Protein AF-0000000078525188 (afdb_homodimer)

Structure (mmCIF, N/CA/C/O backbone):
data_AF-0000000078525188-model_v1
#
loop_
_entity.id
_entity.type
_entity.pdbx_description
1 polymer 'ROK family transcriptional regulator'
#
loop_
_atom_site.group_PDB
_atom_site.id
_atom_site.type_symbol
_atom_site.label_atom_id
_atom_site.label_alt_id
_atom_site.label_comp_id
_atom_site.label_asym_id
_atom_site.label_entity_id
_atom_site.label_seq_id
_atom_site.pdbx_PDB_ins_code
_atom_site.Cartn_x
_atom_site.Cartn_y
_atom_site.Cartn_z
_atom_site.occupancy
_atom_site.B_iso_or_equiv
_atom_site.auth_seq_id
_atom_site.auth_comp_id
_atom_site.auth_asym_id
_atom_site.auth_atom_id
_atom_site.pdbx_PDB_model_num
ATOM 1 N N . MET A 1 1 ? 16.906 5.625 -13.617 1 40 1 MET A N 1
ATOM 2 C CA . MET A 1 1 ? 17.391 4.613 -12.688 1 40 1 MET A CA 1
ATOM 3 C C . MET A 1 1 ? 18.641 5.098 -11.961 1 40 1 MET A C 1
ATOM 5 O O . MET A 1 1 ? 18.719 5.035 -10.734 1 40 1 MET A O 1
ATOM 9 N N . PRO A 1 2 ? 19.625 5.664 -12.812 1 45.09 2 PRO A N 1
ATOM 10 C CA . PRO A 1 2 ? 20.797 6.199 -12.117 1 45.09 2 PRO A CA 1
ATOM 11 C C . PRO A 1 2 ? 20.438 7.332 -11.156 1 45.09 2 PRO A C 1
ATOM 13 O O . PRO A 1 2 ? 20.938 7.367 -10.031 1 45.09 2 PRO A O 1
ATOM 16 N N . ARG A 1 3 ? 19.625 8.148 -11.664 1 48.62 3 ARG A N 1
ATOM 17 C CA . ARG A 1 3 ? 19.234 9.305 -10.867 1 48.62 3 ARG A CA 1
ATOM 18 C C . ARG A 1 3 ? 18.484 8.883 -9.609 1 48.62 3 ARG A C 1
ATOM 20 O O . ARG A 1 3 ? 18.672 9.484 -8.547 1 48.62 3 ARG A O 1
ATOM 27 N N . TYR A 1 4 ? 17.906 7.758 -9.781 1 59.19 4 TYR A N 1
ATOM 28 C CA . TYR A 1 4 ? 17.109 7.25 -8.664 1 59.19 4 TYR A CA 1
ATOM 29 C C . TYR A 1 4 ? 18.016 6.734 -7.551 1 59.19 4 TYR A C 1
ATOM 31 O O . TYR A 1 4 ? 17.797 7.047 -6.375 1 59.19 4 TYR A O 1
ATOM 39 N N . LEU A 1 5 ? 19.062 6.07 -7.957 1 62.56 5 LEU A N 1
ATOM 40 C CA . LEU A 1 5 ? 19.969 5.512 -6.965 1 62.56 5 LEU A CA 1
ATOM 41 C C . LEU A 1 5 ? 20.734 6.617 -6.242 1 62.56 5 LEU A C 1
ATOM 43 O O . LEU A 1 5 ? 20.953 6.535 -5.035 1 62.56 5 LEU A O 1
ATOM 47 N N . LYS A 1 6 ? 21.125 7.625 -6.973 1 68.81 6 LYS A N 1
ATOM 48 C CA . LYS A 1 6 ? 21.844 8.75 -6.379 1 68.81 6 LYS A CA 1
ATOM 49 C C . LYS A 1 6 ? 20.984 9.453 -5.332 1 68.81 6 LYS A C 1
ATOM 51 O O . LYS A 1 6 ? 21.469 9.766 -4.238 1 68.81 6 LYS A O 1
ATOM 56 N N . THR A 1 7 ? 19.797 9.602 -5.73 1 74.88 7 THR A N 1
ATOM 57 C CA . THR A 1 7 ? 18.875 10.25 -4.809 1 74.88 7 THR A CA 1
ATOM 58 C C . THR A 1 7 ? 18.672 9.406 -3.559 1 74.88 7 THR A C 1
ATOM 60 O O . THR A 1 7 ? 18.656 9.93 -2.441 1 74.88 7 THR A O 1
ATOM 63 N N . LYS A 1 8 ? 18.672 8.188 -3.809 1 78.56 8 LYS A N 1
ATOM 64 C CA . LYS A 1 8 ? 18.453 7.285 -2.684 1 78.56 8 LYS A CA 1
ATOM 65 C C . LYS A 1 8 ? 19.641 7.297 -1.726 1 78.56 8 LYS A C 1
ATOM 67 O O . LYS A 1 8 ? 19.453 7.309 -0.506 1 78.56 8 LYS A O 1
ATOM 72 N N . ASN A 1 9 ? 20.844 7.328 -2.232 1 79 9 ASN A N 1
ATOM 73 C CA . ASN A 1 9 ? 22.031 7.355 -1.398 1 79 9 ASN A CA 1
ATOM 74 C C . ASN A 1 9 ? 22.125 8.633 -0.576 1 79 9 ASN A C 1
ATOM 76 O O . ASN A 1 9 ? 22.438 8.594 0.616 1 79 9 ASN A O 1
ATOM 80 N N . ARG A 1 10 ? 21.859 9.688 -1.232 1 87.31 10 ARG A N 1
ATOM 81 C CA . ARG A 1 10 ? 21.891 10.984 -0.564 1 87.31 10 ARG A CA 1
ATOM 82 C C . ARG A 1 10 ? 20.906 11.031 0.595 1 87.31 10 ARG A C 1
ATOM 84 O O . ARG A 1 10 ? 21.266 11.414 1.711 1 87.31 10 ARG A O 1
ATOM 91 N N . MET A 1 11 ? 19.719 10.57 0.295 1 87.38 11 MET A N 1
ATOM 92 C CA . MET A 1 11 ? 18.672 10.625 1.311 1 87.38 11 MET A CA 1
ATOM 93 C C . MET A 1 11 ? 18.969 9.656 2.449 1 87.38 11 MET A C 1
ATOM 95 O O . MET A 1 11 ? 18.656 9.945 3.607 1 87.38 11 MET A O 1
ATOM 99 N N . MET A 1 12 ? 19.531 8.609 2.109 1 87 12 MET A N 1
ATOM 100 C CA . MET A 1 12 ? 19.891 7.637 3.133 1 87 12 MET A CA 1
ATOM 101 C C . MET A 1 12 ? 20.906 8.227 4.105 1 87 12 MET A C 1
ATOM 103 O O . MET A 1 12 ? 20.75 8.109 5.32 1 87 12 MET A O 1
ATOM 107 N N . ILE A 1 13 ? 21.922 8.82 3.621 1 89.69 13 ILE A N 1
ATOM 108 C CA . ILE A 1 13 ? 22.969 9.414 4.453 1 89.69 13 ILE A CA 1
ATOM 109 C C . ILE A 1 13 ? 22.391 10.562 5.273 1 89.69 13 ILE A C 1
ATOM 111 O O . ILE A 1 13 ? 22.656 10.672 6.473 1 89.69 13 ILE A O 1
ATOM 115 N N . PHE A 1 14 ? 21.578 11.383 4.621 1 92.06 14 PHE A N 1
ATOM 116 C CA . PHE A 1 14 ? 20.906 12.477 5.316 1 92.06 14 PHE A CA 1
ATOM 117 C C . PHE A 1 14 ? 20.078 11.945 6.484 1 92.06 14 PHE A C 1
ATOM 119 O O . PHE A 1 14 ? 20.172 12.469 7.594 1 92.06 14 PHE A O 1
ATOM 126 N N . ASP A 1 15 ? 19.375 10.906 6.25 1 90.69 15 ASP A N 1
ATOM 127 C CA . ASP A 1 15 ? 18.5 10.344 7.273 1 90.69 15 ASP A CA 1
ATOM 128 C C . ASP A 1 15 ? 19.312 9.727 8.406 1 90.69 15 ASP A C 1
ATOM 130 O O . ASP A 1 15 ? 18.891 9.758 9.57 1 90.69 15 ASP A O 1
ATOM 134 N N . LEU A 1 16 ? 20.438 9.18 8.078 1 90.44 16 LEU A N 1
ATOM 135 C CA . LEU A 1 16 ? 21.297 8.625 9.117 1 90.44 16 LEU A CA 1
ATOM 136 C C . LEU A 1 16 ? 21.781 9.711 10.07 1 90.44 16 LEU A C 1
ATOM 138 O O . LEU A 1 16 ? 21.75 9.531 11.289 1 90.44 16 LEU A O 1
ATOM 142 N N . PHE A 1 17 ? 22.125 10.812 9.516 1 91.94 17 PHE A N 1
ATOM 143 C CA . PHE A 1 17 ? 22.547 11.938 10.352 1 91.94 17 PHE A CA 1
ATOM 144 C C . PHE A 1 17 ? 21.375 12.445 11.188 1 91.94 17 PHE A C 1
ATOM 146 O O . PHE A 1 17 ? 21.531 12.711 12.383 1 91.94 17 PHE A O 1
ATOM 153 N N . ARG A 1 18 ? 20.297 12.562 10.523 1 90.81 18 ARG A N 1
ATOM 154 C CA . ARG A 1 18 ? 19.109 13.102 11.18 1 90.81 18 ARG A CA 1
ATOM 155 C C . ARG A 1 18 ? 18.688 12.227 12.359 1 90.81 18 ARG A C 1
ATOM 157 O O . ARG A 1 18 ? 18.203 12.734 13.375 1 90.81 18 ARG A O 1
ATOM 164 N N . ASN A 1 19 ? 18.984 10.961 12.281 1 88.19 19 ASN A N 1
ATOM 165 C CA . ASN A 1 19 ? 18.531 10.016 13.297 1 88.19 19 ASN A CA 1
ATOM 166 C C . ASN A 1 19 ? 19.594 9.773 14.359 1 88.19 19 ASN A C 1
ATOM 168 O O . ASN A 1 19 ? 19.281 9.492 15.516 1 88.19 19 ASN A O 1
ATOM 172 N N . GLN A 1 20 ? 20.875 9.648 14.055 1 78.06 20 GLN A N 1
ATOM 173 C CA . GLN A 1 20 ? 21.938 9.289 14.984 1 78.06 20 GLN A CA 1
ATOM 174 C C . GLN A 1 20 ? 22.703 10.531 15.438 1 78.06 20 GLN A C 1
ATOM 176 O O . GLN A 1 20 ? 23.359 10.516 16.484 1 78.06 20 GLN A O 1
ATOM 181 N N . HIS A 1 21 ? 22.672 11.641 14.883 1 77.19 21 HIS A N 1
ATOM 182 C CA . HIS A 1 21 ? 23.203 12.953 15.219 1 77.19 21 HIS A CA 1
ATOM 183 C C . HIS A 1 21 ? 24.703 13 15.039 1 77.19 21 HIS A C 1
ATOM 185 O O . HIS A 1 21 ? 25.25 14 14.547 1 77.19 21 HIS A O 1
ATOM 191 N N . LEU A 1 22 ? 25.5 11.836 15.492 1 88.69 22 LEU A N 1
ATOM 192 C CA . LEU A 1 22 ? 26.953 11.812 15.391 1 88.69 22 LEU A CA 1
ATOM 193 C C . LEU A 1 22 ? 27.422 10.617 14.57 1 88.69 22 LEU A C 1
ATOM 195 O O . LEU A 1 22 ? 27.078 9.469 14.891 1 88.69 22 LEU A O 1
ATOM 199 N N . MET A 1 23 ? 28.172 10.93 13.484 1 91.31 23 MET A N 1
ATOM 200 C CA . MET A 1 23 ? 28.656 9.859 12.625 1 91.31 23 MET A CA 1
ATOM 201 C C . MET A 1 23 ? 29.984 10.242 11.969 1 91.31 23 MET A C 1
ATOM 203 O O . MET A 1 23 ? 30.234 11.43 11.742 1 91.31 23 MET A O 1
ATOM 207 N N . SER A 1 24 ? 30.766 9.242 11.727 1 92.25 24 SER A N 1
ATOM 208 C CA . SER A 1 24 ? 31.953 9.445 10.898 1 92.25 24 SER A CA 1
ATOM 209 C C . SER A 1 24 ? 31.719 8.953 9.477 1 92.25 24 SER A C 1
ATOM 211 O O . SER A 1 24 ? 30.797 8.18 9.219 1 92.25 24 SER A O 1
ATOM 213 N N . ARG A 1 25 ? 32.562 9.453 8.594 1 91.88 25 ARG A N 1
ATOM 214 C CA . ARG A 1 25 ? 32.469 8.969 7.215 1 91.88 25 ARG A CA 1
ATOM 215 C C . ARG A 1 25 ? 32.688 7.461 7.156 1 91.88 25 ARG A C 1
ATOM 217 O O . ARG A 1 25 ? 31.984 6.77 6.398 1 91.88 25 ARG A O 1
ATOM 224 N N . ALA A 1 26 ? 33.562 6.973 7.977 1 88.94 26 ALA A N 1
ATOM 225 C CA . ALA A 1 26 ? 33.844 5.539 8.016 1 88.94 26 ALA A CA 1
ATOM 226 C C . ALA A 1 26 ? 32.625 4.75 8.469 1 88.94 26 ALA A C 1
ATOM 228 O O . ALA A 1 26 ? 32.312 3.695 7.902 1 88.94 26 ALA A O 1
ATOM 229 N N . GLU A 1 27 ? 32.031 5.262 9.43 1 89.06 27 GLU A N 1
ATOM 230 C CA . GLU A 1 27 ? 30.828 4.613 9.93 1 89.06 27 GLU A CA 1
ATOM 231 C C . GLU A 1 27 ? 29.734 4.602 8.867 1 89.06 27 GLU A C 1
ATOM 233 O O . GLU A 1 27 ? 29.016 3.609 8.719 1 89.06 27 GLU A O 1
ATOM 238 N N . LEU A 1 28 ? 29.562 5.645 8.141 1 89.88 28 LEU A N 1
ATOM 239 C CA . LEU A 1 28 ? 28.562 5.734 7.074 1 89.88 28 LEU A CA 1
ATOM 240 C C . LEU A 1 28 ? 28.812 4.676 6.008 1 89.88 28 LEU A C 1
ATOM 242 O O . LEU A 1 28 ? 27.875 4.027 5.539 1 89.88 28 LEU A O 1
ATOM 246 N N . VAL A 1 29 ? 30.078 4.535 5.711 1 85.25 29 VAL A N 1
ATOM 247 C CA . VAL A 1 29 ? 30.453 3.527 4.727 1 85.25 29 VAL A CA 1
ATOM 248 C C . VAL A 1 29 ? 30.078 2.139 5.238 1 85.25 29 VAL A C 1
ATOM 250 O O . VAL A 1 29 ? 29.484 1.343 4.512 1 85.25 29 VAL A O 1
ATOM 253 N N . ARG A 1 30 ? 30.359 1.926 6.434 1 84.12 30 ARG A N 1
ATOM 254 C CA . ARG A 1 30 ? 30.109 0.624 7.043 1 84.12 30 ARG A CA 1
ATOM 255 C C . ARG A 1 30 ? 28.609 0.319 7.082 1 84.12 30 ARG A C 1
ATOM 257 O O . ARG A 1 30 ? 28.188 -0.776 6.711 1 84.12 30 ARG A O 1
ATOM 264 N N . ILE A 1 31 ? 27.844 1.278 7.441 1 82.88 31 ILE A N 1
ATOM 265 C CA . ILE A 1 31 ? 26.406 1.085 7.668 1 82.88 31 ILE A CA 1
ATOM 266 C C . ILE A 1 31 ? 25.688 0.999 6.328 1 82.88 31 ILE A C 1
ATOM 268 O O . ILE A 1 31 ? 24.766 0.182 6.164 1 82.88 31 ILE A O 1
ATOM 272 N N . THR A 1 32 ? 26.125 1.755 5.336 1 81.44 32 THR A N 1
ATOM 273 C CA . THR A 1 32 ? 25.344 1.885 4.113 1 81.44 32 THR A CA 1
ATOM 274 C C . THR A 1 32 ? 25.875 0.966 3.023 1 81.44 32 THR A C 1
ATOM 276 O O . THR A 1 32 ? 25.172 0.619 2.08 1 81.44 32 THR A O 1
ATOM 279 N N . GLY A 1 33 ? 27.188 0.706 3.125 1 74.62 33 GLY A N 1
ATOM 280 C CA . GLY A 1 33 ? 27.844 -0.03 2.059 1 74.62 33 GLY A CA 1
ATOM 281 C C . GLY A 1 33 ? 28.172 0.83 0.853 1 74.62 33 GLY A C 1
ATOM 282 O O . GLY A 1 33 ? 28.609 0.319 -0.182 1 74.62 33 GLY A O 1
ATOM 283 N N . ILE A 1 34 ? 27.891 2.092 0.916 1 76.88 34 ILE A N 1
ATOM 284 C CA . ILE A 1 34 ? 28.219 3.037 -0.149 1 76.88 34 ILE A CA 1
ATOM 285 C C . ILE A 1 34 ? 29.719 3.303 -0.168 1 76.88 34 ILE A C 1
ATOM 287 O O . ILE A 1 34 ? 30.375 3.312 0.88 1 76.88 34 ILE A O 1
ATOM 291 N N . SER A 1 35 ? 30.234 3.461 -1.301 1 78.56 35 SER A N 1
ATOM 292 C CA . SER A 1 35 ? 31.672 3.668 -1.425 1 78.56 35 SER A CA 1
ATOM 293 C C . SER A 1 35 ? 32.125 4.934 -0.699 1 78.56 35 SER A C 1
ATOM 295 O O . SER A 1 35 ? 31.359 5.895 -0.597 1 78.56 35 SER A O 1
ATOM 297 N N . PHE A 1 36 ? 33.344 4.938 -0.27 1 84.94 36 PHE A N 1
ATOM 298 C CA . PHE A 1 36 ? 33.875 6.055 0.49 1 84.94 36 PHE A CA 1
ATOM 299 C C . PHE A 1 36 ? 33.875 7.328 -0.347 1 84.94 36 PHE A C 1
ATOM 301 O O . PHE A 1 36 ? 33.469 8.391 0.126 1 84.94 36 PHE A O 1
ATOM 308 N N . PRO A 1 37 ? 34.25 7.262 -1.616 1 86.25 37 PRO A N 1
ATOM 309 C CA . PRO A 1 37 ? 34.188 8.492 -2.408 1 86.25 37 PRO A CA 1
ATOM 310 C C . PRO A 1 37 ? 32.781 9.086 -2.508 1 86.25 37 PRO A C 1
ATOM 312 O O . PRO A 1 37 ? 32.625 10.305 -2.436 1 86.25 37 PRO A O 1
ATOM 315 N N . THR A 1 38 ? 31.812 8.258 -2.668 1 83.75 38 THR A N 1
ATOM 316 C CA . THR A 1 38 ? 30.422 8.703 -2.76 1 83.75 38 THR A CA 1
ATOM 317 C C . THR A 1 38 ? 29.953 9.289 -1.434 1 83.75 38 THR A C 1
ATOM 319 O O . THR A 1 38 ? 29.344 10.359 -1.403 1 83.75 38 THR A O 1
ATOM 322 N N . VAL A 1 39 ? 30.312 8.602 -0.389 1 90.12 39 VAL A N 1
ATOM 323 C CA . VAL A 1 39 ? 29.969 9.094 0.941 1 90.12 39 VAL A CA 1
ATOM 324 C C . VAL A 1 39 ? 30.625 10.453 1.172 1 90.12 39 VAL A C 1
ATOM 326 O O . VAL A 1 39 ? 29.984 11.391 1.65 1 90.12 39 VAL A O 1
ATOM 329 N N . SER A 1 40 ? 31.812 10.508 0.79 1 92.25 40 SER A N 1
ATOM 330 C CA . SER A 1 40 ? 32.562 11.742 1.013 1 92.25 40 SER A CA 1
ATOM 331 C C . SER A 1 40 ? 31.938 12.906 0.239 1 92.25 40 SER A C 1
ATOM 333 O O . SER A 1 40 ? 31.828 14.016 0.759 1 92.25 40 SER A O 1
ATOM 335 N N . LYS A 1 41 ? 31.547 12.625 -0.946 1 92.44 41 LYS A N 1
ATOM 336 C CA . LYS A 1 41 ? 30.922 13.664 -1.757 1 92.44 41 LYS A CA 1
ATOM 337 C C . LYS A 1 41 ? 29.609 14.141 -1.124 1 92.44 41 LYS A C 1
ATOM 339 O O . LYS A 1 41 ? 29.344 15.344 -1.081 1 92.44 41 LYS A O 1
ATOM 344 N N . ILE A 1 42 ? 28.844 13.242 -0.667 1 92.75 42 ILE A N 1
ATOM 345 C CA . ILE A 1 42 ? 27.562 13.57 -0.051 1 92.75 42 ILE A CA 1
ATOM 346 C C . ILE A 1 42 ? 27.797 14.352 1.24 1 92.75 42 ILE A C 1
ATOM 348 O O . ILE A 1 42 ? 27.141 15.375 1.477 1 92.75 42 ILE A O 1
ATOM 352 N N . VAL A 1 43 ? 28.75 13.914 2 1 94.75 43 VAL A N 1
ATOM 353 C CA . VAL A 1 43 ? 29.047 14.555 3.271 1 94.75 43 VAL A CA 1
ATOM 354 C C . VAL A 1 43 ? 29.594 15.961 3.023 1 94.75 43 VAL A C 1
ATOM 356 O O . VAL A 1 43 ? 29.234 16.906 3.734 1 94.75 43 VAL A O 1
ATOM 359 N N . ASP A 1 44 ? 30.391 16.062 2.025 1 95.38 44 ASP A N 1
ATOM 360 C CA . ASP A 1 44 ? 30.938 17.391 1.692 1 95.38 44 ASP A CA 1
ATOM 361 C C . ASP A 1 44 ? 29.812 18.375 1.36 1 95.38 44 ASP A C 1
ATOM 363 O O . ASP A 1 44 ? 29.859 19.531 1.776 1 95.38 44 ASP A O 1
ATOM 367 N N . LYS A 1 45 ? 28.906 17.922 0.619 1 94.81 45 LYS A N 1
ATOM 368 C CA . LYS A 1 45 ? 27.781 18.781 0.274 1 94.81 45 LYS A CA 1
ATOM 369 C C . LYS A 1 45 ? 26.969 19.156 1.515 1 94.81 45 LYS A C 1
ATOM 371 O O . LYS A 1 45 ? 26.531 20.297 1.653 1 94.81 45 LYS A O 1
ATOM 376 N N . LEU A 1 46 ? 26.797 18.234 2.428 1 95.06 46 LEU A N 1
ATOM 377 C CA . LEU A 1 46 ? 26.062 18.5 3.662 1 95.06 46 LEU A CA 1
ATOM 378 C C . LEU A 1 46 ? 26.812 19.484 4.547 1 95.06 46 LEU A C 1
ATOM 380 O O . LEU A 1 46 ? 26.203 20.312 5.227 1 95.06 46 LEU A O 1
ATOM 384 N N . LEU A 1 47 ? 28.109 19.391 4.488 1 95.19 47 LEU A N 1
ATOM 385 C CA . LEU A 1 47 ? 28.953 20.344 5.199 1 95.19 47 LEU A CA 1
ATOM 386 C C . LEU A 1 47 ? 28.812 21.734 4.602 1 95.19 47 LEU A C 1
ATOM 388 O O . LEU A 1 47 ? 28.672 22.719 5.332 1 95.19 47 LEU A O 1
ATOM 392 N N . GLU A 1 48 ? 28.781 21.734 3.338 1 95 48 GLU A N 1
ATOM 393 C CA . GLU A 1 48 ? 28.641 23 2.617 1 95 48 GLU A CA 1
ATOM 394 C C . GLU A 1 48 ? 27.312 23.672 2.965 1 95 48 GLU A C 1
ATOM 396 O O . GLU A 1 48 ? 27.25 24.891 3.119 1 95 48 GLU A O 1
ATOM 401 N N . LEU A 1 49 ? 26.312 22.906 3.137 1 93.75 49 LEU A N 1
ATOM 402 C CA . LEU A 1 49 ? 24.969 23.406 3.389 1 93.75 49 LEU A CA 1
ATOM 403 C C . LEU A 1 49 ? 24.766 23.672 4.875 1 93.75 49 LEU A C 1
ATOM 405 O O . LEU A 1 49 ? 23.719 24.172 5.277 1 93.75 49 LEU A O 1
ATOM 409 N N . GLY A 1 50 ? 25.75 23.281 5.699 1 94.62 50 GLY A N 1
ATOM 410 C CA . GLY A 1 50 ? 25.656 23.5 7.137 1 94.62 50 GLY A CA 1
ATOM 411 C C . GLY A 1 50 ? 24.781 22.484 7.84 1 94.62 50 GLY A C 1
ATOM 412 O O . GLY A 1 50 ? 24.469 22.625 9.023 1 94.62 50 GLY A O 1
ATOM 413 N N . ILE A 1 51 ? 24.344 21.469 7.16 1 95.69 51 ILE A N 1
ATOM 414 C CA . ILE A 1 51 ? 23.469 20.453 7.695 1 95.69 51 ILE A CA 1
ATOM 415 C C . ILE A 1 51 ? 24.25 19.516 8.625 1 95.69 51 ILE A C 1
ATOM 417 O O . ILE A 1 51 ? 23.703 19 9.602 1 95.69 51 ILE A O 1
ATOM 421 N N . VAL A 1 52 ? 25.5 19.359 8.258 1 95.75 52 VAL A N 1
ATOM 422 C CA . VAL A 1 52 ? 26.453 18.641 9.117 1 95.75 52 VAL A CA 1
ATOM 423 C C . VAL A 1 52 ? 27.609 19.562 9.469 1 95.75 52 VAL A C 1
ATOM 425 O O . VAL A 1 52 ? 28.016 20.391 8.664 1 95.75 52 VAL A O 1
ATOM 428 N N . ILE A 1 53 ? 28.094 19.375 10.727 1 94.88 53 ILE A N 1
ATOM 429 C CA . ILE A 1 53 ? 29.219 20.172 11.18 1 94.88 53 ILE A CA 1
ATOM 430 C C . ILE A 1 53 ? 30.328 19.266 11.711 1 94.88 53 ILE A C 1
ATOM 432 O O . ILE A 1 53 ? 30.047 18.203 12.289 1 94.88 53 ILE A O 1
ATOM 436 N N . GLU A 1 54 ? 31.531 19.641 11.477 1 92.19 54 GLU A N 1
ATOM 437 C CA . GLU A 1 54 ? 32.656 18.891 11.992 1 92.19 54 GLU A CA 1
ATOM 438 C C . GLU A 1 54 ? 32.938 19.219 13.461 1 92.19 54 GLU A C 1
ATOM 440 O O . GLU A 1 54 ? 32.938 20.375 13.852 1 92.19 54 GLU A O 1
ATOM 445 N N . LEU A 1 55 ? 32.938 18.156 14.211 1 87.56 55 LEU A N 1
ATOM 446 C CA . LEU A 1 55 ? 33.25 18.359 15.617 1 87.56 55 LEU A CA 1
ATOM 447 C C . LEU A 1 55 ? 34.75 18.469 15.812 1 87.56 55 LEU A C 1
ATOM 449 O O . LEU A 1 55 ? 35.531 17.734 15.172 1 87.56 55 LEU A O 1
ATOM 453 N N . GLU A 1 56 ? 35.25 19.609 16.328 1 71.94 56 GLU A N 1
ATOM 454 C CA . GLU A 1 56 ? 36.656 19.812 16.609 1 71.94 56 GLU A CA 1
ATOM 455 C C . GLU A 1 56 ? 37.188 18.719 17.531 1 71.94 56 GLU A C 1
ATOM 457 O O . GLU A 1 56 ? 36.469 18.203 18.391 1 71.94 56 GLU A O 1
ATOM 462 N N . GLU A 1 57 ? 38.125 18 17.062 1 57.28 57 GLU A N 1
ATOM 463 C CA . GLU A 1 57 ? 38.844 17.031 17.906 1 57.28 57 GLU A CA 1
ATOM 464 C C . GLU A 1 57 ? 39.031 17.578 19.312 1 57.28 57 GLU A C 1
ATOM 466 O O . GLU A 1 57 ? 39.531 18.688 19.5 1 57.28 57 GLU A O 1
ATOM 471 N N . THR A 1 58 ? 38.094 17.422 20.188 1 50.16 58 THR A N 1
ATOM 472 C CA . THR A 1 58 ? 38.594 17.766 21.516 1 50.16 58 THR A CA 1
ATOM 473 C C . THR A 1 58 ? 40 17.188 21.734 1 50.16 58 THR A C 1
ATOM 475 O O . THR A 1 58 ? 40.281 16.094 21.281 1 50.16 58 THR A O 1
ATOM 478 N N . GLU A 1 59 ? 40.906 18.094 22.109 1 46.06 59 GLU A N 1
ATOM 479 C CA . GLU A 1 59 ? 42.281 17.797 22.5 1 46.06 59 GLU A CA 1
ATOM 480 C C . GLU A 1 59 ? 42.375 16.438 23.203 1 46.06 59 GLU A C 1
ATOM 482 O O . GLU A 1 59 ? 43.438 15.844 23.281 1 46.06 59 GLU A O 1
ATOM 487 N N . GLN A 1 60 ? 41.469 16.25 24.25 1 41.34 60 GLN A N 1
ATOM 488 C CA . GLN A 1 60 ? 41.875 15.391 25.359 1 41.34 60 GLN A CA 1
ATOM 489 C C . GLN A 1 60 ? 41.906 13.922 24.953 1 41.34 60 GLN A C 1
ATOM 491 O O . GLN A 1 60 ? 42.156 13.047 25.781 1 41.34 60 GLN A O 1
ATOM 496 N N . SER A 1 61 ? 41.25 13.461 23.922 1 41.59 61 SER A N 1
ATOM 497 C CA . SER A 1 61 ? 41.406 12.008 24 1 41.59 61 SER A CA 1
ATOM 498 C C . SER A 1 61 ? 42.781 11.578 23.484 1 41.59 61 SER A C 1
ATOM 500 O O . SER A 1 61 ? 43.125 11.859 22.344 1 41.59 61 SER A O 1
ATOM 502 N N . THR A 1 62 ? 43.75 11.484 24.328 1 40.06 62 THR A N 1
ATOM 503 C CA . THR A 1 62 ? 45.156 11.023 24.266 1 40.06 62 THR A CA 1
ATOM 504 C C . THR A 1 62 ? 45.25 9.781 23.391 1 40.06 62 THR A C 1
ATOM 506 O O . THR A 1 62 ? 46.375 9.289 23.141 1 40.06 62 THR A O 1
ATOM 509 N N . GLY A 1 63 ? 44.406 8.773 23.438 1 40.03 63 GLY A N 1
ATOM 510 C CA . GLY A 1 63 ? 44.844 7.504 22.875 1 40.03 63 GLY A CA 1
ATOM 511 C C . GLY A 1 63 ? 45.062 7.566 21.375 1 40.03 63 GLY A C 1
ATOM 512 O O . GLY A 1 63 ? 44.531 8.461 20.703 1 40.03 63 GLY A O 1
ATOM 513 N N . ALA A 1 64 ? 46.062 6.707 20.797 1 42.47 64 ALA A N 1
ATOM 514 C CA . ALA A 1 64 ? 46.781 6.5 19.547 1 42.47 64 ALA A CA 1
ATOM 515 C C . ALA A 1 64 ? 45.844 6.598 18.344 1 42.47 64 ALA A C 1
ATOM 517 O O . ALA A 1 64 ? 46.312 6.723 17.203 1 42.47 64 ALA A O 1
ATOM 518 N N . GLY A 1 65 ? 44.688 5.98 18.25 1 42.62 65 GLY A N 1
ATOM 519 C CA . GLY A 1 65 ? 44.094 5.785 16.938 1 42.62 65 GLY A CA 1
ATOM 520 C C . GLY A 1 65 ? 43.438 7.039 16.391 1 42.62 65 GLY A C 1
ATOM 521 O O . GLY A 1 65 ? 42.812 7.789 17.141 1 42.62 65 GLY A O 1
ATOM 522 N N . ARG A 1 66 ? 43.938 7.699 15.289 1 41 66 ARG A N 1
ATOM 523 C CA . ARG A 1 66 ? 43.344 8.773 14.5 1 41 66 ARG A CA 1
ATOM 524 C C . ARG A 1 66 ? 41.812 8.734 14.586 1 41 66 ARG A C 1
ATOM 526 O O . ARG A 1 66 ? 41.188 7.828 14.031 1 41 66 ARG A O 1
ATOM 533 N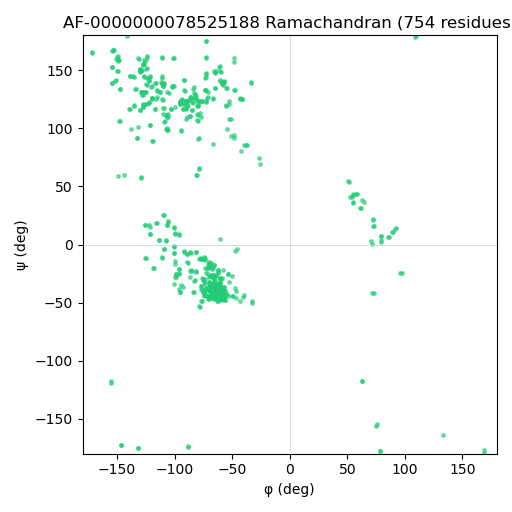 N . LYS A 1 67 ? 41.281 9.031 15.688 1 48.75 67 LYS A N 1
ATOM 534 C CA . LYS A 1 67 ? 39.812 9.102 15.766 1 48.75 67 LYS A CA 1
ATOM 535 C C . LYS A 1 67 ? 39.25 9.922 14.617 1 48.75 67 LYS A C 1
ATOM 537 O O . LYS A 1 67 ? 39.625 11.078 14.422 1 48.75 67 LYS A O 1
ATOM 542 N N . GLY A 1 68 ? 38.844 9.344 13.523 1 60.16 68 GLY A N 1
ATOM 543 C CA . GLY A 1 68 ? 38.219 9.961 12.359 1 60.16 68 GLY A CA 1
ATOM 544 C C . GLY A 1 68 ? 37.344 11.141 12.695 1 60.16 68 GLY A C 1
ATOM 545 O O . GLY A 1 68 ? 36.875 11.273 13.836 1 60.16 68 GLY A O 1
ATOM 546 N N . HIS A 1 69 ? 37.281 12.32 11.977 1 77.69 69 HIS A N 1
ATOM 547 C CA . HIS A 1 69 ? 36.5 13.539 12.156 1 77.69 69 HIS A CA 1
ATOM 548 C C . HIS A 1 69 ? 35.031 13.227 12.32 1 77.69 69 HIS A C 1
ATOM 550 O O . HIS A 1 69 ? 34.406 12.609 11.445 1 77.69 69 HIS A O 1
ATOM 556 N N . LEU A 1 70 ? 34.531 13.398 13.586 1 89.69 70 LEU A N 1
ATOM 557 C CA . LEU A 1 70 ? 33.125 13.195 13.883 1 89.69 70 LEU A CA 1
ATOM 558 C C . LEU A 1 70 ? 32.281 14.328 13.32 1 89.69 70 LEU A C 1
ATOM 560 O O . LEU A 1 70 ? 32.688 15.492 13.352 1 89.69 70 LEU A O 1
ATOM 564 N N . LEU A 1 71 ? 31.266 13.922 12.688 1 94.5 71 LEU A N 1
ATOM 565 C CA . LEU A 1 71 ? 30.312 14.828 12.078 1 94.5 71 LEU A CA 1
ATOM 566 C C . LEU A 1 71 ? 29.016 14.867 12.867 1 94.5 71 LEU A C 1
ATOM 568 O O . LEU A 1 71 ? 28.5 13.82 13.273 1 94.5 71 LEU A O 1
ATOM 572 N N . LYS A 1 72 ? 28.594 16.109 13.133 1 95.12 72 LYS A N 1
ATOM 573 C CA . LYS A 1 72 ? 27.375 16.297 13.914 1 95.12 72 LYS A CA 1
ATOM 574 C C . LYS A 1 72 ? 26.25 16.891 13.055 1 95.12 72 LYS A C 1
ATOM 576 O O . LYS A 1 72 ? 26.5 17.812 12.281 1 95.12 72 LYS A O 1
ATOM 581 N N . PHE A 1 73 ? 25.047 16.375 13.273 1 95.56 73 PHE A N 1
ATOM 582 C CA . PHE A 1 73 ? 23.891 16.906 12.594 1 95.56 73 PHE A CA 1
ATOM 583 C C . PHE A 1 73 ? 23.484 18.266 13.18 1 95.56 73 PHE A C 1
ATOM 585 O O . PHE A 1 73 ? 23.484 18.438 14.398 1 95.56 73 PHE A O 1
ATOM 592 N N . ASN A 1 74 ? 23.234 19.219 12.305 1 95.62 74 ASN A N 1
ATOM 593 C CA . ASN A 1 74 ? 22.781 20.547 12.695 1 95.62 74 ASN A CA 1
ATOM 594 C C . ASN A 1 74 ? 21.297 20.734 12.359 1 95.62 74 ASN A C 1
ATOM 596 O O . ASN A 1 74 ? 20.969 21.141 11.25 1 95.62 74 ASN A O 1
ATOM 600 N N . PRO A 1 75 ? 20.391 20.578 13.312 1 94.31 75 PRO A N 1
ATOM 601 C CA . PRO A 1 75 ? 18.953 20.656 13.016 1 94.31 75 PRO A CA 1
ATOM 602 C C . PRO A 1 75 ? 18.5 22.062 12.625 1 94.31 75 PRO A C 1
ATOM 604 O O . PRO A 1 75 ? 17.422 22.234 12.055 1 94.31 75 PRO A O 1
ATOM 607 N N . ARG A 1 76 ? 19.328 23.062 12.914 1 94.38 76 ARG A N 1
ATOM 608 C CA . ARG A 1 76 ? 18.938 24.453 12.672 1 94.38 76 ARG A CA 1
ATOM 609 C C . ARG A 1 76 ? 19.719 25.062 11.516 1 94.38 76 ARG A C 1
ATOM 611 O O . ARG A 1 76 ? 19.953 26.266 11.477 1 94.38 76 ARG A O 1
ATOM 618 N N . ALA A 1 77 ? 20.156 24.125 10.656 1 95.44 77 ALA A N 1
ATOM 619 C CA . ALA A 1 77 ? 20.766 24.641 9.43 1 95.44 77 ALA A CA 1
ATOM 620 C C . ALA A 1 77 ? 19.75 25.391 8.578 1 95.44 77 ALA A C 1
ATOM 622 O O . ALA A 1 77 ? 20.094 26.344 7.883 1 95.44 77 ALA A O 1
ATOM 623 N N . CYS A 1 78 ? 18.562 24.922 8.609 1 96.31 78 CYS A N 1
ATOM 624 C CA . CYS A 1 78 ? 17.453 25.547 7.895 1 96.31 78 CYS A CA 1
ATOM 625 C C . CYS A 1 78 ? 16.125 25.297 8.609 1 96.31 78 CYS A C 1
ATOM 627 O O . CYS A 1 78 ? 16.016 24.391 9.438 1 96.31 78 CYS A O 1
ATOM 629 N N . TYR A 1 79 ? 15.195 26.156 8.273 1 97.81 79 TYR A N 1
ATOM 630 C CA . TYR A 1 79 ? 13.805 25.984 8.672 1 97.81 79 TYR A CA 1
ATOM 631 C C . TYR A 1 79 ? 12.922 25.672 7.473 1 97.81 79 TYR A C 1
ATOM 633 O O . TYR A 1 79 ? 13.344 25.844 6.328 1 97.81 79 TYR A O 1
ATOM 641 N N . ALA A 1 80 ? 11.82 25.156 7.738 1 98.5 80 ALA A N 1
ATOM 642 C CA . ALA A 1 80 ? 10.664 25.156 6.84 1 98.5 80 ALA A CA 1
ATOM 643 C C . ALA A 1 80 ? 9.414 25.641 7.551 1 98.5 80 ALA A C 1
ATOM 645 O O . ALA A 1 80 ? 9.281 25.5 8.773 1 98.5 80 ALA A O 1
ATOM 646 N N . ILE A 1 81 ? 8.562 26.25 6.82 1 98.75 81 ILE A N 1
ATOM 647 C CA . ILE A 1 81 ? 7.258 26.609 7.363 1 98.75 81 ILE A CA 1
ATOM 648 C C . ILE A 1 81 ? 6.23 25.547 7.02 1 98.75 81 ILE A C 1
ATOM 650 O O . ILE A 1 81 ? 6.098 25.141 5.859 1 98.75 81 ILE A O 1
ATOM 654 N N . GLY A 1 82 ? 5.621 25 8.039 1 98.75 82 GLY A N 1
ATOM 655 C CA . GLY A 1 82 ? 4.5 24.078 7.852 1 98.75 82 GLY A CA 1
ATOM 656 C C . GLY A 1 82 ? 3.154 24.734 8.109 1 98.75 82 GLY A C 1
ATOM 657 O O . GLY A 1 82 ? 3.002 25.5 9.062 1 98.75 82 GLY A O 1
ATOM 658 N N . ILE A 1 83 ? 2.193 24.453 7.223 1 98.12 83 ILE A N 1
ATOM 659 C CA . ILE A 1 83 ? 0.838 24.984 7.34 1 98.12 83 ILE A CA 1
ATOM 660 C C . ILE A 1 83 ? -0.168 23.844 7.273 1 98.12 83 ILE A C 1
ATOM 662 O O . ILE A 1 83 ? -0.083 22.984 6.391 1 98.12 83 ILE A O 1
ATOM 666 N N . GLU A 1 84 ? -1.083 23.812 8.188 1 96 84 GLU A N 1
ATOM 667 C CA . GLU A 1 84 ? -2.152 22.828 8.227 1 96 84 GLU A CA 1
ATOM 668 C C . GLU A 1 84 ? -3.521 23.484 8.336 1 96 84 GLU A C 1
ATOM 670 O O . GLU A 1 84 ? -3.799 24.203 9.305 1 96 84 GLU A O 1
ATOM 675 N N . PHE A 1 85 ? -4.332 23.203 7.355 1 90.94 85 PHE A N 1
ATOM 676 C CA . PHE A 1 85 ? -5.719 23.656 7.414 1 90.94 85 PHE A CA 1
ATOM 677 C C . PHE A 1 85 ? -6.586 22.656 8.156 1 90.94 85 PHE A C 1
ATOM 679 O O . PHE A 1 85 ? -6.555 21.453 7.859 1 90.94 85 PHE A O 1
ATOM 686 N N . GLU A 1 86 ? -7.328 23.047 9.141 1 83.12 86 GLU A N 1
ATOM 687 C CA . GLU A 1 86 ? -8.281 22.25 9.898 1 83.12 86 GLU A CA 1
ATOM 688 C C . GLU A 1 86 ? -9.617 22.984 10.047 1 83.12 86 GLU A C 1
ATOM 690 O O . GLU A 1 86 ? -9.812 23.734 11 1 83.12 86 GLU A O 1
ATOM 695 N N . GLY A 1 87 ? -10.469 22.734 9.148 1 77.81 87 GLY A N 1
ATOM 696 C CA . GLY A 1 87 ? -11.711 23.5 9.156 1 77.81 87 GLY A CA 1
ATOM 697 C C . GLY A 1 87 ? -11.5 24.984 8.945 1 77.81 87 GLY A C 1
ATOM 698 O O . GLY A 1 87 ? -10.953 25.406 7.922 1 77.81 87 GLY A O 1
ATOM 699 N N . GLN A 1 88 ? -11.922 25.719 10.055 1 82.56 88 GLN A N 1
ATOM 700 C CA . GLN A 1 88 ? -11.789 27.172 9.969 1 82.56 88 GLN A CA 1
ATOM 701 C C . GLN A 1 88 ? -10.547 27.656 10.711 1 82.56 88 GLN A C 1
ATOM 703 O O . GLN A 1 88 ? -10.359 28.859 10.898 1 82.56 88 GLN A O 1
ATOM 708 N N . VAL A 1 89 ? -9.797 26.734 11.078 1 87 89 VAL A N 1
ATOM 709 C CA . VAL A 1 89 ? -8.562 27.062 11.781 1 87 89 VAL A CA 1
ATOM 710 C C . VAL A 1 89 ? -7.359 26.625 10.938 1 87 89 VAL A C 1
ATOM 712 O O . VAL A 1 89 ? -7.387 25.578 10.297 1 87 89 VAL A O 1
ATOM 715 N N 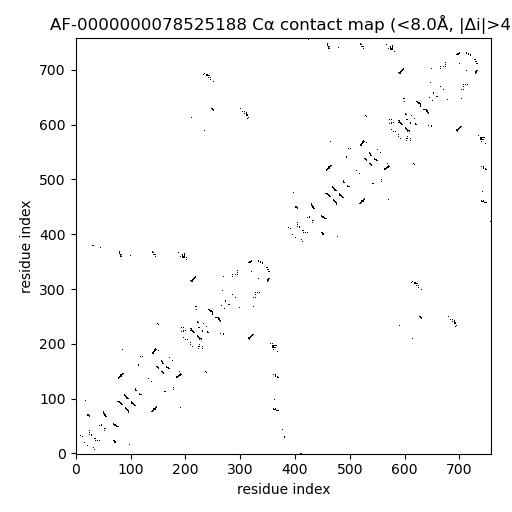. VAL A 1 90 ? -6.367 27.5 10.945 1 93.88 90 VAL A N 1
ATOM 716 C CA . VAL A 1 90 ? -5.105 27.172 10.281 1 93.88 90 VAL A CA 1
ATOM 717 C C . VAL A 1 90 ? -3.971 27.188 11.297 1 93.88 90 VAL A C 1
ATOM 719 O O . VAL A 1 90 ? -3.83 28.125 12.078 1 93.88 90 VAL A O 1
ATOM 722 N N . HIS A 1 91 ? -3.264 26.078 11.312 1 95.44 91 HIS A N 1
ATOM 723 C CA . HIS A 1 91 ? -2.068 25.969 12.141 1 95.44 91 HIS A CA 1
ATOM 724 C C . HIS A 1 91 ? -0.804 26.156 11.312 1 95.44 91 HIS A C 1
ATOM 726 O O . HIS A 1 91 ? -0.731 25.688 10.172 1 95.44 91 HIS A O 1
ATOM 732 N N . LEU A 1 92 ? 0.137 26.906 11.82 1 97.75 92 LEU A N 1
ATOM 733 C CA . LEU A 1 92 ? 1.392 27.094 11.102 1 97.75 92 LEU A CA 1
ATOM 734 C C . LEU A 1 92 ? 2.551 27.297 12.07 1 97.75 92 LEU A C 1
ATOM 736 O O . LEU A 1 92 ? 2.338 27.672 13.227 1 97.75 92 LEU A O 1
ATOM 740 N N . GLY A 1 93 ? 3.756 27.031 11.609 1 97.88 93 GLY A N 1
ATOM 741 C CA . GLY A 1 93 ? 4.938 27.219 12.438 1 97.88 93 GLY A CA 1
ATOM 742 C C . GLY A 1 93 ? 6.234 27.047 11.672 1 97.88 93 GLY A C 1
ATOM 743 O O . GLY A 1 93 ? 6.227 26.656 10.508 1 97.88 93 GLY A O 1
ATOM 744 N N . LEU A 1 94 ? 7.277 27.531 12.344 1 98 94 LEU A N 1
ATOM 745 C CA . LEU A 1 94 ? 8.641 27.297 11.891 1 98 94 LEU A CA 1
ATOM 746 C C . LEU A 1 94 ? 9.18 25.984 12.453 1 98 94 LEU A C 1
ATOM 748 O O . LEU A 1 94 ? 9.188 25.781 13.672 1 98 94 LEU A O 1
ATOM 752 N N . VAL A 1 95 ? 9.617 25.125 11.508 1 98.12 95 VAL A N 1
ATOM 753 C CA . VAL A 1 95 ? 10.023 23.781 11.938 1 98.12 95 VAL A CA 1
ATOM 754 C C . VAL A 1 95 ? 11.492 23.547 11.562 1 98.12 95 VAL A C 1
ATOM 756 O O . VAL A 1 95 ? 11.922 23.891 10.461 1 98.12 95 VAL A O 1
ATOM 759 N N . ASP A 1 96 ? 12.25 22.984 12.492 1 97.25 96 ASP A N 1
ATOM 760 C CA . ASP A 1 96 ? 13.625 22.641 12.172 1 97.25 96 ASP A CA 1
ATOM 761 C C . ASP A 1 96 ? 13.719 21.234 11.57 1 97.25 96 ASP A C 1
ATOM 763 O O . ASP A 1 96 ? 12.695 20.578 11.367 1 97.25 96 ASP A O 1
ATOM 767 N N . MET A 1 97 ? 14.883 20.75 11.352 1 95.94 97 MET A N 1
ATOM 768 C CA . MET A 1 97 ? 15.062 19.531 10.562 1 95.94 97 MET A CA 1
ATOM 769 C C . MET A 1 97 ? 14.82 18.281 11.414 1 95.94 97 MET A C 1
ATOM 771 O O . MET A 1 97 ? 14.734 17.172 10.891 1 95.94 97 MET A O 1
ATOM 775 N N . LEU A 1 98 ? 14.625 18.453 12.703 1 95.06 98 LEU A N 1
ATOM 776 C CA . LEU A 1 98 ? 14.266 17.344 13.586 1 95.06 98 LEU A CA 1
ATOM 777 C C . LEU A 1 98 ? 12.773 17.344 13.867 1 95.06 98 LEU A C 1
ATOM 779 O O . LEU A 1 98 ? 12.273 16.469 14.578 1 95.06 98 LEU A O 1
ATOM 783 N N . GLY A 1 99 ? 12.055 18.328 13.328 1 95.38 99 GLY A N 1
ATOM 784 C CA . GLY A 1 99 ? 10.609 18.359 13.484 1 95.38 99 GLY A CA 1
ATOM 785 C C . GLY A 1 99 ? 10.156 19.156 14.695 1 95.38 99 GLY A C 1
ATOM 786 O O . GLY A 1 99 ? 9.008 19.062 15.109 1 95.38 99 GLY A O 1
ATOM 787 N N . THR A 1 100 ? 11.086 19.922 15.242 1 95.25 100 THR A N 1
ATOM 788 C CA . THR A 1 100 ? 10.703 20.781 16.359 1 95.25 100 THR A CA 1
ATOM 789 C C . THR A 1 100 ? 10.047 22.062 15.852 1 95.25 100 THR A C 1
ATOM 791 O O . THR A 1 100 ? 10.633 22.781 15.047 1 95.25 100 THR A O 1
ATOM 794 N N . CYS A 1 101 ? 8.883 22.297 16.406 1 94.25 101 CYS A N 1
ATOM 795 C CA . CYS A 1 101 ? 8.141 23.484 16.016 1 94.25 101 CYS A CA 1
ATOM 796 C C . CYS A 1 101 ? 8.508 24.672 16.922 1 94.25 101 CYS A C 1
ATOM 798 O O . CYS A 1 101 ? 8.211 24.656 18.109 1 94.25 101 CYS A O 1
ATOM 800 N N . GLN A 1 102 ? 9.242 25.75 16.594 1 90.06 102 GLN A N 1
ATOM 801 C CA . GLN A 1 102 ? 9.742 26.875 17.375 1 90.06 102 GLN A CA 1
ATOM 802 C C . GLN A 1 102 ? 8.711 28 17.453 1 90.06 102 GLN A C 1
ATOM 804 O O . GLN A 1 102 ? 8.539 28.625 18.5 1 90.06 102 GLN A O 1
ATOM 809 N N . TYR A 1 103 ? 7.77 28.234 16.688 1 91.62 103 TYR A N 1
ATOM 810 C CA . TYR A 1 103 ? 6.801 29.312 16.594 1 91.62 103 TYR A CA 1
ATOM 811 C C . TYR A 1 103 ? 5.477 28.812 16.031 1 91.62 103 TYR A C 1
ATOM 813 O O . TYR A 1 103 ? 4.957 29.375 15.055 1 91.62 103 TYR A O 1
ATOM 821 N N . CYS A 1 104 ? 4.996 27.922 16.734 1 93 104 CYS A N 1
ATOM 822 C CA . CYS A 1 104 ? 3.734 27.344 16.281 1 93 104 CYS A CA 1
ATOM 823 C C . CYS A 1 104 ? 2.557 28.203 16.734 1 93 104 CYS A C 1
ATOM 825 O O . CYS A 1 104 ? 2.512 28.641 17.891 1 93 104 CYS A O 1
ATOM 827 N N . ARG A 1 105 ? 1.63 28.469 15.844 1 92.62 105 ARG A N 1
ATOM 828 C CA . ARG A 1 105 ? 0.457 29.281 16.156 1 92.62 105 ARG A CA 1
ATOM 829 C C . ARG A 1 105 ? -0.744 28.844 15.32 1 92.62 105 ARG A C 1
ATOM 831 O O . ARG A 1 105 ? -0.6 28.078 14.367 1 92.62 105 ARG A O 1
ATOM 838 N N . SER A 1 106 ? -1.87 29.25 15.797 1 93.94 106 SER A N 1
ATOM 839 C CA . SER A 1 106 ? -3.129 29 15.102 1 93.94 106 SER A CA 1
ATOM 840 C C . SER A 1 106 ? -3.863 30.297 14.805 1 93.94 106 SER A C 1
ATOM 842 O O . SER A 1 106 ? -3.855 31.219 15.625 1 93.94 106 SER A O 1
ATOM 844 N N . ILE A 1 107 ? -4.453 30.344 13.656 1 93.19 107 ILE A N 1
ATOM 845 C CA . ILE A 1 107 ? -5.277 31.5 13.312 1 93.19 107 ILE A CA 1
ATOM 846 C C . ILE A 1 107 ? -6.652 31.016 12.836 1 93.19 107 ILE A C 1
ATOM 848 O O . ILE A 1 107 ? -6.785 29.922 12.297 1 93.19 107 ILE A O 1
ATOM 852 N N . TYR A 1 108 ? -7.629 31.844 13.086 1 90.06 108 TYR A N 1
ATOM 853 C CA . TYR A 1 108 ? -8.977 31.594 12.602 1 90.06 108 TYR A CA 1
ATOM 854 C C . TYR A 1 108 ? -9.18 32.188 11.211 1 90.06 108 TYR A C 1
ATOM 856 O O . TYR A 1 108 ? -8.883 33.375 10.984 1 90.06 108 TYR A O 1
ATOM 864 N N . LEU A 1 109 ? -9.5 31.328 10.258 1 86.12 109 LEU A N 1
ATOM 865 C CA . LEU A 1 109 ? -9.773 31.734 8.891 1 86.12 109 LEU A CA 1
ATOM 866 C C . LEU A 1 109 ? -11.195 31.359 8.484 1 86.12 109 LEU A C 1
ATOM 868 O O . LEU A 1 109 ? -11.414 30.281 7.91 1 86.12 109 LEU A O 1
ATOM 872 N N . PRO A 1 110 ? -12.125 32.219 8.727 1 76.62 110 PRO A N 1
ATOM 873 C CA . PRO A 1 110 ? -13.5 31.844 8.359 1 76.62 110 PRO A CA 1
ATOM 874 C C . PRO A 1 110 ? -13.727 31.828 6.848 1 76.62 110 PRO A C 1
ATOM 876 O O . PRO A 1 110 ? -13.164 32.656 6.129 1 76.62 110 PRO A O 1
ATOM 879 N N . ALA A 1 111 ? -14.242 30.672 6.395 1 69.56 111 ALA A N 1
ATOM 880 C CA . ALA A 1 111 ? -14.688 30.641 5.004 1 69.56 111 ALA A CA 1
ATOM 881 C C . ALA A 1 111 ? -16.047 31.297 4.848 1 69.56 111 ALA A C 1
ATOM 883 O O . ALA A 1 111 ? -16.922 31.141 5.695 1 69.56 111 ALA A O 1
ATOM 884 N N . GLN A 1 112 ? -16.031 32.375 3.902 1 64.56 112 GLN A N 1
ATOM 885 C CA . GLN A 1 112 ? -17.312 33 3.607 1 64.56 112 GLN A CA 1
ATOM 886 C C . GLN A 1 112 ? -17.719 32.781 2.152 1 64.56 112 GLN A C 1
ATOM 888 O O . GLN A 1 112 ? -16.953 33.094 1.236 1 64.56 112 GLN A O 1
ATOM 893 N N . ASN A 1 113 ? -18.906 32.281 1.953 1 60.59 113 ASN A N 1
ATOM 894 C CA . ASN A 1 113 ? -19.484 32.094 0.626 1 60.59 113 ASN A CA 1
ATOM 895 C C . ASN A 1 113 ? -18.531 31.312 -0.291 1 60.59 113 ASN A C 1
ATOM 897 O O . ASN A 1 113 ? -18.281 31.734 -1.422 1 60.59 113 ASN A O 1
ATOM 901 N N . HIS A 1 114 ? -17.969 30.438 0.167 1 65.31 114 HIS A N 1
ATOM 902 C CA . HIS A 1 114 ? -17.125 29.547 -0.625 1 65.31 114 HIS A CA 1
ATOM 903 C C . HIS A 1 114 ? -15.82 30.25 -1.018 1 65.31 114 HIS A C 1
ATOM 905 O O . HIS A 1 114 ? -15.234 29.922 -2.057 1 65.31 114 HIS A O 1
ATOM 911 N N . THR A 1 115 ? -15.578 31.281 -0.361 1 72.12 115 THR A N 1
ATOM 912 C CA . THR A 1 115 ? -14.32 31.969 -0.632 1 72.12 115 THR A CA 1
ATOM 913 C C . THR A 1 115 ? -13.414 31.938 0.592 1 72.12 115 THR A C 1
ATOM 915 O O . THR A 1 115 ? -13.875 32.125 1.721 1 72.12 115 THR A O 1
ATOM 918 N N . LEU A 1 116 ? -12.227 31.594 0.3 1 77.94 116 LEU A N 1
ATOM 919 C CA . LEU A 1 116 ? -11.195 31.578 1.334 1 77.94 116 LEU A CA 1
ATOM 920 C C . LEU A 1 116 ? -10.219 32.719 1.149 1 77.94 116 LEU A C 1
ATOM 922 O O . LEU A 1 116 ? -9.562 32.844 0.11 1 77.94 116 LEU A O 1
ATOM 926 N N . LYS A 1 117 ? -10.312 33.656 2.129 1 81.69 117 LYS A N 1
ATOM 927 C CA . LYS A 1 117 ? -9.359 34.781 2.111 1 81.69 117 LYS A CA 1
ATOM 928 C C . LYS A 1 117 ? -8.102 34.438 2.906 1 81.69 117 LYS A C 1
ATOM 930 O O . LYS A 1 117 ? -8.18 34.156 4.109 1 81.69 117 LYS A O 1
ATOM 935 N N . LEU A 1 118 ? -6.996 34.562 2.125 1 90.94 118 LEU A N 1
ATOM 936 C CA . LEU A 1 118 ? -5.766 34.062 2.725 1 90.94 118 LEU A CA 1
ATOM 937 C C . LEU A 1 118 ? -4.859 35.188 3.152 1 90.94 118 LEU A C 1
ATOM 939 O O . LEU A 1 118 ? -3.682 35 3.451 1 90.94 118 LEU A O 1
ATOM 943 N N . SER A 1 119 ? -5.422 36.438 3.258 1 91 119 SER A N 1
ATOM 944 C CA . SER A 1 119 ? -4.625 37.594 3.604 1 91 119 SER A CA 1
ATOM 945 C C . SER A 1 119 ? -4.039 37.469 5.008 1 91 119 SER A C 1
ATOM 947 O O . SER A 1 119 ? -2.881 37.844 5.234 1 91 119 SER A O 1
ATOM 949 N N . LYS A 1 120 ? -4.879 36.969 5.902 1 93.06 120 LYS A N 1
ATOM 950 C CA . LYS A 1 120 ? -4.383 36.75 7.258 1 93.06 120 LYS A CA 1
ATOM 951 C C . LYS A 1 120 ? -3.24 35.75 7.281 1 93.06 120 LYS A C 1
ATOM 953 O O . LYS A 1 120 ? -2.277 35.906 8.031 1 93.06 120 LYS A O 1
ATOM 958 N N . LEU A 1 121 ? -3.375 34.781 6.516 1 95.25 121 LEU A N 1
ATOM 959 C CA . LEU A 1 121 ? -2.344 33.781 6.426 1 95.25 121 LEU A CA 1
ATOM 960 C C . LEU A 1 121 ? -1.041 34.344 5.887 1 95.25 121 LEU A C 1
ATOM 962 O O . LEU A 1 121 ? 0.04 34.031 6.395 1 95.25 121 LEU A O 1
ATOM 966 N N . THR A 1 122 ? -1.147 35.219 4.906 1 95.94 122 THR A N 1
ATOM 967 C CA . THR A 1 122 ? 0.012 35.875 4.328 1 95.94 122 THR A CA 1
ATOM 968 C C . THR A 1 122 ? 0.771 36.656 5.395 1 95.94 122 THR A C 1
ATOM 970 O O . THR A 1 122 ? 2 36.594 5.465 1 95.94 122 THR A O 1
ATOM 973 N N . LYS A 1 123 ? 0.025 37.312 6.195 1 95.88 123 LYS A N 1
ATOM 974 C CA . LYS A 1 123 ? 0.632 38.094 7.262 1 95.88 123 LYS A CA 1
ATOM 975 C C . LYS A 1 123 ? 1.381 37.219 8.25 1 95.88 123 LYS A C 1
ATOM 977 O O . LYS A 1 123 ? 2.484 37.562 8.68 1 95.88 123 LYS A O 1
ATOM 982 N N . GLU A 1 124 ? 0.783 36.125 8.57 1 96.25 124 GLU A N 1
ATOM 983 C CA . GLU A 1 124 ? 1.405 35.219 9.523 1 96.25 124 GLU A CA 1
ATOM 984 C C . GLU A 1 124 ? 2.664 34.594 8.938 1 96.25 124 GLU A C 1
ATOM 986 O O . GLU A 1 124 ? 3.65 34.375 9.648 1 96.25 124 GLU A O 1
ATOM 991 N N . ILE A 1 125 ? 2.637 34.25 7.699 1 97.75 125 ILE A N 1
ATOM 992 C CA . ILE A 1 125 ? 3.801 33.688 7.02 1 97.75 125 ILE A CA 1
ATOM 993 C C . ILE A 1 125 ? 4.945 34.719 7.047 1 97.75 125 ILE A C 1
ATOM 995 O O . ILE A 1 125 ? 6.09 34.344 7.34 1 97.75 125 ILE A O 1
ATOM 999 N N . ASN A 1 126 ? 4.613 35.938 6.812 1 97.25 126 ASN A N 1
ATOM 1000 C CA . ASN A 1 126 ? 5.621 37 6.844 1 97.25 126 ASN A CA 1
ATOM 1001 C C . ASN A 1 126 ? 6.238 37.125 8.234 1 97.25 126 ASN A C 1
ATOM 1003 O O . ASN A 1 126 ? 7.441 37.375 8.359 1 97.25 126 ASN A O 1
ATOM 1007 N N . THR A 1 127 ? 5.414 37 9.195 1 97.25 127 THR A N 1
ATOM 1008 C CA . THR A 1 127 ? 5.906 37.031 10.57 1 97.25 127 THR A CA 1
ATOM 1009 C C . THR A 1 127 ? 6.902 35.906 10.82 1 97.25 127 THR A C 1
ATOM 1011 O O . THR A 1 127 ? 7.965 36.125 11.406 1 97.25 127 THR A O 1
ATOM 1014 N N . LEU A 1 128 ? 6.598 34.75 10.391 1 97.81 128 LEU A N 1
ATOM 1015 C CA . LEU A 1 128 ? 7.484 33.594 10.57 1 97.81 128 LEU A CA 1
ATOM 1016 C C . LEU A 1 128 ? 8.781 33.781 9.789 1 97.81 128 LEU A C 1
ATOM 1018 O O . LEU A 1 128 ? 9.859 33.438 10.281 1 97.81 128 LEU A O 1
ATOM 1022 N N . MET A 1 129 ? 8.672 34.375 8.594 1 97.88 129 MET A N 1
ATOM 1023 C CA . MET A 1 129 ? 9.852 34.656 7.789 1 97.88 129 MET A CA 1
ATOM 1024 C C . MET A 1 129 ? 10.789 35.625 8.508 1 97.88 129 MET A C 1
ATOM 1026 O O . MET A 1 129 ? 12.008 35.438 8.508 1 97.88 129 MET A O 1
ATOM 1030 N N . THR A 1 130 ? 10.211 36.562 9.125 1 97.69 130 THR A N 1
ATOM 1031 C CA . THR A 1 130 ? 10.984 37.562 9.859 1 97.69 130 THR A CA 1
ATOM 1032 C C . THR A 1 130 ? 11.68 36.938 11.062 1 97.69 130 THR A C 1
ATOM 1034 O O . THR A 1 130 ? 12.836 37.219 11.352 1 97.69 130 THR A O 1
ATOM 1037 N N . LEU A 1 131 ? 10.984 36.094 11.727 1 97.12 131 LEU A N 1
ATOM 1038 C CA . LEU A 1 131 ? 11.555 35.406 12.875 1 97.12 131 LEU A CA 1
ATOM 1039 C C . LEU A 1 131 ? 12.734 34.531 12.461 1 97.12 131 LEU A C 1
ATOM 1041 O O . LEU A 1 131 ? 13.766 34.5 13.148 1 97.12 131 LEU A O 1
ATOM 1045 N N . ALA A 1 132 ? 12.602 33.875 11.375 1 97.38 132 ALA A N 1
ATOM 1046 C CA . ALA A 1 132 ? 13.695 33.062 10.852 1 97.38 132 ALA A CA 1
ATOM 1047 C C . ALA A 1 132 ? 14.898 33.906 10.5 1 97.38 132 ALA A C 1
ATOM 1049 O O . ALA A 1 132 ? 16.047 33.562 10.797 1 97.38 132 ALA A O 1
ATOM 1050 N N . ASP A 1 133 ? 14.625 35.031 9.914 1 97.12 133 ASP A N 1
ATOM 1051 C CA . ASP A 1 133 ? 15.688 35.969 9.562 1 97.12 133 ASP A CA 1
ATOM 1052 C C . ASP A 1 133 ? 16.422 36.469 10.805 1 97.12 133 ASP A C 1
ATOM 1054 O O . ASP A 1 133 ? 17.641 36.594 10.789 1 97.12 133 ASP A O 1
ATOM 1058 N N . ASN A 1 134 ? 15.695 36.719 11.805 1 96.94 134 ASN A N 1
ATOM 1059 C CA . ASN A 1 134 ? 16.281 37.156 13.062 1 96.94 134 ASN A CA 1
ATOM 1060 C C . ASN A 1 134 ? 17.203 36.094 13.656 1 96.94 134 ASN A C 1
ATOM 1062 O O . ASN A 1 134 ? 18.203 36.406 14.289 1 96.94 134 ASN A O 1
ATOM 1066 N N . ASP A 1 135 ? 16.859 34.875 13.445 1 95.56 135 ASP A N 1
ATOM 1067 C CA . ASP A 1 135 ? 17.672 33.75 13.906 1 95.56 135 ASP A CA 1
ATOM 1068 C C . ASP A 1 135 ? 18.859 33.531 12.969 1 95.56 135 ASP A C 1
ATOM 1070 O O . ASP A 1 135 ? 19.734 32.688 13.258 1 95.56 135 ASP A O 1
ATOM 1074 N N . HIS A 1 136 ? 18.844 34.125 11.875 1 97.06 136 HIS A N 1
ATOM 1075 C CA . HIS A 1 136 ? 19.844 33.938 10.828 1 97.06 136 HIS A CA 1
ATOM 1076 C C . HIS A 1 136 ? 19.812 32.531 10.281 1 97.06 136 HIS A C 1
ATOM 1078 O O . HIS A 1 136 ? 20.859 31.938 10.039 1 97.06 136 HIS A O 1
ATOM 1084 N N . ILE A 1 137 ? 18.672 32 10.188 1 96.81 137 ILE A N 1
ATOM 1085 C CA . ILE A 1 137 ? 18.469 30.672 9.633 1 96.81 137 ILE A CA 1
ATOM 1086 C C . ILE A 1 137 ? 17.562 30.75 8.398 1 96.81 137 ILE A C 1
ATOM 1088 O O . ILE A 1 137 ? 16.469 31.297 8.469 1 96.81 137 ILE A O 1
ATOM 1092 N N . PRO A 1 138 ? 18.016 30.219 7.281 1 96.44 138 PRO A N 1
ATOM 1093 C CA . PRO A 1 138 ? 17.203 30.328 6.062 1 96.44 138 PRO A CA 1
ATOM 1094 C C . PRO A 1 138 ? 15.969 29.422 6.094 1 96.44 138 PRO A C 1
ATOM 1096 O O . PRO A 1 138 ? 16.016 28.344 6.688 1 96.44 138 PRO A O 1
ATOM 1099 N N . VAL A 1 139 ? 14.883 29.906 5.43 1 97.88 139 VAL A N 1
ATOM 1100 C CA . VAL A 1 139 ? 13.688 29.094 5.219 1 97.88 139 VAL A CA 1
ATOM 1101 C C . VAL A 1 139 ? 13.75 28.438 3.838 1 97.88 139 VAL A C 1
ATOM 1103 O O . VAL A 1 139 ? 13.773 29.125 2.818 1 97.88 139 VAL A O 1
ATOM 1106 N N . LEU A 1 140 ? 13.68 27.094 3.836 1 97.25 140 LEU A N 1
ATOM 1107 C CA . LEU A 1 140 ? 13.875 26.359 2.586 1 97.25 140 LEU A CA 1
ATOM 1108 C C . LEU A 1 140 ? 12.594 26.344 1.763 1 97.25 140 LEU A C 1
ATOM 1110 O O . LEU A 1 140 ? 12.633 26.094 0.556 1 97.25 140 LEU A O 1
ATOM 1114 N N . GLY A 1 141 ? 11.547 26.516 2.418 1 98.38 141 GLY A N 1
ATOM 1115 C CA . GLY A 1 141 ? 10.273 26.453 1.721 1 98.38 141 GLY A CA 1
ATOM 1116 C C . GLY A 1 141 ? 9.086 26.406 2.66 1 98.38 141 GLY A C 1
ATOM 1117 O O . GLY A 1 141 ? 9.242 26.5 3.879 1 98.38 141 GLY A O 1
ATOM 1118 N N . ILE A 1 142 ? 7.875 26.328 2.023 1 98.69 142 ILE A N 1
ATOM 1119 C CA . ILE A 1 142 ? 6.605 26.281 2.744 1 98.69 142 ILE A CA 1
ATOM 1120 C C . ILE A 1 142 ? 5.816 25.031 2.324 1 98.69 142 ILE A C 1
ATOM 1122 O O . ILE A 1 142 ? 5.641 24.781 1.132 1 98.69 142 ILE A O 1
ATOM 1126 N N . GLY A 1 143 ? 5.52 24.188 3.305 1 98.81 143 GLY A N 1
ATOM 1127 C CA . GLY A 1 143 ? 4.555 23.125 3.062 1 98.81 143 GLY A CA 1
ATOM 1128 C C . GLY A 1 143 ? 3.131 23.531 3.408 1 98.81 143 GLY A C 1
ATOM 1129 O O . GLY A 1 143 ? 2.875 24.062 4.488 1 98.81 143 GLY A O 1
ATOM 1130 N N . ILE A 1 144 ? 2.197 23.266 2.512 1 98.31 144 ILE A N 1
ATOM 1131 C CA . ILE A 1 144 ? 0.807 23.656 2.703 1 98.31 144 ILE A CA 1
ATOM 1132 C C . ILE A 1 144 ? -0.094 22.422 2.672 1 98.31 144 ILE A C 1
ATOM 1134 O O . ILE A 1 144 ? -0.352 21.859 1.604 1 98.31 144 ILE A O 1
ATOM 1138 N N . GLY A 1 145 ? -0.523 22 3.877 1 97.56 145 GLY A N 1
ATOM 1139 C CA . GLY A 1 145 ? -1.555 20.984 3.977 1 97.56 145 GLY A CA 1
ATOM 1140 C C . GLY A 1 145 ? -2.955 21.531 3.775 1 97.56 145 GLY A C 1
ATOM 1141 O O . GLY A 1 145 ? -3.516 22.156 4.672 1 97.56 145 GLY A O 1
ATOM 1142 N N . PHE A 1 146 ? -3.518 21.25 2.67 1 94.81 146 PHE A N 1
ATOM 1143 C CA . PHE A 1 146 ? -4.766 21.859 2.236 1 94.81 146 PHE A CA 1
ATOM 1144 C C . PHE A 1 146 ? -5.91 20.859 2.285 1 94.81 146 PHE A C 1
ATOM 1146 O O . PHE A 1 146 ? -5.734 19.688 1.934 1 94.81 146 PHE A O 1
ATOM 1153 N N . PRO A 1 147 ? -7.145 21.281 2.775 1 91.25 147 PRO A N 1
ATOM 1154 C CA . PRO A 1 147 ? -8.289 20.375 2.912 1 91.25 147 PRO A CA 1
ATOM 1155 C C . PRO A 1 147 ? -9 20.125 1.584 1 91.25 147 PRO A C 1
ATOM 1157 O O . PRO A 1 147 ? -10.164 20.5 1.42 1 91.25 147 PRO A O 1
ATOM 1160 N N . ALA A 1 148 ? -8.305 19.469 0.655 1 93.12 148 ALA A N 1
ATOM 1161 C CA . ALA A 1 148 ? -8.812 19.156 -0.677 1 93.12 148 ALA A CA 1
ATOM 1162 C C . ALA A 1 148 ? -8.109 17.922 -1.249 1 93.12 148 ALA A C 1
ATOM 1164 O O . ALA A 1 148 ? -7.172 17.406 -0.645 1 93.12 148 ALA A O 1
ATOM 1165 N N . MET A 1 149 ? -8.727 17.453 -2.311 1 94.31 149 MET A N 1
ATOM 1166 C CA . MET A 1 149 ? -7.977 16.484 -3.107 1 94.31 149 MET A CA 1
ATOM 1167 C C . MET A 1 149 ? -6.859 17.172 -3.885 1 94.31 149 MET A C 1
ATOM 1169 O O . MET A 1 149 ? -7.109 18.109 -4.641 1 94.31 149 MET A O 1
ATOM 1173 N N . ILE A 1 150 ? -5.605 16.688 -3.645 1 97.06 150 ILE A N 1
ATOM 1174 C CA . ILE A 1 150 ? -4.457 17.453 -4.133 1 97.06 150 ILE A CA 1
ATOM 1175 C C . ILE A 1 150 ? -3.596 16.562 -5.027 1 97.06 150 ILE A C 1
ATOM 1177 O O . ILE A 1 150 ? -3.426 15.367 -4.754 1 97.06 150 ILE A O 1
ATOM 1181 N N . ASN A 1 151 ? -3.145 17.078 -6.098 1 97.31 151 ASN A N 1
ATOM 1182 C CA . ASN A 1 151 ? -2.02 16.531 -6.852 1 97.31 151 ASN A CA 1
ATOM 1183 C C . ASN A 1 151 ? -0.706 17.203 -6.453 1 97.31 151 ASN A C 1
ATOM 1185 O O . ASN A 1 151 ? -0.413 18.312 -6.895 1 97.31 151 ASN A O 1
ATOM 1189 N N . PRO A 1 152 ? 0.023 16.562 -5.617 1 97.62 152 PRO A N 1
ATOM 1190 C CA . PRO A 1 152 ? 1.233 17.219 -5.102 1 97.62 152 PRO A CA 1
ATOM 1191 C C . PRO A 1 152 ? 2.322 17.359 -6.164 1 97.62 152 PRO A C 1
ATOM 1193 O O . PRO A 1 152 ? 3.244 18.156 -6 1 97.62 152 PRO A O 1
ATOM 1196 N N . GLU A 1 153 ? 2.262 16.609 -7.203 1 95.38 153 GLU A N 1
ATOM 1197 C CA . GLU A 1 153 ? 3.262 16.672 -8.266 1 95.38 153 GLU A CA 1
ATOM 1198 C C . GLU A 1 153 ? 3.182 18 -9.016 1 95.38 153 GLU A C 1
ATOM 1200 O O . GLU A 1 153 ? 4.203 18.547 -9.43 1 95.38 153 GLU A O 1
ATOM 1205 N N . THR A 1 154 ? 1.996 18.484 -9.141 1 96.69 154 THR A N 1
ATOM 1206 C CA . THR A 1 154 ? 1.801 19.703 -9.914 1 96.69 154 THR A CA 1
ATOM 1207 C C . THR A 1 154 ? 1.354 20.844 -9.016 1 96.69 154 THR A C 1
ATOM 1209 O O . THR A 1 154 ? 1.063 21.953 -9.5 1 96.69 154 THR A O 1
ATOM 1212 N N . ASN A 1 155 ? 1.314 20.547 -7.727 1 97.62 155 ASN A N 1
ATOM 1213 C CA . ASN A 1 155 ? 0.775 21.516 -6.789 1 97.62 155 ASN A CA 1
ATOM 1214 C C . ASN A 1 155 ? -0.591 22.031 -7.238 1 97.62 155 ASN A C 1
ATOM 1216 O O . ASN A 1 155 ? -0.811 23.25 -7.312 1 97.62 155 ASN A O 1
ATOM 1220 N N . SER A 1 156 ? -1.512 21.109 -7.477 1 97.75 156 SER A N 1
ATOM 1221 C CA . SER A 1 156 ? -2.84 21.438 -7.984 1 97.75 156 SER A CA 1
ATOM 1222 C C . SER A 1 156 ? -3.932 20.891 -7.074 1 97.75 156 SER A C 1
ATOM 1224 O O . SER A 1 156 ? -3.719 19.906 -6.355 1 97.75 156 SER A O 1
ATOM 1226 N N . ILE A 1 157 ? -5.039 21.594 -7.086 1 96.06 157 ILE A N 1
ATOM 1227 C CA . ILE A 1 157 ? -6.258 21.109 -6.449 1 96.06 157 ILE A CA 1
ATOM 1228 C C . ILE A 1 157 ? -7.078 20.297 -7.449 1 96.06 157 ILE A C 1
ATOM 1230 O O . ILE A 1 157 ? -7.52 20.812 -8.477 1 96.06 157 ILE A O 1
ATOM 1234 N N . ILE A 1 158 ? -7.25 19.062 -7.148 1 94.94 158 ILE A N 1
ATOM 1235 C CA . ILE A 1 158 ? -8.031 18.203 -8.023 1 94.94 158 ILE A CA 1
ATOM 1236 C C . ILE A 1 158 ? -9.523 18.484 -7.832 1 94.94 158 ILE A C 1
ATOM 1238 O O . ILE A 1 158 ? -10.258 18.625 -8.812 1 94.94 158 ILE A O 1
ATOM 1242 N N . HIS A 1 159 ? -9.898 18.516 -6.594 1 91.25 159 HIS A N 1
ATOM 1243 C CA . HIS A 1 159 ? -11.289 18.734 -6.223 1 91.25 159 HIS A CA 1
ATOM 1244 C C . HIS A 1 159 ? -11.406 19.344 -4.828 1 91.25 159 HIS A C 1
ATOM 1246 O O . HIS A 1 159 ? -10.648 18.969 -3.922 1 91.25 159 HIS A O 1
ATOM 1252 N N . MET A 1 160 ? -12.281 20.25 -4.742 1 86.69 160 MET A N 1
ATOM 1253 C CA . MET A 1 160 ? -12.625 20.859 -3.459 1 86.69 160 MET A CA 1
ATOM 1254 C C . MET A 1 160 ? -14.094 21.281 -3.422 1 86.69 160 MET A C 1
ATOM 1256 O O . MET A 1 160 ? -14.469 22.297 -4.008 1 86.69 160 MET A O 1
ATOM 1260 N N . SER A 1 161 ? -14.82 20.5 -2.693 1 75.88 161 SER A N 1
ATOM 1261 C CA . SER A 1 161 ? -16.266 20.719 -2.664 1 75.88 161 SER A CA 1
ATOM 1262 C C . SER A 1 161 ? -16.609 22.078 -2.07 1 75.88 161 SER A C 1
ATOM 1264 O O . SER A 1 161 ? -17.469 22.797 -2.59 1 75.88 161 SER A O 1
ATOM 1266 N N . GLY A 1 162 ? -15.945 22.547 -1.1 1 73.56 162 GLY A N 1
ATOM 1267 C CA . GLY A 1 162 ? -16.281 23.781 -0.405 1 73.56 162 GLY A CA 1
ATOM 1268 C C . GLY A 1 162 ? -16.031 25.031 -1.244 1 73.56 162 GLY A C 1
ATOM 1269 O O . GLY A 1 162 ? -16.594 26.094 -0.969 1 73.56 162 GLY A O 1
ATOM 1270 N N . MET A 1 163 ? -15.297 24.938 -2.266 1 75.75 163 MET A N 1
ATOM 1271 C CA . MET A 1 163 ? -14.953 26.094 -3.078 1 75.75 163 MET A CA 1
ATOM 1272 C C . MET A 1 163 ? -15.414 25.906 -4.52 1 75.75 163 MET A C 1
ATOM 1274 O O . MET A 1 163 ? -15.047 26.688 -5.398 1 75.75 163 MET A O 1
ATOM 1278 N N . ASN A 1 164 ? -16.141 24.938 -4.762 1 79.19 164 ASN A N 1
ATOM 1279 C CA . ASN A 1 164 ? -16.688 24.625 -6.074 1 79.19 164 ASN A CA 1
ATOM 1280 C C . ASN A 1 164 ? -15.594 24.359 -7.098 1 79.19 164 ASN A C 1
ATOM 1282 O O . ASN A 1 164 ? -15.664 24.844 -8.227 1 79.19 164 ASN A O 1
ATOM 1286 N N . ILE A 1 165 ? -14.547 23.859 -6.703 1 84.25 165 ILE A N 1
ATOM 1287 C CA . ILE A 1 165 ? -13.523 23.375 -7.625 1 84.25 165 ILE A CA 1
ATOM 1288 C C . ILE A 1 165 ? -13.82 21.938 -8.031 1 84.25 165 ILE A C 1
ATOM 1290 O O . ILE A 1 165 ? -13.648 21.016 -7.234 1 84.25 165 ILE A O 1
ATOM 1294 N N . GLU A 1 166 ? -14.195 21.734 -9.297 1 86.06 166 GLU A N 1
ATOM 1295 C CA . GLU A 1 166 ? -14.656 20.422 -9.766 1 86.06 166 GLU A CA 1
ATOM 1296 C C . GLU A 1 166 ? -13.648 19.797 -10.727 1 86.06 166 GLU A C 1
ATOM 1298 O O . GLU A 1 166 ? -13.781 18.625 -11.094 1 86.06 166 GLU A O 1
ATOM 1303 N N . HIS A 1 167 ? -12.719 20.625 -11.125 1 89.38 167 HIS A N 1
ATOM 1304 C CA . HIS A 1 167 ? -11.656 20.156 -12.008 1 89.38 167 HIS A CA 1
ATOM 1305 C C . HIS A 1 167 ? -10.289 20.578 -11.484 1 89.38 167 HIS A C 1
ATOM 1307 O O . HIS A 1 167 ? -10.172 21.516 -10.703 1 89.38 167 HIS A O 1
ATOM 1313 N N . GLU A 1 168 ? -9.352 19.906 -11.938 1 93.25 168 GLU A N 1
ATOM 1314 C CA . GLU A 1 168 ? -8 20.172 -11.438 1 93.25 168 GLU A CA 1
ATOM 1315 C C . GLU A 1 168 ? -7.512 21.547 -11.852 1 93.25 168 GLU A C 1
ATOM 1317 O O . GLU A 1 168 ? -7.582 21.922 -13.031 1 93.25 168 GLU A O 1
ATOM 1322 N N . VAL A 1 169 ? -7.094 22.328 -10.898 1 96.25 169 VAL A N 1
ATOM 1323 C CA . VAL A 1 169 ? -6.598 23.688 -11.109 1 96.25 169 VAL A CA 1
ATOM 1324 C C . VAL A 1 169 ? -5.309 23.906 -10.32 1 96.25 169 VAL A C 1
ATOM 1326 O O . VAL A 1 169 ? -5.219 23.516 -9.148 1 96.25 169 VAL A O 1
ATOM 1329 N N . PRO A 1 170 ? -4.348 24.484 -10.984 1 97.19 170 PRO A N 1
ATOM 1330 C CA . PRO A 1 170 ? -3.143 24.828 -10.227 1 97.19 170 PRO A CA 1
ATOM 1331 C C . PRO A 1 170 ? -3.424 25.75 -9.047 1 97.19 170 PRO A C 1
ATOM 1333 O O . PRO A 1 170 ? -4.211 26.703 -9.172 1 97.19 170 PRO A O 1
ATOM 1336 N N . PHE A 1 171 ? -2.799 25.438 -7.984 1 96.31 171 PHE A N 1
ATOM 1337 C CA . PHE A 1 171 ? -2.998 26.219 -6.773 1 96.31 171 PHE A CA 1
ATOM 1338 C C . PHE A 1 171 ? -2.678 27.703 -7.02 1 96.31 171 PHE A C 1
ATOM 1340 O O . PHE A 1 171 ? -3.391 28.578 -6.543 1 96.31 171 PHE A O 1
ATOM 1347 N N . VAL A 1 172 ? -1.686 28.016 -7.82 1 96.31 172 VAL A N 1
ATOM 1348 C CA . VAL A 1 172 ? -1.227 29.375 -8.102 1 96.31 172 VAL A CA 1
ATOM 1349 C C . VAL A 1 172 ? -2.297 30.125 -8.883 1 96.31 172 VAL A C 1
ATOM 1351 O O . VAL A 1 172 ? -2.383 31.359 -8.805 1 96.31 172 VAL A O 1
ATOM 1354 N N . ASP A 1 173 ? -3.119 29.375 -9.625 1 95.19 173 ASP A N 1
ATOM 1355 C CA . ASP A 1 173 ? -4.211 30 -10.359 1 95.19 173 ASP A CA 1
ATOM 1356 C C . ASP A 1 173 ? -5.43 30.219 -9.469 1 95.19 173 ASP A C 1
ATOM 1358 O O . ASP A 1 173 ? -6.07 31.266 -9.516 1 95.19 173 ASP A O 1
ATOM 1362 N N . ALA A 1 174 ? -5.715 29.234 -8.648 1 92.75 174 ALA A N 1
ATOM 1363 C CA . ALA A 1 174 ? -6.875 29.297 -7.762 1 92.75 174 ALA A CA 1
ATOM 1364 C C . ALA A 1 174 ? -6.68 30.344 -6.668 1 92.75 174 ALA A C 1
ATOM 1366 O O . ALA A 1 174 ? -7.637 31.016 -6.254 1 92.75 174 ALA A O 1
ATOM 1367 N N . PHE A 1 175 ? -5.445 30.484 -6.246 1 93.44 175 PHE A N 1
ATOM 1368 C CA . PHE A 1 175 ? -5.109 31.406 -5.176 1 93.44 175 PHE A CA 1
ATOM 1369 C C . PHE A 1 175 ? -3.947 32.312 -5.582 1 93.44 175 PHE A C 1
ATOM 1371 O O . PHE A 1 175 ? -2.949 32.406 -4.867 1 93.44 175 PHE A O 1
ATOM 1378 N N . SER A 1 176 ? -4.137 33 -6.625 1 94.56 176 SER A N 1
ATOM 1379 C CA . SER A 1 176 ? -3.082 33.781 -7.285 1 94.56 176 SER A CA 1
ATOM 1380 C C . SER A 1 176 ? -2.533 34.844 -6.371 1 94.56 176 SER A C 1
ATOM 1382 O O . SER A 1 176 ? -1.318 35.062 -6.285 1 94.56 176 SER A O 1
ATOM 1384 N N . GLU A 1 177 ? -3.418 35.562 -5.676 1 93.56 177 GLU A N 1
ATOM 1385 C CA . GLU A 1 177 ? -3 36.656 -4.785 1 93.56 177 GLU A CA 1
ATOM 1386 C C . GLU A 1 177 ? -2.129 36.125 -3.648 1 93.56 177 GLU A C 1
ATOM 1388 O O . GLU A 1 177 ? -1.089 36.688 -3.334 1 93.56 177 GLU A O 1
ATOM 1393 N N . PHE A 1 178 ? -2.512 35.062 -3.148 1 94.75 178 PHE A N 1
ATOM 1394 C CA . PHE A 1 178 ? -1.756 34.438 -2.064 1 94.75 178 PHE A CA 1
ATOM 1395 C C . PHE A 1 178 ? -0.43 33.875 -2.574 1 94.75 178 PHE A C 1
ATOM 1397 O O . PHE A 1 178 ? 0.624 34.156 -1.992 1 94.75 178 PHE A O 1
ATOM 1404 N N . ALA A 1 179 ? -0.5 33.188 -3.645 1 95.75 179 ALA A N 1
ATOM 1405 C CA . ALA A 1 179 ? 0.678 32.531 -4.203 1 95.75 179 ALA A CA 1
ATOM 1406 C C . ALA A 1 179 ? 1.754 33.562 -4.566 1 95.75 179 ALA A C 1
ATOM 1408 O O . ALA A 1 179 ? 2.949 33.281 -4.43 1 95.75 179 ALA A O 1
ATOM 1409 N N . SER A 1 180 ? 1.344 34.656 -5 1 95.38 180 SER A N 1
ATOM 1410 C CA . SER A 1 180 ? 2.27 35.719 -5.449 1 95.38 180 SER A CA 1
ATOM 1411 C C . SER A 1 180 ? 3.051 36.281 -4.277 1 95.38 180 SER A C 1
ATOM 1413 O O . SER A 1 180 ? 4.086 36.938 -4.473 1 95.38 180 SER A O 1
ATOM 1415 N N . THR A 1 181 ? 2.582 36.062 -3.098 1 95.19 181 THR A N 1
ATOM 1416 C CA . THR A 1 181 ? 3.234 36.625 -1.923 1 95.19 181 THR A CA 1
ATOM 1417 C C . THR A 1 181 ? 4.32 35.688 -1.4 1 95.19 181 THR A C 1
ATOM 1419 O O . THR A 1 181 ? 5.148 36.062 -0.578 1 95.19 181 THR A O 1
ATOM 1422 N N . LEU A 1 182 ? 4.297 34.5 -1.814 1 96.25 182 LEU A N 1
ATOM 1423 C CA . LEU A 1 182 ? 5.27 33.531 -1.336 1 96.25 182 LEU A CA 1
ATOM 1424 C C . LEU A 1 182 ? 6.633 33.75 -1.987 1 96.25 182 LEU A C 1
ATOM 1426 O O . LEU A 1 182 ? 6.75 33.719 -3.215 1 96.25 182 LEU A O 1
ATOM 1430 N N . THR A 1 183 ? 7.664 33.938 -1.141 1 95.62 183 THR A N 1
ATOM 1431 C CA . THR A 1 183 ? 8.984 34.312 -1.641 1 95.62 183 THR A CA 1
ATOM 1432 C C . THR A 1 183 ? 9.906 33.094 -1.697 1 95.62 183 THR A C 1
ATOM 1434 O O . THR A 1 183 ? 11.047 33.219 -2.154 1 95.62 183 THR A O 1
ATOM 1437 N N . VAL A 1 184 ? 9.492 32 -1.191 1 97.19 184 VAL A N 1
ATOM 1438 C CA . VAL A 1 184 ? 10.211 30.75 -1.232 1 97.19 184 VAL A CA 1
ATOM 1439 C C . VAL A 1 184 ? 9.336 29.672 -1.88 1 97.19 184 VAL A C 1
ATOM 1441 O O . VAL A 1 184 ? 8.117 29.844 -1.991 1 97.19 184 VAL A O 1
ATOM 1444 N N . PRO A 1 185 ? 9.969 28.594 -2.328 1 97.19 185 PRO A N 1
ATOM 1445 C CA . PRO A 1 185 ? 9.156 27.531 -2.93 1 97.19 185 PRO A CA 1
ATOM 1446 C C . PRO A 1 185 ? 8.117 26.969 -1.964 1 97.19 185 PRO A C 1
ATOM 1448 O O . PRO A 1 185 ? 8.352 26.938 -0.752 1 97.19 185 PRO A O 1
ATOM 1451 N N . PHE A 1 186 ? 7.023 26.547 -2.527 1 98.25 186 PHE A N 1
ATOM 1452 C CA . PHE A 1 186 ? 6.027 25.891 -1.688 1 98.25 186 PHE A CA 1
ATOM 1453 C C . PHE A 1 186 ? 5.645 24.531 -2.258 1 98.25 186 PHE A C 1
ATOM 1455 O O . PHE A 1 186 ? 5.824 24.281 -3.451 1 98.25 186 PHE A O 1
ATOM 1462 N N . PHE A 1 187 ? 5.184 23.703 -1.396 1 98.31 187 PHE A N 1
ATOM 1463 C CA . PHE A 1 187 ? 4.715 22.359 -1.713 1 98.31 187 PHE A CA 1
ATOM 1464 C C . PHE A 1 187 ? 3.328 22.109 -1.127 1 98.31 187 PHE A C 1
ATOM 1466 O O . PHE A 1 187 ? 3.084 22.406 0.045 1 98.31 187 PHE A O 1
ATOM 1473 N N . LEU A 1 188 ? 2.488 21.609 -1.967 1 98.31 188 LEU A N 1
ATOM 1474 C CA . LEU A 1 188 ? 1.083 21.422 -1.629 1 98.31 188 LEU A CA 1
ATOM 1475 C C . LEU A 1 188 ? 0.759 19.938 -1.494 1 98.31 188 LEU A C 1
ATOM 1477 O O . LEU A 1 188 ? 1.227 19.109 -2.291 1 98.31 188 LEU A O 1
ATOM 1481 N N . ASP A 1 189 ? 0.016 19.594 -0.487 1 98.19 189 ASP A N 1
ATOM 1482 C CA . ASP A 1 189 ? -0.555 18.25 -0.36 1 98.19 189 ASP A CA 1
ATOM 1483 C C . ASP A 1 189 ? -1.837 18.281 0.468 1 98.19 189 ASP A C 1
ATOM 1485 O O . ASP A 1 189 ? -2.223 19.328 0.993 1 98.19 189 ASP A O 1
ATOM 1489 N N . ASN A 1 190 ? -2.605 17.188 0.449 1 96.88 190 ASN A N 1
ATOM 1490 C CA . ASN A 1 190 ? -3.75 17.016 1.336 1 96.88 190 ASN A CA 1
ATOM 1491 C C . ASN A 1 190 ? -3.344 17.109 2.803 1 96.88 190 ASN A C 1
ATOM 1493 O O . ASN A 1 190 ? -2.291 16.594 3.195 1 96.88 190 ASN A O 1
ATOM 1497 N N . ASP A 1 191 ? -4.141 17.766 3.611 1 96.25 191 ASP A N 1
ATOM 1498 C CA . ASP A 1 191 ? -3.832 18 5.016 1 96.25 191 ASP A CA 1
ATOM 1499 C C . ASP A 1 191 ? -3.664 16.688 5.777 1 96.25 191 ASP A C 1
ATOM 1501 O O . ASP A 1 191 ? -2.766 16.562 6.609 1 96.25 191 ASP A O 1
ATOM 1505 N N . VAL A 1 192 ? -4.473 15.688 5.484 1 97.19 192 VAL A N 1
ATOM 1506 C CA . VAL A 1 192 ? -4.402 14.414 6.191 1 97.19 192 VAL A CA 1
ATOM 1507 C C . VAL A 1 192 ? -3.115 13.688 5.816 1 97.19 192 VAL A C 1
ATOM 1509 O O . VAL A 1 192 ? -2.504 13.016 6.652 1 97.19 192 VAL A O 1
ATOM 1512 N N . LYS A 1 193 ? -2.656 13.828 4.574 1 98 193 LYS A N 1
ATOM 1513 C CA . LYS A 1 193 ? -1.405 13.219 4.137 1 98 193 LYS A CA 1
ATOM 1514 C C . LYS A 1 193 ? -0.21 13.836 4.859 1 98 193 LYS A C 1
ATOM 1516 O O . LYS A 1 193 ? 0.671 13.117 5.34 1 98 193 LYS A O 1
ATOM 1521 N N . PHE A 1 194 ? -0.195 15.125 4.938 1 98.12 194 PHE A N 1
ATOM 1522 C CA . PHE A 1 194 ? 0.886 15.773 5.668 1 98.12 194 PHE A CA 1
ATOM 1523 C C . PHE A 1 194 ? 0.869 15.367 7.137 1 98.12 194 PHE A C 1
ATOM 1525 O O . PHE A 1 194 ? 1.922 15.125 7.73 1 98.12 194 PHE A O 1
ATOM 1532 N N . ALA A 1 195 ? -0.329 15.312 7.707 1 97.81 195 ALA A N 1
ATOM 1533 C CA . ALA A 1 195 ? -0.427 14.914 9.109 1 97.81 195 ALA A CA 1
ATOM 1534 C C . ALA A 1 195 ? 0.088 13.492 9.312 1 97.81 195 ALA A C 1
ATOM 1536 O O . ALA A 1 195 ? 0.808 13.219 10.273 1 97.81 195 ALA A O 1
ATOM 1537 N N . CYS A 1 196 ? -0.268 12.641 8.422 1 98.44 196 CYS A N 1
ATOM 1538 C CA . CYS A 1 196 ? 0.211 11.266 8.461 1 98.44 196 CYS A CA 1
ATOM 1539 C C . CYS A 1 196 ? 1.732 11.211 8.375 1 98.44 196 CYS A C 1
ATOM 1541 O O . CYS A 1 196 ? 2.379 10.516 9.164 1 98.44 196 CYS A O 1
ATOM 1543 N N . GLN A 1 197 ? 2.244 11.977 7.5 1 97.94 197 GLN A N 1
ATOM 1544 C CA . GLN A 1 197 ? 3.693 12.07 7.34 1 97.94 197 GLN A CA 1
ATOM 1545 C C . GLN A 1 197 ? 4.359 12.562 8.617 1 97.94 197 GLN A C 1
ATOM 1547 O O . GLN A 1 197 ? 5.395 12.039 9.031 1 97.94 197 GLN A O 1
ATOM 1552 N N . GLY A 1 198 ? 3.795 13.578 9.195 1 98.19 198 GLY A N 1
ATOM 1553 C CA . GLY A 1 198 ? 4.336 14.109 10.438 1 98.19 198 GLY A CA 1
ATOM 1554 C C . GLY A 1 198 ? 4.324 13.102 11.57 1 98.19 198 GLY A C 1
ATOM 1555 O O . GLY A 1 198 ? 5.301 12.984 12.312 1 98.19 198 GLY A O 1
ATOM 1556 N N . GLU A 1 199 ? 3.191 12.391 11.695 1 98.31 199 GLU A N 1
ATOM 1557 C CA . GLU A 1 199 ? 3.064 11.359 12.719 1 98.31 199 GLU A CA 1
ATOM 1558 C C . GLU A 1 199 ? 4.129 10.281 12.547 1 98.31 199 GLU A C 1
ATOM 1560 O O . GLU A 1 199 ? 4.797 9.906 13.516 1 98.31 199 GLU A O 1
ATOM 1565 N N . ALA A 1 200 ? 4.293 9.852 11.344 1 97.56 200 ALA A N 1
ATOM 1566 C CA . ALA A 1 200 ? 5.277 8.812 11.047 1 97.56 200 ALA A CA 1
ATOM 1567 C C . ALA A 1 200 ? 6.695 9.312 11.32 1 97.56 200 ALA A C 1
ATOM 1569 O O . ALA A 1 200 ? 7.523 8.57 11.859 1 97.56 200 ALA A O 1
ATOM 1570 N N . PHE A 1 201 ? 6.941 10.492 10.961 1 96.94 201 PHE A N 1
ATOM 1571 C CA . PHE A 1 201 ? 8.25 11.094 11.172 1 96.94 201 PHE A CA 1
ATOM 1572 C C . PHE A 1 201 ? 8.602 11.133 12.656 1 96.94 201 PHE A C 1
ATOM 1574 O O . PHE A 1 201 ? 9.711 10.766 13.047 1 96.94 201 PHE A O 1
ATOM 1581 N N . LEU A 1 202 ? 7.641 11.547 13.406 1 96.38 202 LEU A N 1
ATOM 1582 C CA . LEU A 1 202 ? 7.863 11.648 14.844 1 96.38 202 LEU A CA 1
ATOM 1583 C C . LEU A 1 202 ? 8.055 10.273 15.469 1 96.38 202 LEU A C 1
ATOM 1585 O O . LEU A 1 202 ? 8.742 10.141 16.484 1 96.38 202 LEU A O 1
ATOM 1589 N N . ARG A 1 203 ? 7.5 9.305 14.844 1 96.38 203 ARG A N 1
ATOM 1590 C CA . ARG A 1 203 ? 7.582 7.941 15.367 1 96.38 203 ARG A CA 1
ATOM 1591 C C . ARG A 1 203 ? 8.648 7.137 14.633 1 96.38 203 ARG A C 1
ATOM 1593 O O . ARG A 1 203 ? 8.719 5.914 14.773 1 96.38 203 ARG A O 1
ATOM 1600 N N . ARG A 1 204 ? 9.516 7.711 13.914 1 93.31 204 ARG A N 1
ATOM 1601 C CA . ARG A 1 204 ? 10.383 7.066 12.93 1 93.31 204 ARG A CA 1
ATOM 1602 C C . ARG A 1 204 ? 11.383 6.133 13.602 1 93.31 204 ARG A C 1
ATOM 1604 O O . ARG A 1 204 ? 11.969 5.27 12.953 1 93.31 204 ARG A O 1
ATOM 1611 N N . LYS A 1 205 ? 11.664 6.285 14.852 1 92.31 205 LYS A N 1
ATOM 1612 C CA . LYS A 1 205 ? 12.602 5.422 15.562 1 92.31 205 LYS A CA 1
ATOM 1613 C C . LYS A 1 205 ? 11.992 4.047 15.828 1 92.31 205 LYS A C 1
ATOM 1615 O O . LYS A 1 205 ? 12.695 3.109 16.203 1 92.31 205 LYS A O 1
ATOM 1620 N N . ASN A 1 206 ? 10.695 3.939 15.641 1 94.38 206 ASN A N 1
ATOM 1621 C CA . ASN A 1 206 ? 9.977 2.674 15.781 1 94.38 206 ASN A CA 1
ATOM 1622 C C . ASN A 1 206 ? 9.586 2.102 14.422 1 94.38 206 ASN A C 1
ATOM 1624 O O . ASN A 1 206 ? 8.633 2.574 13.797 1 94.38 206 ASN A O 1
ATOM 1628 N N . PRO A 1 207 ? 10.227 1.012 14.008 1 92 207 PRO A N 1
ATOM 1629 C CA . PRO A 1 207 ? 10.016 0.468 12.664 1 92 207 PRO A CA 1
ATOM 1630 C C . PRO A 1 207 ? 8.578 0.017 12.43 1 92 207 PRO A C 1
ATOM 1632 O O . PRO A 1 207 ? 8.133 -0.056 11.281 1 92 207 PRO A O 1
ATOM 1635 N N . GLU A 1 208 ? 7.812 -0.263 13.461 1 92.5 208 GLU A N 1
ATOM 1636 C CA . GLU A 1 208 ? 6.441 -0.749 13.328 1 92.5 208 GLU A CA 1
ATOM 1637 C C . GLU A 1 208 ? 5.539 0.311 12.703 1 92.5 208 GLU A C 1
ATOM 1639 O O . GLU A 1 208 ? 4.48 -0.009 12.156 1 92.5 208 GLU A O 1
ATOM 1644 N N . TYR A 1 209 ? 6.02 1.562 12.727 1 95 209 TYR A N 1
ATOM 1645 C CA . TYR A 1 209 ? 5.168 2.641 12.242 1 95 209 TYR A CA 1
ATOM 1646 C C . TYR A 1 209 ? 5.484 2.975 10.789 1 95 209 TYR A C 1
ATOM 1648 O O . TYR A 1 209 ? 4.977 3.959 10.25 1 95 209 TYR A O 1
ATOM 1656 N N . GLN A 1 210 ? 6.344 2.158 10.125 1 95.69 210 GLN A N 1
ATOM 1657 C CA . GLN A 1 210 ? 6.52 2.262 8.68 1 95.69 210 GLN A CA 1
ATOM 1658 C C . GLN A 1 210 ? 5.215 1.967 7.949 1 95.69 210 GLN A C 1
ATOM 1660 O O . GLN A 1 210 ? 5.043 2.369 6.797 1 95.69 210 GLN A O 1
ATOM 1665 N N . ASP A 1 211 ? 4.391 1.242 8.594 1 97.19 211 ASP A N 1
ATOM 1666 C CA . ASP A 1 211 ? 3.018 1.013 8.156 1 97.19 211 ASP A CA 1
ATOM 1667 C C . ASP A 1 211 ? 2.018 1.574 9.164 1 97.19 211 ASP A C 1
ATOM 1669 O O . ASP A 1 211 ? 1.965 1.123 10.305 1 97.19 211 ASP A O 1
ATOM 1673 N N . LEU A 1 212 ? 1.264 2.535 8.727 1 98.31 212 LEU A N 1
ATOM 1674 C CA . LEU A 1 212 ? 0.435 3.301 9.648 1 98.31 212 LEU A CA 1
ATOM 1675 C C . LEU A 1 212 ? -0.855 3.754 8.969 1 98.31 212 LEU A C 1
ATOM 1677 O O . LEU A 1 212 ? -0.837 4.188 7.816 1 98.31 212 LEU A O 1
ATOM 1681 N N . ILE A 1 213 ? -1.978 3.57 9.68 1 98.56 213 ILE A N 1
ATOM 1682 C CA . ILE A 1 213 ? -3.234 4.215 9.32 1 98.56 213 ILE A CA 1
ATOM 1683 C C . ILE A 1 213 ? -3.404 5.504 10.117 1 98.56 213 ILE A C 1
ATOM 1685 O O . ILE A 1 213 ? -3.314 5.492 11.352 1 98.56 213 ILE A O 1
ATOM 1689 N N . TYR A 1 214 ? -3.525 6.605 9.469 1 98.62 214 TYR A N 1
ATOM 1690 C CA . TYR A 1 214 ? -3.832 7.879 10.102 1 98.62 214 TYR A CA 1
ATOM 1691 C C . TYR A 1 214 ? -5.25 8.328 9.773 1 98.62 214 TYR A C 1
ATOM 1693 O O . TYR A 1 214 ? -5.523 8.781 8.664 1 98.62 214 TYR A O 1
ATOM 1701 N N . PHE A 1 215 ? -6.137 8.211 10.742 1 98.31 215 PHE A N 1
ATOM 1702 C CA . PHE A 1 215 ? -7.562 8.461 10.578 1 98.31 215 PHE A CA 1
ATOM 1703 C C . PHE A 1 215 ? -7.973 9.734 11.305 1 98.31 215 PHE A C 1
ATOM 1705 O O . PHE A 1 215 ? -7.852 9.828 12.523 1 98.31 215 PHE A O 1
ATOM 1712 N N . THR A 1 216 ? -8.453 10.719 10.531 1 96.5 216 THR A N 1
ATOM 1713 C CA . THR A 1 216 ? -8.922 11.961 11.133 1 96.5 216 THR A CA 1
ATOM 1714 C C . THR A 1 216 ? -10.438 12.086 11.016 1 96.5 216 THR A C 1
ATOM 1716 O O . THR A 1 216 ? -11.023 11.695 10 1 96.5 2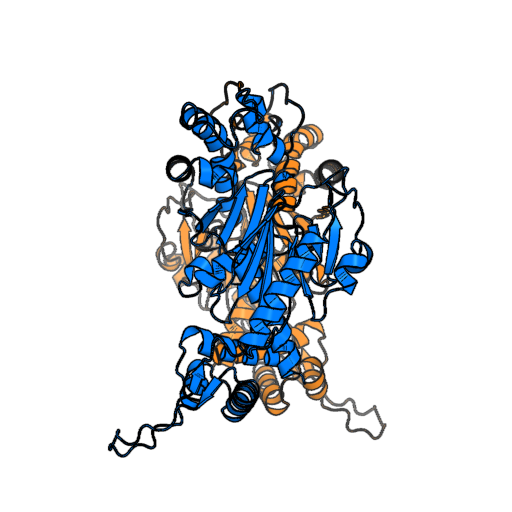16 THR A O 1
ATOM 1719 N N . LEU A 1 217 ? -11.047 12.555 12.102 1 95.19 217 LEU A N 1
ATOM 1720 C CA . LEU A 1 217 ? -12.492 12.773 12.133 1 95.19 217 LEU A CA 1
ATOM 1721 C C . LEU A 1 217 ? -12.82 14.117 12.766 1 95.19 217 LEU A C 1
ATOM 1723 O O . LEU A 1 217 ? -12.414 14.398 13.898 1 95.19 217 LEU A O 1
ATOM 1727 N N . GLY A 1 218 ? -13.438 14.953 12.07 1 91.75 218 GLY A N 1
ATOM 1728 C CA . GLY A 1 218 ? -13.914 16.266 12.492 1 91.75 218 GLY A CA 1
ATOM 1729 C C . GLY A 1 218 ? -15.086 16.766 11.672 1 91.75 218 GLY A C 1
ATOM 1730 O O . GLY A 1 218 ? -16.125 16.094 11.586 1 91.75 218 GLY A O 1
ATOM 1731 N N . THR A 1 219 ? -14.867 17.938 10.984 1 86.94 219 THR A N 1
ATOM 1732 C CA . THR A 1 219 ? -15.906 18.406 10.078 1 86.94 219 THR A CA 1
ATOM 1733 C C . THR A 1 219 ? -16.062 17.469 8.891 1 86.94 219 THR A C 1
ATOM 1735 O O . THR A 1 219 ? -17.141 17.359 8.312 1 86.94 219 THR A O 1
ATOM 1738 N N . GLY A 1 220 ? -15.031 16.844 8.578 1 89.81 220 GLY A N 1
ATOM 1739 C CA . GLY A 1 220 ? -14.977 15.734 7.633 1 89.81 220 GLY A CA 1
ATOM 1740 C C . GLY A 1 220 ? -14.203 14.539 8.164 1 89.81 220 GLY A C 1
ATOM 1741 O O . GLY A 1 220 ? -13.914 14.461 9.359 1 89.81 220 GLY A O 1
ATOM 1742 N N . CYS A 1 221 ? -14.031 13.578 7.359 1 92.81 221 CYS A N 1
ATOM 1743 C CA . CYS A 1 221 ? -13.164 12.477 7.762 1 92.81 221 CYS A CA 1
ATOM 1744 C C . CYS A 1 221 ? -12.289 12.016 6.602 1 92.81 221 CYS A C 1
ATOM 1746 O O . CYS A 1 221 ? -12.656 12.172 5.438 1 92.81 221 CYS A O 1
ATOM 1748 N N . GLY A 1 222 ? -11.086 11.617 6.867 1 95.38 222 GLY A N 1
ATOM 1749 C CA . GLY A 1 222 ? -10.102 11.117 5.914 1 95.38 222 GLY A CA 1
ATOM 1750 C C . GLY A 1 222 ? -9.086 10.188 6.539 1 95.38 222 GLY A C 1
ATOM 1751 O O . GLY A 1 222 ? -8.875 10.211 7.754 1 95.38 222 GLY A O 1
ATOM 1752 N N . VAL A 1 223 ? -8.602 9.328 5.691 1 97.75 223 VAL A N 1
ATOM 1753 C CA . VAL A 1 223 ? -7.531 8.43 6.125 1 97.75 223 VAL A CA 1
ATOM 1754 C C . VAL A 1 223 ? -6.32 8.586 5.207 1 97.75 223 VAL A C 1
ATOM 1756 O O . VAL A 1 223 ? -6.465 8.969 4.043 1 97.75 223 VAL A O 1
ATOM 1759 N N . SER A 1 224 ? -5.195 8.508 5.723 1 98.31 224 SER A N 1
ATOM 1760 C CA . SER A 1 224 ? -3.945 8.398 4.98 1 98.31 224 SER A CA 1
ATOM 1761 C C . SER A 1 224 ? -3.113 7.215 5.465 1 98.31 224 SER A C 1
ATOM 1763 O O . SER A 1 224 ? -3.314 6.727 6.578 1 98.31 224 SER A O 1
ATOM 1765 N N . TYR A 1 225 ? -2.25 6.711 4.594 1 98 225 TYR A N 1
ATOM 1766 C CA . TYR A 1 225 ? -1.479 5.512 4.902 1 98 225 TYR A CA 1
ATOM 1767 C C . TYR A 1 225 ? 0.014 5.762 4.727 1 98 225 TYR A C 1
ATOM 1769 O O . TYR A 1 225 ? 0.437 6.371 3.744 1 98 225 TYR A O 1
ATOM 1777 N N . MET A 1 226 ? 0.729 5.355 5.738 1 97.69 226 MET A N 1
ATOM 1778 C CA . MET A 1 226 ? 2.125 5.012 5.488 1 97.69 226 MET A CA 1
ATOM 1779 C C . MET A 1 226 ? 2.264 3.535 5.129 1 97.69 226 MET A C 1
ATOM 1781 O O . MET A 1 226 ? 1.762 2.666 5.844 1 97.69 226 MET A O 1
ATOM 1785 N N . MET A 1 227 ? 2.814 3.27 4.012 1 96.5 227 MET A N 1
ATOM 1786 C CA . MET A 1 227 ? 3.076 1.901 3.576 1 96.5 227 MET A CA 1
ATOM 1787 C C . MET A 1 227 ? 4.535 1.729 3.176 1 96.5 227 MET A C 1
ATOM 1789 O O . MET A 1 227 ? 5.004 2.354 2.221 1 96.5 227 MET A O 1
ATOM 1793 N N . ASN A 1 228 ? 5.234 0.904 3.826 1 93.38 228 ASN A N 1
ATOM 1794 C CA . ASN A 1 228 ? 6.664 0.697 3.639 1 93.38 228 ASN A CA 1
ATOM 1795 C C . ASN A 1 228 ? 7.441 2.002 3.777 1 93.38 228 ASN A C 1
ATOM 1797 O O . ASN A 1 228 ? 8.289 2.316 2.941 1 93.38 228 ASN A O 1
ATOM 1801 N N . GLY A 1 229 ? 6.984 2.764 4.633 1 93.44 229 GLY A N 1
ATOM 1802 C CA . GLY A 1 229 ? 7.707 3.973 5 1 93.44 229 GLY A CA 1
ATOM 1803 C C . GLY A 1 229 ? 7.391 5.152 4.098 1 93.44 229 GLY A C 1
ATOM 1804 O O . GLY A 1 229 ? 7.996 6.219 4.227 1 93.44 229 GLY A O 1
ATOM 1805 N N . GLU A 1 230 ? 6.453 4.957 3.234 1 94.25 230 GLU A N 1
ATOM 1806 C CA . GLU A 1 230 ? 6.102 6.035 2.312 1 94.25 230 GLU A CA 1
ATOM 1807 C C . GLU A 1 230 ? 4.594 6.285 2.305 1 94.25 230 GLU A C 1
ATOM 1809 O O . GLU A 1 230 ? 3.807 5.363 2.516 1 94.25 230 GLU A O 1
ATOM 1814 N N . LEU A 1 231 ? 4.254 7.5 2.029 1 97.06 231 LEU A N 1
ATOM 1815 C CA . LEU A 1 231 ? 2.842 7.82 1.859 1 97.06 231 LEU A CA 1
ATOM 1816 C C . LEU A 1 231 ? 2.26 7.102 0.646 1 97.06 231 LEU A C 1
ATOM 1818 O O . LEU A 1 231 ? 2.895 7.043 -0.409 1 97.06 231 LEU A O 1
ATOM 1822 N N . TRP A 1 232 ? 1.108 6.527 0.806 1 97.5 232 TRP A N 1
ATOM 1823 C CA . TRP A 1 232 ? 0.388 5.941 -0.318 1 97.5 232 TRP A CA 1
ATOM 1824 C C . TRP A 1 232 ? -0.59 6.941 -0.922 1 97.5 232 TRP A C 1
ATOM 1826 O O . TRP A 1 232 ? -1.559 7.34 -0.273 1 97.5 232 TRP A O 1
ATOM 1836 N N . TYR A 1 233 ? -0.398 7.305 -2.135 1 96.94 233 TYR A N 1
ATOM 1837 C CA . TYR A 1 233 ? -1.223 8.328 -2.77 1 96.94 233 TYR A CA 1
ATOM 1838 C C . TYR A 1 233 ? -2.303 7.695 -3.639 1 96.94 233 TYR A C 1
ATOM 1840 O O . TYR A 1 233 ? -3.361 8.289 -3.855 1 96.94 233 TYR A O 1
ATOM 1848 N N . GLY A 1 234 ? -1.999 6.453 -4.094 1 95.56 234 GLY A N 1
ATOM 1849 C CA . GLY A 1 234 ? -2.867 5.852 -5.094 1 95.56 234 GLY A CA 1
ATOM 1850 C C . GLY A 1 234 ? -2.633 6.387 -6.492 1 95.56 234 GLY A C 1
ATOM 1851 O O . GLY A 1 234 ? -1.729 7.199 -6.707 1 95.56 234 GLY A O 1
ATOM 1852 N N . ALA A 1 235 ? -3.375 5.949 -7.434 1 93.69 235 ALA A N 1
ATOM 1853 C CA . ALA A 1 235 ? -3.156 6.23 -8.852 1 93.69 235 ALA A CA 1
ATOM 1854 C C . ALA A 1 235 ? -3.463 7.688 -9.172 1 93.69 235 ALA A C 1
ATOM 1856 O O . ALA A 1 235 ? -2.832 8.281 -10.055 1 93.69 235 ALA A O 1
ATOM 1857 N N . THR A 1 236 ? -4.426 8.25 -8.461 1 93.69 236 THR A N 1
ATOM 1858 C CA . THR A 1 236 ? -4.859 9.602 -8.805 1 93.69 236 THR A CA 1
ATOM 1859 C C . THR A 1 236 ? -4.785 10.523 -7.586 1 93.69 236 THR A C 1
ATOM 1861 O O . THR A 1 236 ? -5.477 11.539 -7.527 1 93.69 236 THR A O 1
ATOM 1864 N N . HIS A 1 237 ? -4.031 10.07 -6.551 1 95.44 237 HIS A N 1
ATOM 1865 C CA . HIS A 1 237 ? -3.725 10.867 -5.363 1 95.44 237 HIS A CA 1
ATOM 1866 C C . HIS A 1 237 ? -4.953 11.031 -4.477 1 95.44 237 HIS A C 1
ATOM 1868 O O . HIS A 1 237 ? -5.035 11.969 -3.684 1 95.44 237 HIS A O 1
ATOM 1874 N N . LYS A 1 238 ? -5.926 10.117 -4.617 1 94.81 238 LYS A N 1
ATOM 1875 C CA . LYS A 1 238 ? -7.176 10.266 -3.873 1 94.81 238 LYS A CA 1
ATOM 1876 C C . LYS A 1 238 ? -7.363 9.109 -2.889 1 94.81 238 LYS A C 1
ATOM 1878 O O . LYS A 1 238 ? -8.484 8.852 -2.441 1 94.81 238 LYS A O 1
ATOM 1883 N N . SER A 1 239 ? -6.234 8.445 -2.621 1 96.62 239 SER A N 1
ATOM 1884 C CA . SER A 1 239 ? -6.348 7.391 -1.617 1 96.62 239 SER A CA 1
ATOM 1885 C C . SER A 1 239 ? -6.801 7.953 -0.274 1 96.62 239 SER A C 1
ATOM 1887 O O . SER A 1 239 ? -6.406 9.055 0.107 1 96.62 239 SER A O 1
ATOM 1889 N N . GLY A 1 240 ? -7.656 7.203 0.423 1 95.88 240 GLY A N 1
ATOM 1890 C CA . GLY A 1 240 ? -8.016 7.547 1.789 1 95.88 240 GLY A CA 1
ATOM 1891 C C . GLY A 1 240 ? -9.219 8.477 1.874 1 95.88 240 GLY A C 1
ATOM 1892 O O . GLY A 1 240 ? -9.531 8.992 2.947 1 95.88 240 GLY A O 1
ATOM 1893 N N . GLU A 1 241 ? -9.922 8.672 0.752 1 93.38 241 GLU A N 1
ATOM 1894 C CA . GLU A 1 241 ? -11.133 9.484 0.75 1 93.38 241 GLU A CA 1
ATOM 1895 C C . GLU A 1 241 ? -12.336 8.68 1.246 1 93.38 241 GLU A C 1
ATOM 1897 O O . GLU A 1 241 ? -13.359 8.602 0.569 1 93.38 241 GLU A O 1
ATOM 1902 N N . ILE A 1 242 ? -12.219 8.234 2.416 1 92.25 242 ILE A N 1
ATOM 1903 C CA . ILE A 1 242 ? -13.148 7.262 2.986 1 92.25 242 ILE A CA 1
ATOM 1904 C C . ILE A 1 242 ? -14.5 7.93 3.254 1 92.25 242 ILE A C 1
ATOM 1906 O O . ILE A 1 242 ? -15.516 7.25 3.404 1 92.25 242 ILE A O 1
ATOM 1910 N N . GLY A 1 243 ? -14.477 9.242 3.438 1 91.5 243 GLY A N 1
ATOM 1911 C CA . GLY A 1 243 ? -15.734 9.961 3.637 1 91.5 243 GLY A CA 1
ATOM 1912 C C . GLY A 1 243 ? -16.75 9.703 2.537 1 91.5 243 GLY A C 1
ATOM 1913 O O . GLY A 1 243 ? -17.953 9.766 2.773 1 91.5 243 GLY A O 1
ATOM 1914 N N . ASN A 1 244 ? -16.281 9.352 1.37 1 89.12 244 ASN A N 1
ATOM 1915 C CA . ASN A 1 244 ? -17.141 9.148 0.203 1 89.12 244 ASN A CA 1
ATOM 1916 C C . ASN A 1 244 ? -17.641 7.707 0.123 1 89.12 244 ASN A C 1
ATOM 1918 O O . ASN A 1 244 ? -18.469 7.379 -0.724 1 89.12 244 ASN A O 1
ATOM 1922 N N . MET A 1 245 ? -17.125 6.84 0.96 1 88.06 245 MET A N 1
ATOM 1923 C CA . MET A 1 245 ? -17.609 5.465 0.963 1 88.06 245 MET A CA 1
ATOM 1924 C C . MET A 1 245 ? -19.125 5.43 1.209 1 88.06 245 MET A C 1
ATOM 1926 O O . MET A 1 245 ? -19.641 6.227 1.987 1 88.06 245 MET A O 1
ATOM 1930 N N . MET A 1 246 ? -19.734 4.574 0.533 1 78.5 246 MET A N 1
ATOM 1931 C CA . MET A 1 246 ? -21.172 4.441 0.669 1 78.5 246 MET A CA 1
ATOM 1932 C C . MET A 1 246 ? -21.531 3.357 1.68 1 78.5 246 MET A C 1
ATOM 1934 O O . MET A 1 246 ? -21.031 2.234 1.593 1 78.5 246 MET A O 1
ATOM 1938 N N . ILE A 1 247 ? -22.25 3.783 2.574 1 71.62 247 ILE A N 1
ATOM 1939 C CA . ILE A 1 247 ? -22.75 2.84 3.572 1 71.62 247 ILE A CA 1
ATOM 1940 C C . ILE A 1 247 ? -24.234 2.561 3.336 1 71.62 247 ILE A C 1
ATOM 1942 O O . ILE A 1 247 ? -25.016 3.482 3.082 1 71.62 247 ILE A O 1
ATOM 1946 N N . SER A 1 248 ? -24.641 1.571 2.746 1 60.59 248 SER A N 1
ATOM 1947 C CA . SER A 1 248 ? -26.047 1.215 2.547 1 60.59 248 SER A CA 1
ATOM 1948 C C . SER A 1 248 ? -26.422 -0.014 3.365 1 60.59 248 SER A C 1
ATOM 1950 O O . SER A 1 248 ? -25.562 -0.822 3.719 1 60.59 248 SER A O 1
ATOM 1952 N N . SER A 1 249 ? -27.594 0.037 3.844 1 50.28 249 SER A N 1
ATOM 1953 C CA . SER A 1 249 ? -28.156 -1.168 4.441 1 50.28 249 SER A CA 1
ATOM 1954 C C . SER A 1 249 ? -28.188 -2.322 3.447 1 50.28 249 SER A C 1
ATOM 1956 O O . SER A 1 249 ? -28.656 -3.416 3.768 1 50.28 249 SER A O 1
ATOM 1958 N N . CYS A 1 250 ? -28.156 -2.045 2.266 1 46.25 250 CYS A N 1
ATOM 1959 C CA . CYS A 1 250 ? -28.375 -3.066 1.247 1 46.25 250 CYS A CA 1
ATOM 1960 C C . CYS A 1 250 ? -27.562 -4.32 1.546 1 46.25 250 CYS A C 1
ATOM 1962 O O . CYS A 1 250 ? -27.734 -5.352 0.892 1 46.25 250 CYS A O 1
ATOM 1964 N N . GLN A 1 251 ? -26.453 -4.188 1.963 1 44.19 251 GLN A N 1
ATOM 1965 C CA . GLN A 1 251 ? -25.672 -5.418 2.006 1 44.19 251 GLN A CA 1
ATOM 1966 C C . GLN A 1 251 ? -26.469 -6.555 2.641 1 44.19 251 GLN A C 1
ATOM 1968 O O . GLN A 1 251 ? -25.969 -7.676 2.762 1 44.19 251 GLN A O 1
ATOM 1973 N N . ILE A 1 252 ? -27.75 -6.273 3.189 1 38.31 252 ILE A N 1
ATOM 1974 C CA . ILE A 1 252 ? -28.547 -7.348 3.76 1 38.31 252 ILE A CA 1
ATOM 1975 C C . ILE A 1 252 ? -29.688 -7.695 2.812 1 38.31 252 ILE A C 1
ATOM 1977 O O . ILE A 1 252 ? -30.516 -6.84 2.492 1 38.31 252 ILE A O 1
ATOM 1981 N N . PRO A 1 253 ? -29.719 -8.727 2.266 1 40.03 253 PRO A N 1
ATOM 1982 C CA . PRO A 1 253 ? -30.891 -9.172 1.522 1 40.03 253 PRO A CA 1
ATOM 1983 C C . PRO A 1 253 ? -32.188 -8.984 2.305 1 40.03 253 PRO A C 1
ATOM 1985 O O . PRO A 1 253 ? -32.25 -9.289 3.5 1 40.03 253 PRO A O 1
ATOM 1988 N N . GLY A 1 254 ? -33.281 -8.406 1.666 1 40.91 254 GLY A N 1
ATOM 1989 C CA . GLY A 1 254 ? -34.656 -8.359 2.139 1 40.91 254 GLY A CA 1
ATOM 1990 C C . GLY A 1 254 ? -35.031 -7.059 2.836 1 40.91 254 GLY A C 1
ATOM 1991 O O . GLY A 1 254 ? -36.156 -6.875 3.297 1 40.91 254 GLY A O 1
ATOM 1992 N N . THR A 1 255 ? -34 -6.473 3.33 1 41.03 255 THR A N 1
ATOM 1993 C CA . THR A 1 255 ? -34.375 -5.262 4.043 1 41.03 255 THR A CA 1
ATOM 1994 C C . THR A 1 255 ? -34.531 -4.09 3.074 1 41.03 255 THR A C 1
ATOM 1996 O O . THR A 1 255 ? -33.938 -4.086 2 1 41.03 255 THR A O 1
ATOM 1999 N N . GLU A 1 256 ? -35.688 -3.459 3.146 1 43.47 256 GLU A N 1
ATOM 2000 C CA . GLU A 1 256 ? -35.844 -2.182 2.455 1 43.47 256 GLU A CA 1
ATOM 2001 C C . GLU A 1 256 ? -34.562 -1.333 2.59 1 43.47 256 GLU A C 1
ATOM 2003 O O . GLU A 1 256 ? -34.125 -1.038 3.701 1 43.47 256 GLU A O 1
ATOM 2008 N N . VAL A 1 257 ? -33.625 -1.504 1.779 1 45.31 257 VAL A N 1
ATOM 2009 C CA . VAL A 1 257 ? -32.312 -0.866 1.715 1 45.31 257 VAL A CA 1
ATOM 2010 C C . VAL A 1 257 ? -32.469 0.652 1.759 1 45.31 257 VAL A C 1
ATOM 2012 O O . VAL A 1 257 ? -33.094 1.243 0.872 1 45.31 257 VAL A O 1
ATOM 2015 N N . PRO A 1 258 ? -32.406 1.294 2.947 1 51.88 258 PRO A N 1
ATOM 2016 C CA . PRO A 1 258 ? -32.375 2.746 2.764 1 51.88 258 PRO A CA 1
ATOM 2017 C C . PRO A 1 258 ? -31.344 3.184 1.718 1 51.88 258 PRO A C 1
ATOM 2019 O O . PRO A 1 258 ? -30.469 2.396 1.335 1 51.88 258 PRO A O 1
ATOM 2022 N N . GLU A 1 259 ? -31.453 4.352 1.073 1 62.69 259 GLU A N 1
ATOM 2023 C CA . GLU A 1 259 ? -30.594 5.004 0.091 1 62.69 259 GLU A CA 1
ATOM 2024 C C . GLU A 1 259 ? -29.156 5.098 0.59 1 62.69 259 GLU A C 1
ATOM 2026 O O . GLU A 1 259 ? -28.922 5.344 1.773 1 62.69 259 GLU A O 1
ATOM 2031 N N . PRO A 1 260 ? -28.078 4.516 -0.118 1 72.31 260 PRO A N 1
ATOM 2032 C CA . PRO A 1 260 ? -26.672 4.668 0.244 1 72.31 260 PRO A CA 1
ATOM 2033 C C . PRO A 1 260 ? -26.312 6.09 0.685 1 72.31 260 PRO A C 1
ATOM 2035 O O . PRO A 1 260 ? -26.828 7.059 0.117 1 72.31 260 PRO A O 1
ATOM 2038 N N . THR A 1 261 ? -25.703 6.211 1.953 1 80.06 261 THR A N 1
ATOM 2039 C CA . THR A 1 261 ? -25.266 7.484 2.516 1 80.06 261 THR A CA 1
ATOM 2040 C C . THR A 1 261 ? -23.75 7.531 2.623 1 80.06 261 THR A C 1
ATOM 2042 O O . THR A 1 261 ? -23.109 6.566 3.066 1 80.06 261 THR A O 1
ATOM 2045 N N . PRO A 1 262 ? -23.172 8.625 2.139 1 86.44 262 PRO A N 1
ATOM 2046 C CA . PRO A 1 262 ? -21.734 8.758 2.33 1 86.44 262 PRO A CA 1
ATOM 2047 C C . PRO A 1 262 ? -21.312 8.625 3.793 1 86.44 262 PRO A C 1
ATOM 2049 O O . PRO A 1 262 ? -21.984 9.164 4.68 1 86.44 262 PRO A O 1
ATOM 2052 N N . PHE A 1 263 ? -20.312 7.887 4.039 1 89.5 263 PHE A N 1
ATOM 2053 C CA . PHE A 1 263 ? -19.812 7.551 5.367 1 89.5 263 PHE A CA 1
ATOM 2054 C C . PHE A 1 263 ? -19.641 8.812 6.211 1 89.5 263 PHE A C 1
ATOM 2056 O O . PHE A 1 263 ? -20.078 8.852 7.363 1 89.5 263 PHE A O 1
ATOM 2063 N N . GLU A 1 264 ? -19.094 9.844 5.68 1 92.19 264 GLU A N 1
ATOM 2064 C CA . GLU A 1 264 ? -18.812 11.078 6.398 1 92.19 264 GLU A CA 1
ATOM 2065 C C . GLU A 1 264 ? -20.094 11.711 6.938 1 92.19 264 GLU A C 1
ATOM 2067 O O . GLU A 1 264 ? -20.109 12.281 8.031 1 92.19 264 GLU A O 1
ATOM 2072 N N . GLN A 1 265 ? -21.188 11.578 6.262 1 89.62 265 GLN A N 1
ATOM 2073 C CA . GLN A 1 265 ? -22.453 12.195 6.645 1 89.62 265 GLN A CA 1
ATOM 2074 C C . GLN A 1 265 ? -23.078 11.469 7.832 1 89.62 265 GLN A C 1
ATOM 2076 O O . GLN A 1 265 ? -24.016 11.969 8.453 1 89.62 265 GLN A O 1
ATOM 2081 N N . LEU A 1 266 ? -22.531 10.398 8.102 1 87.81 266 LEU A N 1
ATOM 2082 C CA . LEU A 1 266 ? -23.047 9.617 9.227 1 87.81 266 LEU A CA 1
ATOM 2083 C C . LEU A 1 266 ? -22.234 9.891 10.492 1 87.81 266 LEU A C 1
ATOM 2085 O O . LEU A 1 266 ? -22.75 9.742 11.602 1 87.81 266 LEU A O 1
ATOM 2089 N N . ILE A 1 267 ? -20.984 10.305 10.273 1 92.25 267 ILE A N 1
ATOM 2090 C CA . ILE A 1 267 ? -20.141 10.219 11.469 1 92.25 267 ILE A CA 1
ATOM 2091 C C . ILE A 1 267 ? -19.5 11.578 11.75 1 92.25 267 ILE A C 1
ATOM 2093 O O . ILE A 1 267 ? -18.938 11.789 12.82 1 92.25 267 ILE A O 1
ATOM 2097 N N . ASN A 1 268 ? -19.547 12.539 10.867 1 91.56 268 ASN A N 1
ATOM 2098 C CA . ASN A 1 268 ? -18.828 13.789 11.062 1 91.56 268 ASN A CA 1
ATOM 2099 C C . ASN A 1 268 ? -19.484 14.656 12.133 1 91.56 268 ASN A C 1
ATOM 2101 O O . ASN A 1 268 ? -20.516 14.281 12.695 1 91.56 268 ASN A O 1
ATOM 2105 N N . LEU A 1 269 ? -18.828 15.75 12.438 1 90.44 269 LEU A N 1
ATOM 2106 C CA . LEU A 1 269 ? -19.266 16.625 13.523 1 90.44 269 LEU A CA 1
ATOM 2107 C C . LEU A 1 269 ? -20.703 17.078 13.305 1 90.44 269 LEU A C 1
ATOM 2109 O O . LEU A 1 269 ? -21.516 17.047 14.242 1 90.44 269 LEU A O 1
ATOM 2113 N N . ASN A 1 270 ? -21.078 17.453 12.117 1 88.75 270 ASN A N 1
ATOM 2114 C CA . ASN A 1 270 ? -22.438 17.891 11.805 1 88.75 270 ASN A CA 1
ATOM 2115 C C . ASN A 1 270 ? -23.453 16.781 12.023 1 88.75 270 ASN A C 1
ATOM 2117 O O . ASN A 1 270 ? -24.547 17.031 12.508 1 88.75 270 ASN A O 1
ATOM 2121 N N . ALA A 1 271 ? -23.141 15.609 11.602 1 89.5 271 ALA A N 1
ATOM 2122 C CA . ALA A 1 271 ? -24.016 14.453 11.805 1 89.5 271 ALA A CA 1
ATOM 2123 C C . ALA A 1 271 ? -24.281 14.211 13.289 1 89.5 271 ALA A C 1
ATOM 2125 O O . ALA A 1 271 ? -25.406 13.914 13.688 1 89.5 271 ALA A O 1
ATOM 2126 N N . ILE A 1 272 ? -23.234 14.336 14.094 1 91 272 ILE A N 1
ATOM 2127 C CA . ILE A 1 272 ? -23.359 14.172 15.539 1 91 272 ILE A CA 1
ATOM 2128 C C . ILE A 1 272 ? -24.297 15.227 16.109 1 91 272 ILE A C 1
ATOM 2130 O O . ILE A 1 272 ? -25.203 14.906 16.875 1 91 272 ILE A O 1
ATOM 2134 N N . TYR A 1 273 ? -24.094 16.453 15.695 1 90.56 273 TYR A N 1
ATOM 2135 C CA . TYR A 1 273 ? -24.938 17.547 16.188 1 90.56 273 TYR A CA 1
ATOM 2136 C C . TYR A 1 273 ? -26.406 17.297 15.828 1 90.56 273 TYR A C 1
ATOM 2138 O O . TYR A 1 273 ? -27.297 17.453 16.672 1 90.56 273 TYR A O 1
ATOM 2146 N N . LYS A 1 274 ? -26.656 16.906 14.641 1 89.56 274 LYS A N 1
ATOM 2147 C CA . LYS A 1 274 ? -28.016 16.656 14.18 1 89.56 274 LYS A CA 1
ATOM 2148 C C . LYS A 1 274 ? -28.641 15.484 14.938 1 89.56 274 LYS A C 1
ATOM 2150 O O . LYS A 1 274 ? -29.766 15.578 15.406 1 89.56 274 LYS A O 1
ATOM 2155 N N . HIS A 1 275 ? -27.891 14.445 15.086 1 88.75 275 HIS A N 1
ATOM 2156 C CA . HIS A 1 275 ? -28.375 13.227 15.711 1 88.75 275 HIS A CA 1
ATOM 2157 C C . HIS A 1 275 ? -28.766 13.477 17.172 1 88.75 275 HIS A C 1
ATOM 2159 O O . HIS A 1 275 ? -29.781 12.969 17.641 1 88.75 275 HIS A O 1
ATOM 2165 N N . PHE A 1 276 ? -28.016 14.305 17.828 1 90.56 276 PHE A N 1
ATOM 2166 C CA . PHE A 1 276 ? -28.234 14.5 19.266 1 90.56 276 PHE A CA 1
ATOM 2167 C C . PHE A 1 276 ? -28.859 15.859 19.531 1 90.56 276 PHE A C 1
ATOM 2169 O O . PHE A 1 276 ? -28.969 16.281 20.688 1 90.56 276 PHE A O 1
ATOM 2176 N N . GLN A 1 277 ? -29.188 16.609 18.484 1 88.56 277 GLN A N 1
ATOM 2177 C CA . GLN A 1 277 ? -29.875 17.891 18.578 1 88.56 277 GLN A CA 1
ATOM 2178 C C . GLN A 1 277 ? -29.078 18.875 19.438 1 88.56 277 GLN A C 1
ATOM 2180 O O . GLN A 1 277 ? -29.625 19.5 20.344 1 88.56 277 GLN A O 1
ATOM 2185 N N . ILE A 1 278 ? -27.812 18.828 19.141 1 84.25 278 ILE A N 1
ATOM 2186 C CA . ILE A 1 278 ? -26.922 19.75 19.844 1 84.25 278 ILE A CA 1
ATOM 2187 C C . ILE A 1 278 ? -26.906 21.094 19.141 1 84.25 278 ILE A C 1
ATOM 2189 O O . ILE A 1 278 ? -26.766 21.156 17.906 1 84.25 278 ILE A O 1
ATOM 2193 N N . SER A 1 279 ? -27.25 22.234 19.812 1 73.31 279 SER A N 1
ATOM 2194 C CA . SER A 1 279 ? -27.172 23.578 19.25 1 73.31 279 SER A CA 1
ATOM 2195 C C . SER A 1 279 ? -25.75 24.109 19.312 1 73.31 279 SER A C 1
ATOM 2197 O O . SER A 1 279 ? -25.156 24.188 20.391 1 73.31 279 SER A O 1
ATOM 2199 N N . LEU A 1 280 ? -25.047 24.312 18.141 1 63.81 280 LEU A N 1
ATOM 2200 C CA . LEU A 1 280 ? -23.688 24.828 18.016 1 63.81 280 LEU A CA 1
ATOM 2201 C C . LEU A 1 280 ? -23.547 26.172 18.719 1 63.81 280 LEU A C 1
ATOM 2203 O O . LEU A 1 280 ? -22.453 26.516 19.203 1 63.81 280 LEU A O 1
ATOM 2207 N N . GLN A 1 281 ? -24.516 27.031 18.562 1 55.81 281 GLN A N 1
ATOM 2208 C CA . GLN A 1 281 ? -24.516 28.359 19.172 1 55.81 281 GLN A CA 1
ATOM 2209 C C . GLN A 1 281 ? -24.266 28.266 20.672 1 55.81 281 GLN A C 1
ATOM 2211 O O . GLN A 1 281 ? -23.609 29.125 21.266 1 55.81 281 GLN A O 1
ATOM 2216 N N . GLN A 1 282 ? -24.656 27.312 21.266 1 48.72 282 GLN A N 1
ATOM 2217 C CA . GLN A 1 282 ? -24.609 27.234 22.719 1 48.72 282 GLN A CA 1
ATOM 2218 C C . GLN A 1 282 ? -23.359 26.484 23.188 1 48.72 282 GLN A C 1
ATOM 2220 O O . GLN A 1 282 ? -22.859 26.75 24.297 1 48.72 282 GLN A O 1
ATOM 2225 N N . ASN A 1 283 ? -22.891 25.469 22.578 1 49.84 283 ASN A N 1
ATOM 2226 C CA . ASN A 1 283 ? -21.75 24.703 23.047 1 49.84 283 ASN A CA 1
ATOM 2227 C C . ASN A 1 283 ? -20.734 24.453 21.922 1 49.84 283 ASN A C 1
ATOM 2229 O O . ASN A 1 283 ? -21 23.656 21.016 1 49.84 283 ASN A O 1
ATOM 2233 N N . PRO A 1 284 ? -19.656 25.391 22.094 1 55.78 284 PRO A N 1
ATOM 2234 C CA . PRO A 1 284 ? -18.531 25.125 21.172 1 55.78 284 PRO A CA 1
ATOM 2235 C C . PRO A 1 284 ? -17.828 23.812 21.469 1 55.78 284 PRO A C 1
ATOM 2237 O O . PRO A 1 284 ? -17.359 23.578 22.594 1 55.78 284 PRO A O 1
ATOM 2240 N N . GLY A 1 285 ? -18.297 22.609 20.906 1 72.62 285 GLY A N 1
ATOM 2241 C CA . GLY A 1 285 ? -17.734 21.281 21.125 1 72.62 285 GLY A CA 1
ATOM 2242 C C . GLY A 1 285 ? -18.781 20.234 21.438 1 72.62 285 GLY A C 1
ATOM 2243 O O . GLY A 1 285 ? -19.969 20.422 21.156 1 72.62 285 GLY A O 1
ATOM 2244 N N . LEU A 1 286 ? -18.375 19.109 21.953 1 83.62 286 LEU A N 1
ATOM 2245 C CA . LEU A 1 286 ? -19.266 18.016 22.328 1 83.62 286 LEU A CA 1
ATOM 2246 C C . LEU A 1 286 ? -19.547 18.016 23.828 1 83.62 286 LEU A C 1
ATOM 2248 O O . LEU A 1 286 ? -18.625 18 24.641 1 83.62 286 LEU A O 1
ATOM 2252 N N . PRO A 1 287 ? -20.875 18.188 24.266 1 85 287 PRO A N 1
ATOM 2253 C CA . PRO A 1 287 ? -21.203 18.219 25.688 1 85 287 PRO A CA 1
ATOM 2254 C C . PRO A 1 287 ? -20.766 16.969 26.438 1 85 287 PRO A C 1
ATOM 2256 O O . PRO A 1 287 ? -20.953 15.852 25.953 1 85 287 PRO A O 1
ATOM 2259 N N . GLU A 1 288 ? -20.25 17.172 27.641 1 85.75 288 GLU A N 1
ATOM 2260 C CA . GLU A 1 288 ? -19.75 16.078 28.469 1 85.75 288 GLU A CA 1
ATOM 2261 C C . GLU A 1 288 ? -20.891 15.141 28.875 1 85.75 288 GLU A C 1
ATOM 2263 O O . GLU A 1 288 ? -20.688 13.93 28.984 1 85.75 288 GLU A O 1
ATOM 2268 N N . SER A 1 289 ? -22.047 15.664 29 1 87.81 289 SER A N 1
ATOM 2269 C CA . SER A 1 289 ? -23.172 14.914 29.531 1 87.81 289 SER A CA 1
ATOM 2270 C C . SER A 1 289 ? -23.641 13.836 28.562 1 87.81 289 SER A C 1
ATOM 2272 O O . SER A 1 289 ? -24.266 12.859 28.969 1 87.81 289 SER A O 1
ATOM 2274 N N . ILE A 1 290 ? -23.266 13.992 27.297 1 91.5 290 ILE A N 1
ATOM 2275 C CA . ILE A 1 290 ? -23.766 13.008 26.344 1 91.5 290 ILE A CA 1
ATOM 2276 C C . ILE A 1 290 ? -22.594 12.32 25.656 1 91.5 290 ILE A C 1
ATOM 2278 O O . ILE A 1 290 ? -22.781 11.711 24.594 1 91.5 290 ILE A O 1
ATOM 2282 N N . ARG A 1 291 ? -21.484 12.461 26.188 1 92.75 291 ARG A N 1
ATOM 2283 C CA . ARG A 1 291 ? -20.281 11.898 25.594 1 92.75 291 ARG A CA 1
ATOM 2284 C C . ARG A 1 291 ? -20.422 10.391 25.391 1 92.75 291 ARG A C 1
ATOM 2286 O O . ARG A 1 291 ? -20.078 9.875 24.328 1 92.75 291 ARG A O 1
ATOM 2293 N N . GLU A 1 292 ? -20.875 9.758 26.406 1 94.81 292 GLU A N 1
ATOM 2294 C CA . GLU A 1 292 ? -21.031 8.312 26.312 1 94.81 292 GLU A CA 1
ATOM 2295 C C . GLU A 1 292 ? -22.016 7.93 25.219 1 94.81 292 GLU A C 1
ATOM 2297 O O . GLU A 1 292 ? -21.828 6.93 24.516 1 94.81 292 GLU A O 1
ATOM 2302 N N . ASP A 1 293 ? -23.031 8.688 25.094 1 93.75 293 ASP A N 1
ATOM 2303 C CA . ASP A 1 293 ? -24.016 8.445 24.047 1 93.75 293 ASP A CA 1
ATOM 2304 C C . ASP A 1 293 ? -23.406 8.625 22.656 1 93.75 293 ASP A C 1
ATOM 2306 O O . ASP A 1 293 ? -23.688 7.848 21.75 1 93.75 293 ASP A O 1
ATOM 2310 N N . ILE A 1 294 ? -22.594 9.641 22.531 1 93.88 294 ILE A N 1
ATOM 2311 C CA . ILE A 1 294 ? -21.922 9.914 21.266 1 93.88 294 ILE A CA 1
ATOM 2312 C C . ILE A 1 294 ? -20.953 8.781 20.938 1 93.88 294 ILE A C 1
ATOM 2314 O O . ILE A 1 294 ? -20.891 8.312 19.797 1 93.88 294 ILE A O 1
ATOM 2318 N N . ILE A 1 295 ? -20.234 8.312 21.969 1 95.75 295 ILE A N 1
ATOM 2319 C CA . ILE A 1 295 ? -19.297 7.215 21.797 1 95.75 295 ILE A CA 1
ATOM 2320 C C . ILE A 1 295 ? -20.047 5.961 21.344 1 95.75 295 ILE A C 1
ATOM 2322 O O . ILE A 1 295 ? -19.609 5.277 20.406 1 95.75 295 ILE A O 1
ATOM 2326 N N . ASN A 1 296 ? -21.125 5.672 21.953 1 92.75 296 ASN A N 1
ATOM 2327 C CA . ASN A 1 296 ? -21.938 4.504 21.609 1 92.75 296 ASN A CA 1
ATOM 2328 C C . ASN A 1 296 ? -22.453 4.586 20.188 1 92.75 296 ASN A C 1
ATOM 2330 O O . ASN A 1 296 ? -22.594 3.562 19.5 1 92.75 296 ASN A O 1
ATOM 2334 N N . TYR A 1 297 ? -22.703 5.773 19.781 1 88.88 297 TYR A N 1
ATOM 2335 C CA . TYR A 1 297 ? -23.203 6.023 18.438 1 88.88 297 TYR A CA 1
ATOM 2336 C C . TYR A 1 297 ? -22.109 5.816 17.391 1 88.88 297 TYR A C 1
ATOM 2338 O O . TYR A 1 297 ? -22.328 5.164 16.375 1 88.88 297 TYR A O 1
ATOM 2346 N N . LEU A 1 298 ? -20.922 6.301 17.641 1 91.88 298 LEU A N 1
ATOM 2347 C CA . LEU A 1 298 ? -19.844 6.34 16.672 1 91.88 298 LEU A CA 1
ATOM 2348 C C . LEU A 1 298 ? -19.109 5.004 16.609 1 91.88 298 LEU A C 1
ATOM 2350 O O . LEU A 1 298 ? -18.609 4.613 15.555 1 91.88 298 LEU A O 1
ATOM 2354 N N . CYS A 1 299 ? -19.031 4.285 17.688 1 92.25 299 CYS A N 1
ATOM 2355 C CA . CYS A 1 299 ? -18.141 3.139 17.859 1 92.25 299 CYS A CA 1
ATOM 2356 C C . CYS A 1 299 ? -18.438 2.064 16.812 1 92.25 299 CYS A C 1
ATOM 2358 O O . CYS A 1 299 ? -17.516 1.551 16.172 1 92.25 299 CYS A O 1
ATOM 2360 N N . PRO A 1 300 ? -19.672 1.741 16.578 1 86.62 300 PRO A N 1
ATOM 2361 C CA . PRO A 1 300 ? -19.922 0.709 15.562 1 86.62 300 PRO A CA 1
ATOM 2362 C C . PRO A 1 300 ? -19.422 1.107 14.18 1 86.62 300 PRO A C 1
ATOM 2364 O O . PRO A 1 300 ? -18.812 0.293 13.477 1 86.62 300 PRO A O 1
ATOM 2367 N N . TYR A 1 301 ? -19.625 2.4 13.758 1 86.5 301 TYR A N 1
ATOM 2368 C CA . TYR A 1 301 ? -19.188 2.881 12.453 1 86.5 301 TYR A CA 1
ATOM 2369 C C . TYR A 1 301 ? -17.672 2.805 12.336 1 86.5 301 TYR A C 1
ATOM 2371 O O . TYR A 1 301 ? -17.141 2.299 11.344 1 86.5 301 TYR A O 1
ATOM 2379 N N . LEU A 1 302 ? -17.062 3.254 13.352 1 92.25 302 LEU A N 1
ATOM 2380 C CA . LEU A 1 302 ? -15.602 3.352 13.312 1 92.25 302 LEU A CA 1
ATOM 2381 C C . LEU A 1 302 ? -14.961 1.974 13.438 1 92.25 302 LEU A C 1
ATOM 2383 O O . LEU A 1 302 ? -14.031 1.647 12.695 1 92.25 302 LEU A O 1
ATOM 2387 N N . SER A 1 303 ? -15.453 1.114 14.383 1 91.12 303 SER A N 1
ATOM 2388 C CA . SER A 1 303 ? -14.867 -0.203 14.602 1 91.12 303 SER A CA 1
ATOM 2389 C C . SER A 1 303 ? -15.031 -1.098 13.383 1 91.12 303 SER A C 1
ATOM 2391 O O . SER A 1 303 ? -14.109 -1.816 13 1 91.12 303 SER A O 1
ATOM 2393 N N . PHE A 1 304 ? -16.109 -1.027 12.734 1 83.69 304 PHE A N 1
ATOM 2394 C CA . PHE A 1 304 ? -16.359 -1.847 11.547 1 83.69 304 PHE A CA 1
ATOM 2395 C C . PHE A 1 304 ? -15.477 -1.393 10.391 1 83.69 304 PHE A C 1
ATOM 2397 O O . PHE A 1 304 ? -14.875 -2.219 9.695 1 83.69 304 PHE A O 1
ATOM 2404 N N . THR A 1 305 ? -15.445 -0.094 10.203 1 87.81 305 THR A N 1
ATOM 2405 C CA . THR A 1 305 ? -14.609 0.447 9.141 1 87.81 305 THR A CA 1
ATOM 2406 C C . THR A 1 305 ? -13.148 0.075 9.359 1 87.81 305 THR A C 1
ATOM 2408 O O . THR A 1 305 ? -12.477 -0.395 8.438 1 87.81 305 THR A O 1
ATOM 2411 N N . LEU A 1 306 ? -12.727 0.165 10.539 1 93.56 306 LEU A N 1
ATOM 2412 C CA . LEU A 1 306 ? -11.336 -0.116 10.875 1 93.56 306 LEU A CA 1
ATOM 2413 C C . LEU A 1 306 ? -11.047 -1.612 10.805 1 93.56 306 LEU A C 1
ATOM 2415 O O . LEU A 1 306 ? -9.961 -2.023 10.398 1 93.56 306 LEU A O 1
ATOM 2419 N N . SER A 1 307 ? -12.016 -2.428 11.219 1 91.56 307 SER A N 1
ATOM 2420 C CA . SER A 1 307 ? -11.859 -3.871 11.07 1 91.56 307 SER A CA 1
ATOM 2421 C C . SER A 1 307 ? -11.695 -4.262 9.602 1 91.56 307 SER A C 1
ATOM 2423 O O . SER A 1 307 ? -10.836 -5.074 9.266 1 91.56 307 SER A O 1
ATOM 2425 N N . ASN A 1 308 ? -12.469 -3.666 8.797 1 88.38 308 ASN A N 1
ATOM 2426 C CA . ASN A 1 308 ? -12.406 -3.973 7.367 1 88.38 308 ASN A CA 1
ATOM 2427 C C . ASN A 1 308 ? -11.086 -3.516 6.758 1 88.38 308 ASN A C 1
ATOM 2429 O O . ASN A 1 308 ? -10.484 -4.23 5.953 1 88.38 308 ASN A O 1
ATOM 2433 N N . ILE A 1 309 ? -10.609 -2.34 7.164 1 93.81 309 ILE A N 1
ATOM 2434 C CA . ILE A 1 309 ? -9.312 -1.855 6.691 1 93.81 309 ILE A CA 1
ATOM 2435 C C . ILE A 1 309 ? -8.211 -2.807 7.141 1 93.81 309 ILE A C 1
ATOM 2437 O O . ILE A 1 309 ? -7.273 -3.084 6.387 1 93.81 309 ILE A O 1
ATOM 2441 N N . SER A 1 310 ? -8.359 -3.346 8.312 1 95.12 310 SER A N 1
ATOM 2442 C CA . SER A 1 310 ? -7.383 -4.293 8.844 1 95.12 310 SER A CA 1
ATOM 2443 C C . SER A 1 310 ? -7.332 -5.562 8 1 95.12 310 SER A C 1
ATOM 2445 O O . SER A 1 310 ? -6.25 -6.043 7.66 1 95.12 310 SER A O 1
ATOM 2447 N N . TYR A 1 311 ? -8.461 -6.105 7.633 1 94.38 311 TYR A N 1
ATOM 2448 C CA . TYR A 1 311 ? -8.5 -7.309 6.805 1 94.38 311 TYR A CA 1
ATOM 2449 C C . TYR A 1 311 ? -7.957 -7.027 5.406 1 94.38 311 TYR A C 1
ATOM 2451 O O . TYR A 1 311 ? -7.324 -7.887 4.793 1 94.38 311 TYR A O 1
ATOM 2459 N N . LEU A 1 312 ? -8.195 -5.824 4.961 1 95.38 312 LEU A N 1
ATOM 2460 C CA . LEU A 1 312 ? -7.789 -5.453 3.609 1 95.38 312 LEU A CA 1
ATOM 2461 C C . LEU A 1 312 ? -6.281 -5.234 3.539 1 95.38 312 LEU A C 1
ATOM 2463 O O . LEU A 1 312 ? -5.625 -5.703 2.605 1 95.38 312 LEU A O 1
ATOM 2467 N N . LEU A 1 313 ? -5.699 -4.586 4.578 1 96.88 313 LEU A N 1
ATOM 2468 C CA . LEU A 1 313 ? -4.348 -4.062 4.398 1 96.88 313 LEU A CA 1
ATOM 2469 C C . LEU A 1 313 ? -3.377 -4.715 5.375 1 96.88 313 LEU A C 1
ATOM 2471 O O . LEU A 1 313 ? -2.16 -4.648 5.188 1 96.88 313 LEU A O 1
ATOM 2475 N N . ASP A 1 314 ? -3.898 -5.281 6.445 1 97.06 314 ASP A N 1
ATOM 2476 C CA . ASP A 1 314 ? -3.064 -5.91 7.465 1 97.06 314 ASP A CA 1
ATOM 2477 C C . ASP A 1 314 ? -2.02 -4.934 7.996 1 97.06 314 ASP A C 1
ATOM 2479 O O . ASP A 1 314 ? -0.836 -5.266 8.078 1 97.06 314 ASP A O 1
ATOM 2483 N N . ILE A 1 315 ? -2.426 -3.674 8.25 1 97.38 315 ILE A N 1
ATOM 2484 C CA . ILE A 1 315 ? -1.662 -2.688 9.008 1 97.38 315 ILE A CA 1
ATOM 2485 C C . ILE A 1 315 ? -2.053 -2.754 10.484 1 97.38 315 ILE A C 1
ATOM 2487 O O . ILE A 1 315 ? -3.234 -2.871 10.812 1 97.38 315 ILE A O 1
ATOM 2491 N N . GLN A 1 316 ? -1.107 -2.604 11.406 1 97.56 316 GLN A N 1
ATOM 2492 C CA . GLN A 1 316 ? -1.394 -2.975 12.789 1 97.56 316 GLN A CA 1
ATOM 2493 C C . GLN A 1 316 ? -1.495 -1.739 13.68 1 97.56 316 GLN A C 1
ATOM 2495 O O . GLN A 1 316 ? -1.763 -1.852 14.883 1 97.56 316 GLN A O 1
ATOM 2500 N N . HIS A 1 317 ? -1.251 -0.573 13.172 1 98.25 317 HIS A N 1
ATOM 2501 C CA . HIS A 1 317 ? -1.303 0.655 13.953 1 98.25 317 HIS A CA 1
ATOM 2502 C C . HIS A 1 317 ? -2.195 1.697 13.289 1 98.25 317 HIS A C 1
ATOM 2504 O O . HIS A 1 317 ? -2.055 1.969 12.094 1 98.25 317 HIS A O 1
ATOM 2510 N N . CYS A 1 318 ? -3.102 2.217 14.055 1 98.56 318 CYS A N 1
ATOM 2511 C CA . CYS A 1 318 ? -3.992 3.273 13.594 1 98.56 318 CYS A CA 1
ATOM 2512 C C . CYS A 1 318 ? -4.016 4.441 14.57 1 98.56 318 CYS A C 1
ATOM 2514 O O . CYS A 1 318 ? -4.375 4.27 15.734 1 98.56 318 CYS A O 1
ATOM 2516 N N . VAL A 1 319 ? -3.557 5.551 14.094 1 98.62 319 VAL A N 1
ATOM 2517 C CA . VAL A 1 319 ? -3.748 6.777 14.859 1 98.62 319 VAL A CA 1
ATOM 2518 C C . VAL A 1 319 ? -5.117 7.375 14.547 1 98.62 319 VAL A C 1
ATOM 2520 O O . VAL A 1 319 ? -5.422 7.672 13.391 1 98.62 319 VAL A O 1
ATOM 2523 N N . LEU A 1 320 ? -5.996 7.453 15.508 1 98.25 320 LEU A N 1
ATOM 2524 C CA . LEU A 1 320 ? -7.309 8.078 15.391 1 98.25 320 LEU A CA 1
ATOM 2525 C C . LEU A 1 320 ? -7.316 9.445 16.062 1 98.25 320 LEU A C 1
ATOM 2527 O O . LEU A 1 320 ? -7.152 9.555 17.281 1 98.25 320 LEU A O 1
ATOM 2531 N N . THR A 1 321 ? -7.535 10.477 15.219 1 96.38 321 THR A N 1
ATOM 2532 C CA . THR A 1 321 ? -7.402 11.836 15.734 1 96.38 321 THR A CA 1
ATOM 2533 C C . THR A 1 321 ? -8.398 12.773 15.055 1 96.38 321 THR A C 1
ATOM 2535 O O . THR A 1 321 ? -9.344 12.312 14.406 1 96.38 321 THR A O 1
ATOM 2538 N N . GLY A 1 322 ? -8.258 14.07 15.344 1 93 322 GLY A N 1
ATOM 2539 C CA . GLY A 1 322 ? -9.203 15.078 14.883 1 93 322 GLY A CA 1
ATOM 2540 C C . GLY A 1 322 ? -10.055 15.648 16 1 93 322 GLY A C 1
ATOM 2541 O O . GLY A 1 322 ? -9.93 15.234 17.156 1 93 322 GLY A O 1
ATOM 2542 N N . ILE A 1 323 ? -10.898 16.547 15.641 1 89.06 323 ILE A N 1
ATOM 2543 C CA . ILE A 1 323 ? -11.641 17.312 16.641 1 89.06 323 ILE A CA 1
ATOM 2544 C C . ILE A 1 323 ? -12.57 16.391 17.406 1 89.06 323 ILE A C 1
ATOM 2546 O O . ILE A 1 323 ? -12.719 16.516 18.625 1 89.06 323 ILE A O 1
ATOM 2550 N N . VAL A 1 324 ? -13.094 15.398 16.797 1 92.88 324 VAL A N 1
ATOM 2551 C CA . VAL A 1 324 ? -14.094 14.539 17.422 1 92.88 324 VAL A CA 1
ATOM 2552 C C . VAL A 1 324 ? -13.414 13.555 18.359 1 92.88 324 VAL A C 1
ATOM 2554 O O . VAL A 1 324 ? -13.734 13.5 19.547 1 92.88 324 VAL A O 1
ATOM 2557 N N . PRO A 1 325 ? -12.414 12.805 17.906 1 95.12 325 PRO A N 1
ATOM 2558 C CA . PRO A 1 325 ? -11.734 11.898 18.844 1 95.12 325 PRO A CA 1
ATOM 2559 C C . PRO A 1 325 ? -11.086 12.633 20.016 1 95.12 325 PRO A C 1
ATOM 2561 O O . PRO A 1 325 ? -11.102 12.133 21.141 1 95.12 325 PRO A O 1
ATOM 2564 N N . LEU A 1 326 ? -10.539 13.766 19.766 1 91.38 326 LEU A N 1
ATOM 2565 C CA . LEU A 1 326 ? -9.906 14.531 20.828 1 91.38 326 LEU A CA 1
ATOM 2566 C C . LEU A 1 326 ? -10.93 14.953 21.875 1 91.38 326 LEU A C 1
ATOM 2568 O O . LEU A 1 326 ? -10.641 14.945 23.078 1 91.38 326 LEU A O 1
ATOM 2572 N N . ALA A 1 327 ? -12.109 15.32 21.406 1 90.88 327 ALA A N 1
ATOM 2573 C CA . ALA A 1 327 ? -13.164 15.758 22.312 1 90.88 327 ALA A CA 1
ATOM 2574 C C . ALA A 1 327 ? -13.688 14.594 23.141 1 90.88 327 ALA A C 1
ATOM 2576 O O . ALA A 1 327 ? -14.039 14.766 24.312 1 90.88 327 ALA A O 1
ATOM 2577 N N . LEU A 1 328 ? -13.758 13.484 22.531 1 94.5 328 LEU A N 1
ATOM 2578 C CA . LEU A 1 328 ? -14.352 12.328 23.203 1 94.5 328 LEU A CA 1
ATOM 2579 C C . LEU A 1 328 ? -13.312 11.609 24.062 1 94.5 328 LEU A C 1
ATOM 2581 O O . LEU A 1 328 ? -13.664 10.844 24.953 1 94.5 328 LEU A O 1
ATOM 2585 N N . GLY A 1 329 ? -12.062 11.781 23.75 1 91.38 329 GLY A N 1
ATOM 2586 C CA . GLY A 1 329 ? -10.961 11.336 24.594 1 91.38 329 GLY A CA 1
ATOM 2587 C C . GLY A 1 329 ? -10.734 9.836 24.531 1 91.38 329 GLY A C 1
ATOM 2588 O O . GLY A 1 329 ? -11.062 9.188 23.531 1 91.38 329 GLY A O 1
ATOM 2589 N N . GLU A 1 330 ? -10.148 9.32 25.625 1 94.56 330 GLU A N 1
ATOM 2590 C CA . GLU A 1 330 ? -9.688 7.934 25.703 1 94.56 330 GLU A CA 1
ATOM 2591 C C . GLU A 1 330 ? -10.859 6.957 25.656 1 94.56 330 GLU A C 1
ATOM 2593 O O . GLU A 1 330 ? -10.711 5.82 25.203 1 94.56 330 GLU A O 1
ATOM 2598 N N . GLY A 1 331 ? -11.953 7.43 26.078 1 96.31 331 GLY A N 1
ATOM 2599 C CA . GLY A 1 331 ? -13.133 6.57 26.094 1 96.31 331 GLY A CA 1
ATOM 2600 C C . GLY A 1 331 ? -13.492 6.035 24.719 1 96.31 331 GLY A C 1
ATOM 2601 O O . GLY A 1 331 ? -13.82 4.855 24.578 1 96.31 331 GLY A O 1
ATOM 2602 N N . LEU A 1 332 ? -13.422 6.871 23.703 1 97.19 332 LEU A N 1
ATOM 2603 C CA . LEU A 1 332 ? -13.727 6.441 22.344 1 97.19 332 LEU A CA 1
ATOM 2604 C C . LEU A 1 332 ? -12.703 5.426 21.859 1 97.19 332 LEU A C 1
ATOM 2606 O O . LEU A 1 332 ? -13.062 4.375 21.328 1 97.19 332 LEU A O 1
ATOM 2610 N N . LEU A 1 333 ? -11.43 5.723 22.062 1 97.94 333 LEU A N 1
ATOM 2611 C CA . LEU A 1 333 ? -10.352 4.863 21.594 1 97.94 333 LEU A CA 1
ATOM 2612 C C . LEU A 1 333 ? -10.43 3.486 22.25 1 97.94 333 LEU A C 1
ATOM 2614 O O . LEU A 1 333 ? -10.289 2.465 21.578 1 97.94 333 LEU A O 1
ATOM 2618 N N . GLN A 1 334 ? -10.703 3.475 23.516 1 97.88 334 GLN A N 1
ATOM 2619 C CA . GLN A 1 334 ? -10.773 2.223 24.266 1 97.88 334 GLN A CA 1
ATOM 2620 C C . GLN A 1 334 ? -11.953 1.371 23.797 1 97.88 334 GLN A C 1
ATOM 2622 O O . GLN A 1 334 ? -11.828 0.154 23.656 1 97.88 334 GLN A O 1
ATOM 2627 N N . LYS A 1 335 ? -13.047 1.982 23.641 1 97.25 335 LYS A N 1
ATOM 2628 C CA . LYS A 1 335 ? -14.219 1.229 23.219 1 97.25 335 LYS A CA 1
ATOM 2629 C C . LYS A 1 335 ? -14.008 0.61 21.828 1 97.25 335 LYS A C 1
ATOM 2631 O O . LYS A 1 335 ? -14.375 -0.543 21.609 1 97.25 335 LYS A O 1
ATOM 2636 N N . ILE A 1 336 ? -13.445 1.4 20.938 1 96.81 336 ILE A N 1
ATOM 2637 C CA . ILE A 1 336 ? -13.133 0.884 19.609 1 96.81 336 ILE A CA 1
ATOM 2638 C C . ILE A 1 336 ? -12.156 -0.281 19.734 1 96.81 336 ILE A C 1
ATOM 2640 O O . ILE A 1 336 ? -12.344 -1.325 19.094 1 96.81 336 ILE A O 1
ATOM 2644 N N . GLN A 1 337 ? -11.148 -0.098 20.562 1 97.94 337 GLN A N 1
ATOM 2645 C CA . GLN A 1 337 ? -10.148 -1.139 20.766 1 97.94 337 GLN A CA 1
ATOM 2646 C C . GLN A 1 337 ? -10.789 -2.434 21.25 1 97.94 337 GLN A C 1
ATOM 2648 O O . GLN A 1 337 ? -10.461 -3.518 20.766 1 97.94 337 GLN A O 1
ATOM 2653 N N . ASP A 1 338 ? -11.625 -2.281 22.188 1 96.56 338 ASP A N 1
ATOM 2654 C CA . ASP A 1 338 ? -12.305 -3.443 22.75 1 96.56 338 ASP A CA 1
ATOM 2655 C C . ASP A 1 338 ? -13.148 -4.148 21.688 1 96.56 338 ASP A C 1
ATOM 2657 O O . ASP A 1 338 ? -13.172 -5.383 21.625 1 96.56 338 ASP A O 1
ATOM 2661 N N . THR A 1 339 ? -13.805 -3.393 20.891 1 92.38 339 THR A N 1
ATOM 2662 C CA . THR A 1 339 ? -14.617 -3.959 19.812 1 92.38 339 THR A CA 1
ATOM 2663 C C . THR A 1 339 ? -13.75 -4.691 18.797 1 92.38 339 THR A C 1
ATOM 2665 O O . THR A 1 339 ? -14.094 -5.793 18.359 1 92.38 339 THR A O 1
ATOM 2668 N N . LEU A 1 340 ? -12.648 -4.121 18.469 1 94.19 340 LEU A N 1
ATOM 2669 C CA . LEU A 1 340 ? -11.742 -4.711 17.484 1 94.19 340 LEU A CA 1
ATOM 2670 C C . LEU A 1 340 ? -11.164 -6.023 18.016 1 94.19 340 LEU A C 1
ATOM 2672 O O . LEU A 1 340 ? -10.969 -6.969 17.234 1 94.19 340 LEU A O 1
ATOM 2676 N N . ARG A 1 341 ? -10.898 -6.086 19.234 1 93.56 341 ARG A N 1
ATOM 2677 C CA . ARG A 1 341 ? -10.344 -7.289 19.844 1 93.56 341 ARG A CA 1
ATOM 2678 C C . ARG A 1 341 ? -11.289 -8.469 19.688 1 93.56 341 ARG A C 1
ATOM 2680 O O . ARG A 1 341 ? -10.852 -9.617 19.547 1 93.56 341 ARG A O 1
ATOM 2687 N N . THR A 1 342 ? -12.523 -8.172 19.625 1 88.19 342 THR A N 1
ATOM 2688 C CA . THR A 1 342 ? -13.516 -9.234 19.547 1 88.19 342 THR A CA 1
ATOM 2689 C C . THR A 1 342 ? -13.922 -9.5 18.109 1 88.19 342 THR A C 1
ATOM 2691 O O . THR A 1 342 ? -14.375 -10.594 17.766 1 88.19 342 THR A O 1
ATOM 2694 N N . THR A 1 343 ? -13.711 -8.547 17.25 1 85.25 343 THR A N 1
ATOM 2695 C CA . THR A 1 343 ? -14.188 -8.641 15.883 1 85.25 343 THR A CA 1
ATOM 2696 C C . THR A 1 343 ? -13.094 -9.195 14.969 1 85.25 343 THR A C 1
ATOM 2698 O O . THR A 1 343 ? -13.383 -9.961 14.047 1 85.25 343 THR A O 1
ATOM 2701 N N . LEU A 1 344 ? -11.883 -8.859 15.234 1 88.62 344 LEU A N 1
ATOM 2702 C CA . LEU A 1 344 ? -10.781 -9.281 14.367 1 88.62 344 LEU A CA 1
ATOM 2703 C C . LEU A 1 344 ? -10.328 -10.695 14.719 1 88.62 344 LEU A C 1
ATOM 2705 O O . LEU A 1 344 ? -10.141 -11.023 15.891 1 88.62 344 LEU A O 1
ATOM 2709 N N . THR A 1 345 ? -10.266 -11.438 13.586 1 84.5 345 THR A N 1
ATOM 2710 C CA . THR A 1 345 ? -9.742 -12.789 13.703 1 84.5 345 THR A CA 1
ATOM 2711 C C . THR A 1 345 ? -8.383 -12.898 13.016 1 84.5 345 THR A C 1
ATOM 2713 O O . THR A 1 345 ? -8.227 -12.492 11.859 1 84.5 345 THR A O 1
ATOM 2716 N N . GLN A 1 346 ? -7.305 -13.352 13.688 1 83 346 GLN A N 1
ATOM 2717 C CA . GLN A 1 346 ? -5.965 -13.594 13.164 1 83 346 GLN A CA 1
ATOM 2718 C C . GLN A 1 346 ? -5.262 -12.281 12.828 1 83 346 GLN A C 1
ATOM 2720 O O . GLN A 1 346 ? -4.309 -12.266 12.047 1 83 346 GLN A O 1
ATOM 2725 N N . ASN A 1 347 ? -5.918 -11.18 13.102 1 87.75 347 ASN A N 1
ATOM 2726 C CA . ASN A 1 347 ? -5.348 -9.852 12.891 1 87.75 347 ASN A CA 1
ATOM 2727 C C . ASN A 1 347 ? -5.43 -9 14.156 1 87.75 347 ASN A C 1
ATOM 2729 O O . ASN A 1 347 ? -6.137 -9.352 15.102 1 87.75 347 ASN A O 1
ATOM 2733 N N . THR A 1 348 ? -4.582 -8.031 14.156 1 91.56 348 THR A N 1
ATOM 2734 C CA . THR A 1 348 ? -4.633 -7.062 15.25 1 91.56 348 THR A CA 1
ATOM 2735 C C . THR A 1 348 ? -4.504 -5.641 14.719 1 91.56 348 THR A C 1
ATOM 2737 O O . THR A 1 348 ? -3.902 -5.414 13.672 1 91.56 348 THR A O 1
ATOM 2740 N N . LEU A 1 349 ? -5.188 -4.758 15.367 1 97.06 349 LEU A N 1
ATOM 2741 C CA . LEU A 1 349 ? -5.105 -3.326 15.094 1 97.06 349 LEU A CA 1
ATOM 2742 C C . LEU A 1 349 ? -5.113 -2.527 16.391 1 97.06 349 LEU A C 1
ATOM 2744 O O . LEU A 1 349 ? -6.066 -2.605 17.172 1 97.06 349 LEU A O 1
ATOM 2748 N N . LEU A 1 350 ? -4.027 -1.837 16.641 1 98.06 350 LEU A N 1
ATOM 2749 C CA . LEU A 1 350 ? -3.922 -0.986 17.812 1 98.06 350 LEU A CA 1
ATOM 2750 C C . LEU A 1 350 ? -4.367 0.438 17.5 1 98.06 350 LEU A C 1
ATOM 2752 O O . LEU A 1 350 ? -3.842 1.069 16.578 1 98.06 350 LEU A O 1
ATOM 2756 N N . ILE A 1 351 ? -5.383 0.92 18.219 1 98.38 351 ILE A N 1
ATOM 2757 C CA . ILE A 1 351 ? -5.867 2.289 18.062 1 98.38 351 ILE A CA 1
ATOM 2758 C C . ILE A 1 351 ? -5.121 3.205 19.031 1 98.38 351 ILE A C 1
ATOM 2760 O O . ILE A 1 351 ? -5.133 2.982 20.25 1 98.38 351 ILE A O 1
ATOM 2764 N N . GLU A 1 352 ? -4.48 4.238 18.5 1 97.62 352 GLU A N 1
ATOM 2765 C CA . GLU A 1 352 ? -3.639 5.129 19.297 1 97.62 352 GLU A CA 1
ATOM 2766 C C . GLU A 1 352 ? -3.99 6.594 19.047 1 97.62 352 GLU A C 1
ATOM 2768 O O . GLU A 1 352 ? -4.469 6.941 17.953 1 97.62 352 GLU A O 1
ATOM 2773 N N . PRO A 1 353 ? -3.812 7.422 20.078 1 97.38 353 PRO A N 1
ATOM 2774 C CA . PRO A 1 353 ? -3.902 8.859 19.812 1 97.38 353 PRO A CA 1
ATOM 2775 C C . PRO A 1 353 ? -2.697 9.398 19.047 1 97.38 353 PRO A C 1
ATOM 2777 O O . PRO A 1 353 ? -1.674 8.719 18.938 1 97.38 353 PRO A O 1
ATOM 2780 N N . SER A 1 354 ? -2.887 10.516 18.469 1 96.94 354 SER A N 1
ATOM 2781 C CA . SER A 1 354 ? -1.733 11.188 17.891 1 96.94 354 SER A CA 1
ATOM 2782 C C . SER A 1 354 ? -0.73 11.602 18.953 1 96.94 354 SER A C 1
ATOM 2784 O O . SER A 1 354 ? -1.117 11.992 20.062 1 96.94 354 SER A O 1
ATOM 2786 N N . ILE A 1 355 ? 0.578 11.609 18.594 1 94.94 355 ILE A N 1
ATOM 2787 C CA . ILE A 1 355 ? 1.595 11.922 19.594 1 94.94 355 ILE A CA 1
ATOM 2788 C C . ILE A 1 355 ? 1.897 13.414 19.578 1 94.94 355 ILE A C 1
ATOM 2790 O O . ILE A 1 355 ? 2.654 13.914 20.406 1 94.94 355 ILE A O 1
ATOM 2794 N N . SER A 1 356 ? 1.289 14.086 18.594 1 93.56 356 SER A N 1
ATOM 2795 C CA . SER A 1 356 ? 1.54 15.523 18.516 1 93.56 356 SER A CA 1
ATOM 2796 C C . SER A 1 356 ? 0.356 16.25 17.906 1 93.56 356 SER A C 1
ATOM 2798 O O . SER A 1 356 ? -0.223 15.797 16.906 1 93.56 356 SER A O 1
ATOM 2800 N N . ARG A 1 357 ? 0.083 17.406 18.453 1 90.19 357 ARG A N 1
ATOM 2801 C CA . ARG A 1 357 ? -0.946 18.281 17.875 1 90.19 357 ARG A CA 1
ATOM 2802 C C . ARG A 1 357 ? -0.434 18.984 16.641 1 90.19 357 ARG A C 1
ATOM 2804 O O . ARG A 1 357 ? -1.219 19.562 15.867 1 90.19 357 ARG A O 1
ATOM 2811 N N . ASP A 1 358 ? 0.879 18.906 16.453 1 94.69 358 ASP A N 1
ATOM 2812 C CA . ASP A 1 358 ? 1.5 19.625 15.352 1 94.69 358 ASP A CA 1
ATOM 2813 C C . ASP A 1 358 ? 1.898 18.688 14.227 1 94.69 358 ASP A C 1
ATOM 2815 O O . ASP A 1 358 ? 2.754 19.016 13.398 1 94.69 358 ASP A O 1
ATOM 2819 N N . ALA A 1 359 ? 1.312 17.5 14.188 1 96.62 359 ALA A N 1
ATOM 2820 C CA . ALA A 1 359 ? 1.712 16.484 13.211 1 96.62 359 ALA A CA 1
ATOM 2821 C C . ALA A 1 359 ? 1.581 17.031 11.781 1 96.62 359 ALA A C 1
ATOM 2823 O O . ALA A 1 359 ? 2.447 16.781 10.938 1 96.62 359 ALA A O 1
ATOM 2824 N N . GLY A 1 360 ? 0.514 17.734 11.531 1 97.44 360 GLY A N 1
ATOM 2825 C CA . GLY A 1 360 ? 0.317 18.281 10.203 1 97.44 360 GLY A CA 1
ATOM 2826 C C . GLY A 1 360 ? 1.367 19.312 9.82 1 97.44 360 GLY A C 1
ATOM 2827 O O . GLY A 1 360 ? 1.897 19.281 8.711 1 97.44 360 GLY A O 1
ATOM 2828 N N . ILE A 1 361 ? 1.709 20.203 10.758 1 98.19 361 ILE A N 1
ATOM 2829 C CA . ILE A 1 361 ? 2.736 21.234 10.562 1 98.19 361 ILE A CA 1
ATOM 2830 C C . ILE A 1 361 ? 4.082 20.562 10.305 1 98.19 361 ILE A C 1
ATOM 2832 O O . ILE A 1 361 ? 4.797 20.922 9.367 1 98.19 361 ILE A O 1
ATOM 2836 N N . ILE A 1 362 ? 4.328 19.594 11.102 1 98.06 362 ILE A N 1
ATOM 2837 C CA . ILE A 1 362 ? 5.609 18.906 11.047 1 98.06 362 ILE A CA 1
ATOM 2838 C C . ILE A 1 362 ? 5.715 18.125 9.734 1 98.06 362 ILE A C 1
ATOM 2840 O O . ILE A 1 362 ? 6.738 18.188 9.047 1 98.06 362 ILE A O 1
ATOM 2844 N N . GLY A 1 363 ? 4.645 17.406 9.375 1 98.38 363 GLY A N 1
ATOM 2845 C CA . GLY A 1 363 ? 4.648 16.688 8.117 1 98.38 363 GLY A CA 1
ATOM 2846 C C . GLY A 1 363 ? 4.852 17.578 6.906 1 98.38 363 GLY A C 1
ATOM 2847 O O . GLY A 1 363 ? 5.594 17.234 5.984 1 98.38 363 GLY A O 1
ATOM 2848 N N . ALA A 1 364 ? 4.211 18.688 6.902 1 98.56 364 ALA A N 1
ATOM 2849 C CA . ALA A 1 364 ? 4.367 19.672 5.828 1 98.56 364 ALA A CA 1
ATOM 2850 C C . ALA A 1 364 ? 5.812 20.156 5.727 1 98.56 364 ALA A C 1
ATOM 2852 O O . ALA A 1 364 ? 6.391 20.172 4.637 1 98.56 364 ALA A O 1
ATOM 2853 N N . ALA A 1 365 ? 6.414 20.422 6.812 1 98.38 365 ALA A N 1
ATOM 2854 C CA . ALA A 1 365 ? 7.789 20.922 6.844 1 98.38 365 ALA A CA 1
ATOM 2855 C C . ALA A 1 365 ? 8.773 19.828 6.414 1 98.38 365 ALA A C 1
ATOM 2857 O O . ALA A 1 365 ? 9.703 20.094 5.648 1 98.38 365 ALA A O 1
ATOM 2858 N N . VAL A 1 366 ? 8.539 18.688 6.934 1 96.44 366 VAL A N 1
ATOM 2859 C CA . VAL A 1 366 ? 9.414 17.562 6.613 1 96.44 366 VAL A CA 1
ATOM 2860 C C . VAL A 1 366 ? 9.406 17.312 5.105 1 96.44 366 VAL A C 1
ATOM 2862 O O . VAL A 1 366 ? 10.445 17.016 4.512 1 96.44 366 VAL A O 1
ATOM 2865 N N . THR A 1 367 ? 8.289 17.438 4.508 1 97.06 367 THR A N 1
ATOM 2866 C CA . THR A 1 367 ? 8.172 17.281 3.064 1 97.06 367 THR A CA 1
ATOM 2867 C C . THR A 1 367 ? 9 18.344 2.334 1 97.06 367 THR A C 1
ATOM 2869 O O . THR A 1 367 ? 9.648 18.047 1.332 1 97.06 367 THR A O 1
ATOM 2872 N N . VAL A 1 368 ? 9.016 19.5 2.818 1 97.88 368 VAL A N 1
ATOM 2873 C CA . VAL A 1 368 ? 9.82 20.578 2.248 1 97.88 368 VAL A CA 1
ATOM 2874 C C . VAL A 1 368 ? 11.297 20.203 2.299 1 97.88 368 VAL A C 1
ATOM 2876 O O . VAL A 1 368 ? 12.008 20.328 1.295 1 97.88 368 VAL A O 1
ATOM 2879 N N . PHE A 1 369 ? 11.734 19.719 3.459 1 96.06 369 PHE A N 1
ATOM 2880 C CA . PHE A 1 369 ? 13.141 19.359 3.604 1 96.06 369 PHE A CA 1
ATOM 2881 C C . PHE A 1 369 ? 13.523 18.281 2.588 1 96.06 369 PHE A C 1
ATOM 2883 O O . PHE A 1 369 ? 14.539 18.406 1.902 1 96.06 369 PHE A O 1
ATOM 2890 N N . ASN A 1 370 ? 12.727 17.312 2.486 1 92.88 370 ASN A N 1
ATOM 2891 C CA . ASN A 1 370 ? 13.039 16.188 1.604 1 92.88 370 ASN A CA 1
ATOM 2892 C C . ASN A 1 370 ? 13.086 16.625 0.142 1 92.88 370 ASN A C 1
ATOM 2894 O O . ASN A 1 370 ? 14.023 16.281 -0.579 1 92.88 370 ASN A O 1
ATOM 2898 N N . LYS A 1 371 ? 12.164 17.406 -0.262 1 93.69 371 LYS A N 1
ATOM 2899 C CA . LYS A 1 371 ? 12.078 17.828 -1.656 1 93.69 371 LYS A CA 1
ATOM 2900 C C . LYS A 1 371 ? 13.18 18.828 -1.992 1 93.69 371 LYS A C 1
ATOM 2902 O O . LYS A 1 371 ? 13.789 18.766 -3.064 1 93.69 371 LYS A O 1
ATOM 2907 N N . ARG A 1 372 ? 13.461 19.672 -1.109 1 94.06 372 ARG A N 1
ATOM 2908 C CA . ARG A 1 372 ? 14.438 20.734 -1.363 1 94.06 372 ARG A CA 1
ATOM 2909 C C . ARG A 1 372 ? 15.859 20.188 -1.29 1 94.06 372 ARG A C 1
ATOM 2911 O O . ARG A 1 372 ? 16.734 20.609 -2.043 1 94.06 372 ARG A O 1
ATOM 2918 N N . LEU A 1 373 ? 16.078 19.297 -0.364 1 89.56 373 LEU A N 1
ATOM 2919 C CA . LEU A 1 373 ? 17.406 18.719 -0.266 1 89.56 373 LEU A CA 1
ATOM 2920 C C . LEU A 1 373 ? 17.766 17.953 -1.541 1 89.56 373 LEU A C 1
ATOM 2922 O O . LEU A 1 373 ? 18.906 18.016 -2.002 1 89.56 373 LEU A O 1
ATOM 2926 N N . GLU A 1 374 ? 16.828 17.266 -2.01 1 86.94 374 GLU A N 1
ATOM 2927 C CA . GLU A 1 374 ? 17.062 16.594 -3.281 1 86.94 374 GLU A CA 1
ATOM 2928 C C . GLU A 1 374 ? 17.469 17.594 -4.367 1 86.94 374 GLU A C 1
ATOM 2930 O O . GLU A 1 374 ? 18.359 17.328 -5.164 1 86.94 374 GLU A O 1
ATOM 2935 N N . ALA A 1 375 ? 16.828 18.703 -4.348 1 85.94 375 ALA A N 1
ATOM 2936 C CA . ALA A 1 375 ? 17.109 19.75 -5.336 1 85.94 375 ALA A CA 1
ATOM 2937 C C . ALA A 1 375 ? 18.484 20.375 -5.102 1 85.94 375 ALA A C 1
ATOM 2939 O O . ALA A 1 375 ? 19.203 20.672 -6.055 1 85.94 375 ALA A O 1
ATOM 2940 N N . LEU A 1 376 ? 18.859 20.5 -3.898 1 84.69 376 LEU A N 1
ATOM 2941 C CA . LEU A 1 376 ? 20.109 21.156 -3.541 1 84.69 376 LEU A CA 1
ATOM 2942 C C . LEU A 1 376 ? 21.312 20.25 -3.838 1 84.69 376 LEU A C 1
ATOM 2944 O O . LEU A 1 376 ? 22.406 20.734 -4.125 1 84.69 376 LEU A O 1
ATOM 2948 N N . PHE A 1 377 ? 21.125 18.969 -3.75 1 82.38 377 PHE A N 1
ATOM 2949 C CA . PHE A 1 377 ? 22.203 18.031 -4.09 1 82.38 377 PHE A CA 1
ATOM 2950 C C . PHE A 1 377 ? 22.469 18.047 -5.59 1 82.38 377 PHE A C 1
ATOM 2952 O O . PHE A 1 377 ? 23.594 17.766 -6.023 1 82.38 377 PHE A O 1
ATOM 2959 N N . LYS A 1 378 ? 21.5 18.359 -6.328 1 72.56 378 LYS A N 1
ATOM 2960 C CA . LYS A 1 378 ? 21.656 18.391 -7.781 1 72.56 378 LYS A CA 1
ATOM 2961 C C . LYS A 1 378 ? 22.406 19.641 -8.234 1 72.56 378 LYS A C 1
ATOM 2963 O O . LYS A 1 378 ? 23.031 19.641 -9.297 1 72.56 378 LYS A O 1
ATOM 2968 N N . ASP A 1 379 ? 22.328 20.594 -7.609 1 65.75 379 ASP A N 1
ATOM 2969 C CA . ASP A 1 379 ? 23.047 21.844 -7.902 1 65.75 379 ASP A CA 1
ATOM 2970 C C . ASP A 1 379 ? 24.516 21.734 -7.523 1 65.75 379 ASP A C 1
ATOM 2972 O O . ASP A 1 379 ? 25.375 22.281 -8.211 1 65.75 379 ASP A O 1
ATOM 2976 N N . MET B 1 1 ? 21.984 -2.051 3.557 1 39.62 1 MET B N 1
ATOM 2977 C CA . MET B 1 1 ? 21.781 -1.012 2.551 1 39.62 1 MET B CA 1
ATOM 2978 C C . MET B 1 1 ? 22.609 -1.286 1.307 1 39.62 1 MET B C 1
ATOM 2980 O O . MET B 1 1 ? 22.094 -1.263 0.188 1 39.62 1 MET B O 1
ATOM 2984 N N . PRO B 1 2 ? 23.953 -1.627 1.57 1 45.16 2 PRO B N 1
ATOM 2985 C CA . PRO B 1 2 ? 24.75 -1.964 0.382 1 45.16 2 PRO B CA 1
ATOM 2986 C C . PRO B 1 2 ? 24.203 -3.186 -0.357 1 45.16 2 PRO B C 1
ATOM 2988 O O . PRO B 1 2 ? 24.125 -3.184 -1.588 1 45.16 2 PRO B O 1
ATOM 2991 N N . ARG B 1 3 ? 23.875 -4.098 0.431 1 48.34 3 ARG B N 1
ATOM 2992 C CA . ARG B 1 3 ? 23.375 -5.352 -0.135 1 48.34 3 ARG B CA 1
ATOM 2993 C C . ARG B 1 3 ? 22.062 -5.133 -0.884 1 48.34 3 ARG B C 1
ATOM 2995 O O . ARG B 1 3 ? 21.844 -5.73 -1.938 1 48.34 3 ARG B O 1
ATOM 3002 N N . TYR B 1 4 ? 21.438 -4.133 -0.415 1 58.84 4 TYR B N 1
ATOM 3003 C CA . TYR B 1 4 ? 20.141 -3.832 -1.011 1 58.84 4 TYR B CA 1
ATOM 3004 C C . TYR B 1 4 ? 20.297 -3.211 -2.393 1 58.84 4 TYR B C 1
ATOM 3006 O O . TYR B 1 4 ? 19.625 -3.611 -3.344 1 58.84 4 TYR B O 1
ATOM 3014 N N . LEU B 1 5 ? 21.281 -2.35 -2.498 1 62.25 5 LEU B N 1
ATOM 3015 C CA . LEU B 1 5 ? 21.5 -1.681 -3.775 1 62.25 5 LEU B CA 1
ATOM 3016 C C . LEU B 1 5 ? 22.031 -2.66 -4.816 1 62.25 5 LEU B C 1
ATOM 3018 O O . LEU B 1 5 ? 21.641 -2.596 -5.988 1 62.25 5 LEU B O 1
ATOM 3022 N N . LYS B 1 6 ? 22.891 -3.543 -4.414 1 68.5 6 LYS B N 1
ATOM 3023 C CA . LYS B 1 6 ? 23.438 -4.539 -5.324 1 68.5 6 LYS B CA 1
ATOM 3024 C C . LYS B 1 6 ? 22.344 -5.445 -5.879 1 68.5 6 LYS B C 1
ATOM 3026 O O . LYS B 1 6 ? 22.297 -5.707 -7.082 1 68.5 6 LYS B O 1
ATOM 3031 N N . THR B 1 7 ? 21.547 -5.801 -4.977 1 74.62 7 THR B N 1
ATOM 3032 C CA . THR B 1 7 ? 20.438 -6.652 -5.383 1 74.62 7 THR B CA 1
ATOM 3033 C C . THR B 1 7 ? 19.516 -5.914 -6.352 1 74.62 7 THR B C 1
ATOM 3035 O O . THR B 1 7 ? 19.078 -6.48 -7.355 1 74.62 7 THR B O 1
ATOM 3038 N N . LYS B 1 8 ? 19.406 -4.707 -6.07 1 78.44 8 LYS B N 1
ATOM 3039 C CA . LYS B 1 8 ? 18.516 -3.916 -6.918 1 78.44 8 LYS B CA 1
ATOM 3040 C C . LYS B 1 8 ? 19.094 -3.746 -8.32 1 78.44 8 LYS B C 1
ATOM 3042 O O . LYS B 1 8 ? 18.375 -3.848 -9.312 1 78.44 8 LYS B O 1
ATOM 3047 N N . ASN B 1 9 ? 20.375 -3.529 -8.438 1 78.81 9 ASN B N 1
ATOM 3048 C CA . ASN B 1 9 ? 21.031 -3.371 -9.734 1 78.81 9 ASN B CA 1
ATOM 3049 C C . ASN B 1 9 ? 20.953 -4.652 -10.562 1 78.81 9 ASN B C 1
ATOM 3051 O O . ASN B 1 9 ? 20.656 -4.609 -11.758 1 78.81 9 ASN B O 1
ATOM 3055 N N . ARG B 1 10 ? 21.219 -5.707 -9.914 1 87.19 10 ARG B N 1
ATOM 3056 C CA . ARG B 1 10 ? 21.188 -7.004 -10.578 1 87.19 10 ARG B CA 1
ATOM 3057 C C . ARG B 1 10 ? 19.797 -7.285 -11.148 1 87.19 10 ARG B C 1
ATOM 3059 O O . ARG B 1 10 ? 19.656 -7.645 -12.32 1 87.19 10 ARG B O 1
ATOM 3066 N N . MET B 1 11 ? 18.828 -7.039 -10.297 1 87.25 11 MET B N 1
ATOM 3067 C CA . MET B 1 11 ? 17.453 -7.34 -10.711 1 87.25 11 MET B CA 1
ATOM 3068 C C . MET B 1 11 ? 17 -6.379 -11.805 1 87.25 11 MET B C 1
ATOM 3070 O O . MET B 1 11 ? 16.25 -6.77 -12.703 1 87.25 11 MET B O 1
ATOM 3074 N N . MET B 1 12 ? 17.453 -5.227 -11.719 1 87 12 MET B N 1
ATOM 3075 C CA . MET B 1 12 ? 17.125 -4.246 -12.742 1 87 12 MET B CA 1
ATOM 3076 C C . MET B 1 12 ? 17.656 -4.676 -14.102 1 87 12 MET B C 1
ATOM 3078 O O . MET B 1 12 ? 16.922 -4.645 -15.102 1 87 12 MET B O 1
ATOM 3082 N N . ILE B 1 13 ? 18.859 -5.059 -14.172 1 89.75 13 ILE B N 1
ATOM 3083 C CA . ILE B 1 13 ? 19.484 -5.48 -15.422 1 89.75 13 ILE B CA 1
ATOM 3084 C C . ILE B 1 13 ? 18.812 -6.754 -15.93 1 89.75 13 ILE B C 1
ATOM 3086 O O . ILE B 1 13 ? 18.5 -6.867 -17.125 1 89.75 13 ILE B O 1
ATOM 3090 N N . PHE B 1 14 ? 18.578 -7.688 -15.031 1 92.06 14 PHE B N 1
ATOM 3091 C CA . PHE B 1 14 ? 17.875 -8.914 -15.383 1 92.06 14 PHE B CA 1
ATOM 3092 C C . PHE B 1 14 ? 16.516 -8.602 -16 1 92.06 14 PHE B C 1
ATOM 3094 O O . PHE B 1 14 ? 16.172 -9.148 -17.047 1 92.06 14 PHE B O 1
ATOM 3101 N N . ASP B 1 15 ? 15.82 -7.695 -15.414 1 90.62 15 ASP B N 1
ATOM 3102 C CA . ASP B 1 15 ? 14.484 -7.352 -15.883 1 90.62 15 ASP B CA 1
ATOM 3103 C C . ASP B 1 15 ? 14.539 -6.645 -17.234 1 90.62 15 ASP B C 1
ATOM 3105 O O . ASP B 1 15 ? 13.648 -6.809 -18.062 1 90.62 15 ASP B O 1
ATOM 3109 N N . LEU B 1 16 ? 15.562 -5.887 -17.438 1 90.44 16 LEU B N 1
ATOM 3110 C CA . LEU B 1 16 ? 15.719 -5.227 -18.734 1 90.44 16 LEU B CA 1
ATOM 3111 C C . LEU B 1 16 ? 15.898 -6.25 -19.859 1 90.44 16 LEU B C 1
ATOM 3113 O O . LEU B 1 16 ? 15.273 -6.133 -20.906 1 90.44 16 LEU B O 1
ATOM 3117 N N . PHE B 1 17 ? 16.656 -7.246 -19.578 1 91.81 17 PHE B N 1
ATOM 3118 C CA . PHE B 1 17 ? 16.828 -8.305 -20.562 1 91.81 17 PHE B CA 1
ATOM 3119 C C . PHE B 1 17 ? 15.531 -9.062 -20.781 1 91.81 17 PHE B C 1
ATOM 3121 O O . PHE B 1 17 ? 15.148 -9.344 -21.922 1 91.81 17 PHE B O 1
ATOM 3128 N N . ARG B 1 18 ? 14.93 -9.352 -19.703 1 90.69 18 ARG B N 1
ATOM 3129 C CA . ARG B 1 18 ? 13.703 -10.133 -19.75 1 90.69 18 ARG B CA 1
ATOM 3130 C C . ARG B 1 18 ? 12.625 -9.406 -20.562 1 90.69 18 ARG B C 1
ATOM 3132 O O . ARG B 1 18 ? 11.828 -10.031 -21.25 1 90.69 18 ARG B O 1
ATOM 3139 N N . ASN B 1 19 ? 12.672 -8.094 -20.562 1 88.19 19 ASN B N 1
ATOM 3140 C CA . ASN B 1 19 ? 11.633 -7.297 -21.203 1 88.19 19 ASN B CA 1
ATOM 3141 C C . ASN B 1 19 ? 12.016 -6.91 -22.625 1 88.19 19 ASN B C 1
ATOM 3143 O O . ASN B 1 19 ? 11.148 -6.738 -23.484 1 88.19 19 ASN B O 1
ATOM 3147 N N . GLN B 1 20 ? 13.25 -6.531 -22.938 1 77.81 20 GLN B N 1
ATOM 3148 C CA . GLN B 1 20 ? 13.672 -6.027 -24.25 1 77.81 20 GLN B CA 1
ATOM 3149 C C . GLN B 1 20 ? 14.359 -7.117 -25.062 1 77.81 20 GLN B C 1
ATOM 3151 O O . GLN B 1 20 ? 14.43 -7.031 -26.281 1 77.81 20 GLN B O 1
ATOM 3156 N N . HIS B 1 21 ? 14.773 -8.188 -24.609 1 76.75 21 HIS B N 1
ATOM 3157 C CA . HIS B 1 21 ? 15.32 -9.398 -25.203 1 76.75 21 HIS B CA 1
ATOM 3158 C C . HIS B 1 21 ? 16.719 -9.164 -25.75 1 76.75 21 HIS B C 1
ATOM 3160 O O . HIS B 1 21 ? 17.594 -10.016 -25.625 1 76.75 21 HIS B O 1
ATOM 3166 N N . LEU B 1 22 ? 16.969 -7.895 -26.484 1 88.56 22 LEU B N 1
ATOM 3167 C CA . LEU B 1 22 ? 18.281 -7.598 -27.062 1 88.56 22 LEU B CA 1
ATOM 3168 C C . LEU B 1 22 ? 18.844 -6.297 -26.5 1 88.56 22 LEU B C 1
ATOM 3170 O O . LEU B 1 22 ? 18.188 -5.25 -26.578 1 88.56 22 LEU B O 1
ATOM 3174 N N . MET B 1 23 ? 20.047 -6.426 -25.891 1 91.25 23 MET B N 1
ATOM 3175 C CA . MET B 1 23 ? 20.672 -5.242 -25.312 1 91.25 23 MET B CA 1
ATOM 3176 C C . MET B 1 23 ? 22.203 -5.348 -25.375 1 91.25 23 MET B C 1
ATOM 3178 O O . MET B 1 23 ? 22.75 -6.449 -25.344 1 91.25 23 MET B O 1
ATOM 3182 N N . SER B 1 24 ? 22.797 -4.207 -25.484 1 92.25 24 SER B N 1
ATOM 3183 C CA . SER B 1 24 ? 24.25 -4.148 -25.312 1 92.25 24 SER B CA 1
ATOM 3184 C C . SER B 1 24 ? 24.625 -3.641 -23.922 1 92.25 24 SER B C 1
ATOM 3186 O O . SER B 1 24 ? 23.797 -3.043 -23.234 1 92.25 24 SER B O 1
ATOM 3188 N N . ARG B 1 25 ? 25.859 -3.949 -23.562 1 91.88 25 ARG B N 1
ATOM 3189 C CA . ARG B 1 25 ? 26.344 -3.426 -22.281 1 91.88 25 ARG B CA 1
ATOM 3190 C C . ARG B 1 25 ? 26.266 -1.902 -22.266 1 91.88 25 ARG B C 1
ATOM 3192 O O . ARG B 1 25 ? 25.891 -1.314 -21.234 1 91.88 25 ARG B O 1
ATOM 3199 N N . ALA B 1 26 ? 26.562 -1.297 -23.359 1 89.12 26 ALA B N 1
ATOM 3200 C CA . ALA B 1 26 ? 26.516 0.16 -23.469 1 89.12 26 ALA B CA 1
ATOM 3201 C C . ALA B 1 26 ? 25.109 0.691 -23.266 1 89.12 26 ALA B C 1
ATOM 3203 O O . ALA B 1 26 ? 24.906 1.696 -22.578 1 89.12 26 ALA B O 1
ATOM 3204 N N . GLU B 1 27 ? 24.25 0.034 -23.859 1 89.25 27 GLU B N 1
ATOM 3205 C CA . GLU B 1 27 ? 22.844 0.426 -23.703 1 89.25 27 GLU B CA 1
ATOM 3206 C C . GLU B 1 27 ? 22.391 0.287 -22.266 1 89.25 27 GLU B C 1
ATOM 3208 O O . GLU B 1 27 ? 21.656 1.136 -21.75 1 89.25 27 GLU B O 1
ATOM 3213 N N . LEU B 1 28 ? 22.781 -0.732 -21.578 1 89.88 28 LEU B N 1
ATOM 3214 C CA . LEU B 1 28 ? 22.422 -0.956 -20.188 1 89.88 28 LEU B CA 1
ATOM 3215 C C . LEU B 1 28 ? 22.953 0.177 -19.312 1 89.88 28 LEU B C 1
ATOM 3217 O O . LEU B 1 28 ? 22.234 0.661 -18.422 1 89.88 28 LEU B O 1
ATOM 3221 N N . VAL B 1 29 ? 24.156 0.56 -19.641 1 85.38 29 VAL B N 1
ATOM 3222 C CA . VAL B 1 29 ? 24.75 1.666 -18.891 1 85.38 29 VAL B CA 1
ATOM 3223 C C . VAL B 1 29 ? 23.938 2.936 -19.109 1 85.38 29 VAL B C 1
ATOM 3225 O O . VAL B 1 29 ? 23.609 3.641 -18.156 1 85.38 29 VAL B O 1
ATOM 3228 N N . ARG B 1 30 ? 23.578 3.148 -20.281 1 84.31 30 ARG B N 1
ATOM 3229 C CA . ARG B 1 30 ? 22.828 4.352 -20.641 1 84.31 30 ARG B CA 1
ATOM 3230 C C . ARG B 1 30 ? 21.469 4.371 -19.969 1 84.31 30 ARG B C 1
ATOM 3232 O O . ARG B 1 30 ? 21.062 5.387 -19.391 1 84.31 30 ARG B O 1
ATOM 3239 N N . ILE B 1 31 ? 20.812 3.264 -19.969 1 82.94 31 ILE B N 1
ATOM 3240 C CA . ILE B 1 31 ? 19.422 3.18 -19.5 1 82.94 31 ILE B CA 1
ATOM 3241 C C . ILE B 1 31 ? 19.406 3.189 -17.969 1 82.94 31 ILE B C 1
ATOM 3243 O O . ILE B 1 31 ? 18.547 3.83 -17.359 1 82.94 31 ILE B O 1
ATOM 3247 N N . THR B 1 32 ? 20.391 2.57 -17.328 1 81.44 32 THR B N 1
ATOM 3248 C CA . THR B 1 32 ? 20.297 2.352 -15.891 1 81.44 32 THR B CA 1
ATOM 3249 C C . THR B 1 32 ? 21.109 3.404 -15.141 1 81.44 32 THR B C 1
ATOM 3251 O O . THR B 1 32 ? 20.875 3.652 -13.953 1 81.44 32 THR B O 1
ATOM 3254 N N . GLY B 1 33 ? 22.141 3.893 -15.82 1 74.69 33 GLY B N 1
ATOM 3255 C CA . GLY B 1 33 ? 23.078 4.789 -15.156 1 74.69 33 GLY B CA 1
ATOM 3256 C C . GLY B 1 33 ? 24.078 4.059 -14.281 1 74.69 33 GLY B C 1
ATOM 3257 O O . GLY B 1 33 ? 24.844 4.688 -13.547 1 74.69 33 GLY B O 1
ATOM 3258 N N . ILE B 1 34 ? 24.047 2.766 -14.273 1 76.94 34 ILE B N 1
ATOM 3259 C CA . ILE B 1 34 ? 24.984 1.944 -13.523 1 76.94 34 ILE B CA 1
ATOM 3260 C C . ILE B 1 34 ? 26.344 1.96 -14.219 1 76.94 34 ILE B C 1
ATOM 3262 O O . ILE B 1 34 ? 26.422 2.023 -15.445 1 76.94 34 ILE B O 1
ATOM 3266 N N . SER B 1 35 ? 27.359 1.959 -13.461 1 78.56 35 SER B N 1
ATOM 3267 C CA . SER B 1 35 ? 28.688 2.027 -14.031 1 78.56 35 SER B CA 1
ATOM 3268 C C . SER B 1 35 ? 28.969 0.834 -14.938 1 78.56 35 SER B C 1
ATOM 3270 O O . SER B 1 35 ? 28.438 -0.257 -14.711 1 78.56 35 SER B O 1
ATOM 3272 N N . PHE B 1 36 ? 29.844 1.043 -15.883 1 84.88 36 PHE B N 1
ATOM 3273 C CA . PHE B 1 36 ? 30.156 0.009 -16.859 1 84.88 36 PHE B CA 1
ATOM 3274 C C . PHE B 1 36 ? 30.781 -1.202 -16.188 1 84.88 36 PHE B C 1
ATOM 3276 O O . PHE B 1 36 ? 30.406 -2.342 -16.453 1 84.88 36 PHE B O 1
ATOM 3283 N N . PRO B 1 37 ? 31.672 -1 -15.227 1 86.25 37 PRO B N 1
ATOM 3284 C CA . PRO B 1 37 ? 32.219 -2.18 -14.562 1 86.25 37 PRO B CA 1
ATOM 3285 C C . PRO B 1 37 ? 31.172 -3.018 -13.852 1 86.25 37 PRO B C 1
ATOM 3287 O O . PRO B 1 37 ? 31.219 -4.25 -13.898 1 86.25 37 PRO B O 1
ATOM 3290 N N . THR B 1 38 ? 30.234 -2.385 -13.219 1 83.75 38 THR B N 1
ATOM 3291 C CA . THR B 1 38 ? 29.156 -3.076 -12.508 1 83.75 38 THR B CA 1
ATOM 3292 C C . THR B 1 38 ? 28.25 -3.801 -13.492 1 83.75 38 THR B C 1
ATOM 3294 O O . THR B 1 38 ? 27.906 -4.969 -13.289 1 83.75 38 THR B O 1
ATOM 3297 N N . VAL B 1 39 ? 27.938 -3.115 -14.539 1 90.12 39 VAL B N 1
ATOM 3298 C CA . VAL B 1 39 ? 27.109 -3.723 -15.578 1 90.12 39 VAL B CA 1
ATOM 3299 C C . VAL B 1 39 ? 27.828 -4.945 -16.156 1 90.12 39 VAL B C 1
ATOM 3301 O O . VAL B 1 39 ? 27.219 -6.004 -16.312 1 90.12 39 VAL B O 1
ATOM 3304 N N . SER B 1 40 ? 29.031 -4.75 -16.375 1 92.25 40 SER B N 1
ATOM 3305 C CA . SER B 1 40 ? 29.797 -5.836 -16.969 1 92.25 40 SER B CA 1
ATOM 3306 C C . SER B 1 40 ? 29.844 -7.055 -16.062 1 92.25 40 SER B C 1
ATOM 3308 O O . SER B 1 40 ? 29.719 -8.188 -16.516 1 92.25 40 SER B O 1
ATOM 3310 N N . LYS B 1 41 ? 30 -6.805 -14.82 1 92.44 41 LYS B N 1
ATOM 3311 C CA . LYS B 1 41 ? 30.031 -7.906 -13.859 1 92.44 41 LYS B CA 1
ATOM 3312 C C . LYS B 1 41 ? 28.703 -8.648 -13.836 1 92.44 41 LYS B C 1
ATOM 3314 O O . LYS B 1 41 ? 28.672 -9.883 -13.805 1 92.44 41 LYS B O 1
ATOM 3319 N N . ILE B 1 42 ? 27.656 -7.93 -13.828 1 92.75 42 ILE B N 1
ATOM 3320 C CA . ILE B 1 42 ? 26.312 -8.516 -13.789 1 92.75 42 ILE B CA 1
ATOM 3321 C C . ILE B 1 42 ? 26.062 -9.297 -15.078 1 92.75 42 ILE B C 1
ATOM 3323 O O . ILE B 1 42 ? 25.578 -10.43 -15.031 1 92.75 42 ILE B O 1
ATOM 3327 N N . VAL B 1 43 ? 26.453 -8.727 -16.156 1 94.75 43 VAL B N 1
ATOM 3328 C CA . VAL B 1 43 ? 26.25 -9.352 -17.453 1 94.75 43 VAL B CA 1
ATOM 3329 C C . VAL B 1 43 ? 27.094 -10.625 -17.547 1 94.75 43 VAL B C 1
ATOM 3331 O O . VAL B 1 43 ? 26.625 -11.648 -18.062 1 94.75 43 VAL B O 1
ATOM 3334 N N . ASP B 1 44 ? 28.266 -10.523 -17.062 1 95.38 44 ASP B N 1
ATOM 3335 C CA . ASP B 1 44 ? 29.141 -11.703 -17.094 1 95.38 44 ASP B CA 1
ATOM 3336 C C . ASP B 1 44 ? 28.516 -12.859 -16.328 1 95.38 44 ASP B C 1
ATOM 3338 O O . ASP B 1 44 ? 28.562 -14.008 -16.766 1 95.38 44 ASP B O 1
ATOM 3342 N N . LYS B 1 45 ? 27.984 -12.562 -15.219 1 94.75 45 LYS B N 1
ATOM 3343 C CA . LYS B 1 45 ? 27.328 -13.594 -14.43 1 94.75 45 LYS B CA 1
ATOM 3344 C C . LYS B 1 45 ? 26.125 -14.164 -15.172 1 94.75 45 LYS B C 1
ATOM 3346 O O . LYS B 1 45 ? 25.875 -15.375 -15.141 1 94.75 45 LYS B O 1
ATOM 3351 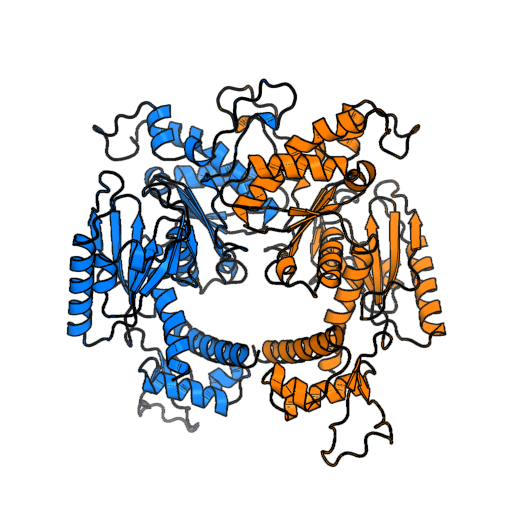N N . LEU B 1 46 ? 25.359 -13.344 -15.836 1 95.06 46 LEU B N 1
ATOM 3352 C CA . LEU B 1 46 ? 24.203 -13.789 -16.594 1 95.06 46 LEU B CA 1
ATOM 3353 C C . LEU B 1 46 ? 24.625 -14.656 -17.781 1 95.06 46 LEU B C 1
ATOM 3355 O O . LEU B 1 46 ? 23.922 -15.617 -18.125 1 95.06 46 LEU B O 1
ATOM 3359 N N . LEU B 1 47 ? 25.766 -14.312 -18.344 1 95.19 47 LEU B N 1
ATOM 3360 C CA . LEU B 1 47 ? 26.328 -15.125 -19.406 1 95.19 47 LEU B CA 1
ATOM 3361 C C . LEU B 1 47 ? 26.75 -16.5 -18.875 1 95.19 47 LEU B C 1
ATOM 3363 O O . LEU B 1 47 ? 26.469 -17.516 -19.5 1 95.19 47 LEU B O 1
ATOM 3367 N N . GLU B 1 48 ? 27.312 -16.438 -17.75 1 95 48 GLU B N 1
ATOM 3368 C CA . GLU B 1 48 ? 27.75 -17.672 -17.109 1 95 48 GLU B CA 1
ATOM 3369 C C . GLU B 1 48 ? 26.578 -18.594 -16.828 1 95 48 GLU B C 1
ATOM 3371 O O . GLU B 1 48 ? 26.688 -19.812 -17 1 95 48 GLU B O 1
ATOM 3376 N N . LEU B 1 49 ? 25.5 -18.047 -16.484 1 93.69 49 LEU B N 1
ATOM 3377 C CA . LEU B 1 49 ? 24.312 -18.812 -16.094 1 93.69 49 LEU B CA 1
ATOM 3378 C C . LEU B 1 49 ? 23.484 -19.172 -17.328 1 93.69 49 LEU B C 1
ATOM 3380 O O . LEU B 1 49 ? 22.484 -19.875 -17.219 1 93.69 49 LEU B O 1
ATOM 3384 N N . GLY B 1 50 ? 23.891 -18.641 -18.484 1 94.56 50 GLY B N 1
ATOM 3385 C CA . GLY B 1 50 ? 23.172 -18.938 -19.719 1 94.56 50 GLY B CA 1
ATOM 3386 C C . GLY B 1 50 ? 21.891 -18.125 -19.891 1 94.56 50 GLY B C 1
ATOM 3387 O O . GLY B 1 50 ? 21.109 -18.391 -20.797 1 94.56 50 GLY B O 1
ATOM 3388 N N . ILE B 1 51 ? 21.656 -17.203 -19.047 1 95.62 51 ILE B N 1
ATOM 3389 C CA . ILE B 1 51 ? 20.453 -16.375 -19.047 1 95.62 51 ILE B CA 1
ATOM 3390 C C . ILE B 1 51 ? 20.516 -15.367 -20.188 1 95.62 51 ILE B C 1
ATOM 3392 O O . ILE B 1 51 ? 19.5 -15 -20.766 1 95.62 51 ILE B O 1
ATOM 3396 N N . VAL B 1 52 ? 21.75 -14.953 -20.438 1 95.75 52 VAL B N 1
ATOM 3397 C CA . VAL B 1 52 ? 22.031 -14.117 -21.609 1 95.75 52 VAL B CA 1
ATOM 3398 C C . VAL B 1 52 ? 23.047 -14.82 -22.5 1 95.75 52 VAL B C 1
ATOM 3400 O O . VAL B 1 52 ? 23.922 -15.523 -22.016 1 95.75 52 VAL B O 1
ATOM 3403 N N . ILE B 1 53 ? 22.828 -14.609 -23.828 1 94.81 53 ILE B N 1
ATOM 3404 C CA . ILE B 1 53 ? 23.75 -15.203 -24.797 1 94.81 53 ILE B CA 1
ATOM 3405 C C . ILE B 1 53 ? 24.281 -14.125 -25.734 1 94.81 53 ILE B C 1
ATOM 3407 O O . ILE B 1 53 ? 23.562 -13.172 -26.062 1 94.81 53 ILE B O 1
ATOM 3411 N N . GLU B 1 54 ? 25.484 -14.266 -26.109 1 92.25 54 GLU B N 1
ATOM 3412 C CA . GLU B 1 54 ? 26.094 -13.336 -27.062 1 92.25 54 GLU B CA 1
ATOM 3413 C C . GLU B 1 54 ? 25.703 -13.664 -28.5 1 92.25 54 GLU B C 1
ATOM 3415 O O . GLU B 1 54 ? 25.734 -14.828 -28.906 1 92.25 54 GLU B O 1
ATOM 3420 N N . LEU B 1 55 ? 25.141 -12.664 -29.109 1 87.44 55 LEU B N 1
ATOM 3421 C CA . LEU B 1 55 ? 24.812 -12.867 -30.516 1 87.44 55 LEU B CA 1
ATOM 3422 C C . LEU B 1 55 ? 26.047 -12.703 -31.406 1 87.44 55 LEU B C 1
ATOM 3424 O O . LEU B 1 55 ? 26.875 -11.828 -31.156 1 87.44 55 LEU B O 1
ATOM 3428 N N . GLU B 1 56 ? 26.391 -13.766 -32.125 1 71.75 56 GLU B N 1
ATOM 3429 C CA . GLU B 1 56 ? 27.531 -13.727 -33.062 1 71.75 56 GLU B CA 1
ATOM 3430 C C . GLU B 1 56 ? 27.359 -12.602 -34.062 1 71.75 56 GLU B C 1
ATOM 3432 O O . GLU B 1 56 ? 26.234 -12.266 -34.469 1 71.75 56 GLU B O 1
ATOM 3437 N N . GLU B 1 57 ? 28.281 -11.719 -34.062 1 57.47 57 GLU B N 1
ATOM 3438 C CA . GLU B 1 57 ? 28.328 -10.68 -35.094 1 57.47 57 GLU B CA 1
ATOM 3439 C C . GLU B 1 57 ? 27.922 -11.234 -36.469 1 57.47 57 GLU B C 1
ATOM 3441 O O . GLU B 1 57 ? 28.453 -12.258 -36.906 1 57.47 57 GLU B O 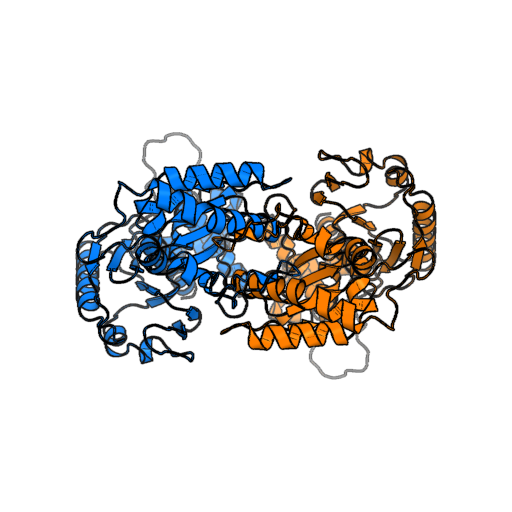1
ATOM 3446 N N . THR B 1 58 ? 26.672 -11.273 -36.781 1 50.34 58 THR B N 1
ATOM 3447 C CA . THR B 1 58 ? 26.531 -11.57 -38.188 1 50.34 58 THR B CA 1
ATOM 3448 C C . THR B 1 58 ? 27.531 -10.781 -39.031 1 50.34 58 THR B C 1
ATOM 3450 O O . THR B 1 58 ? 27.844 -9.633 -38.688 1 50.34 58 THR B O 1
ATOM 3453 N N . GLU B 1 59 ? 28.312 -11.523 -39.844 1 46.19 59 GLU B N 1
ATOM 3454 C CA . GLU B 1 59 ? 29.25 -10.992 -40.812 1 46.19 59 GLU B CA 1
ATOM 3455 C C . GLU B 1 59 ? 28.75 -9.68 -41.406 1 46.19 59 GLU B C 1
ATOM 3457 O O . GLU B 1 59 ? 29.531 -8.906 -41.969 1 46.19 59 GLU B O 1
ATOM 3462 N N . GLN B 1 60 ? 27.438 -9.633 -41.875 1 41.5 60 GLN B N 1
ATOM 3463 C CA . GLN B 1 60 ? 27.125 -8.75 -43 1 41.5 60 GLN B CA 1
ATOM 3464 C C . GLN B 1 60 ? 27.109 -7.293 -42.562 1 41.5 60 GLN B C 1
ATOM 3466 O O . GLN B 1 60 ? 26.812 -6.402 -43.344 1 41.5 60 GLN B O 1
ATOM 3471 N N . SER B 1 61 ? 26.969 -6.871 -41.312 1 42.25 61 SER B N 1
ATOM 3472 C CA . SER B 1 61 ? 26.844 -5.418 -41.344 1 42.25 61 SER B CA 1
ATOM 3473 C C . SER B 1 61 ? 28.219 -4.754 -41.5 1 42.25 61 SER B C 1
ATOM 3475 O O . SER B 1 61 ? 29.094 -4.941 -40.688 1 42.25 61 SER B O 1
ATOM 3477 N N . THR B 1 62 ? 28.703 -4.488 -42.719 1 39.97 62 THR B N 1
ATOM 3478 C CA . THR B 1 62 ? 29.859 -3.789 -43.25 1 39.97 62 THR B CA 1
ATOM 3479 C C . THR B 1 62 ? 30.141 -2.518 -42.469 1 39.97 62 THR B C 1
ATOM 3481 O O . THR B 1 62 ? 31.156 -1.846 -42.719 1 39.97 62 THR B O 1
ATOM 3484 N N . GLY B 1 63 ? 29.219 -1.634 -42.094 1 40.41 63 GLY B N 1
ATOM 3485 C CA . GLY B 1 63 ? 29.641 -0.292 -41.719 1 40.41 63 GLY B CA 1
ATOM 3486 C C . GLY B 1 63 ? 30.516 -0.261 -40.5 1 40.41 63 GLY B C 1
ATOM 3487 O O . GLY B 1 63 ? 30.516 -1.206 -39.688 1 40.41 63 GLY B O 1
ATOM 3488 N N . ALA B 1 64 ? 31.531 0.79 -40.375 1 45.22 64 ALA B N 1
ATOM 3489 C CA . ALA B 1 64 ? 32.719 1.146 -39.562 1 45.22 64 ALA B CA 1
ATOM 3490 C C . ALA B 1 64 ? 32.438 0.96 -38.094 1 45.22 64 ALA B C 1
ATOM 3492 O O . ALA B 1 64 ? 33.375 0.996 -37.25 1 45.22 64 ALA B O 1
ATOM 3493 N N . GLY B 1 65 ? 31.375 1.363 -37.469 1 43.97 65 GLY B N 1
ATOM 3494 C CA . GLY B 1 65 ? 31.406 1.495 -36 1 43.97 65 GLY B CA 1
ATOM 3495 C C . GLY B 1 65 ? 31.297 0.165 -35.281 1 43.97 65 GLY B C 1
ATOM 3496 O O . GLY B 1 65 ? 30.516 -0.706 -35.688 1 43.97 65 GLY B O 1
ATOM 3497 N N . ARG B 1 66 ? 32.312 -0.367 -34.625 1 45.72 66 ARG B N 1
ATOM 3498 C CA . ARG B 1 66 ? 32.344 -1.549 -33.781 1 45.72 66 ARG B CA 1
ATOM 3499 C C . ARG B 1 66 ? 30.969 -1.813 -33.156 1 45.72 66 ARG B C 1
ATOM 3501 O O . ARG B 1 66 ? 30.516 -1.071 -32.281 1 45.72 66 ARG B O 1
ATOM 3508 N N . LYS B 1 67 ? 30.031 -2.271 -33.812 1 48.06 67 LYS B N 1
ATOM 3509 C CA . LYS B 1 67 ? 28.75 -2.621 -33.219 1 48.06 67 LYS B CA 1
ATOM 3510 C C . LYS B 1 67 ? 28.938 -3.459 -31.969 1 48.06 67 LYS B C 1
ATOM 3512 O O . LYS B 1 67 ? 29.594 -4.5 -32 1 48.06 67 LYS B O 1
ATOM 3517 N N . GLY B 1 68 ? 29.016 -2.889 -30.781 1 58.22 68 GLY B N 1
ATOM 3518 C CA . GLY B 1 68 ? 29.125 -3.582 -29.5 1 58.22 68 GLY B CA 1
ATOM 3519 C C . GLY B 1 68 ? 28.375 -4.898 -29.484 1 58.22 68 GLY B C 1
ATOM 3520 O O . GLY B 1 68 ? 27.469 -5.117 -30.281 1 58.22 68 GLY B O 1
ATOM 3521 N N . HIS B 1 69 ? 28.906 -6.062 -28.859 1 77.81 69 HIS B N 1
ATOM 3522 C CA . HIS B 1 69 ? 28.344 -7.406 -28.75 1 77.81 69 HIS B CA 1
ATOM 3523 C C . HIS B 1 69 ? 26.938 -7.379 -28.188 1 77.81 69 HIS B C 1
ATOM 3525 O O . HIS B 1 69 ? 26.703 -6.859 -27.094 1 77.81 69 HIS B O 1
ATOM 3531 N N . LEU B 1 70 ? 25.938 -7.664 -29.078 1 89.81 70 LEU B N 1
ATOM 3532 C CA . LEU B 1 70 ? 24.547 -7.742 -28.672 1 89.81 70 LEU B CA 1
ATOM 3533 C C . LEU B 1 70 ? 24.281 -8.992 -27.828 1 89.81 70 LEU B C 1
ATOM 3535 O O . LEU B 1 70 ? 24.828 -10.062 -28.125 1 89.81 70 LEU B O 1
ATOM 3539 N N . LEU B 1 71 ? 23.656 -8.742 -26.781 1 94.5 71 LEU B N 1
ATOM 3540 C CA . LEU B 1 71 ? 23.281 -9.789 -25.844 1 94.5 71 LEU B CA 1
ATOM 3541 C C . LEU B 1 71 ? 21.781 -10.102 -25.938 1 94.5 71 LEU B C 1
ATOM 3543 O O . LEU B 1 71 ? 20.969 -9.188 -26 1 94.5 71 LEU B O 1
ATOM 3547 N N . LYS B 1 72 ? 21.531 -11.406 -26.047 1 95.12 72 LYS B N 1
ATOM 3548 C CA . LYS B 1 72 ? 20.156 -11.852 -26.172 1 95.12 72 LYS B CA 1
ATOM 3549 C C . LYS B 1 72 ? 19.703 -12.609 -24.922 1 95.12 72 LYS B C 1
ATOM 3551 O O . LYS B 1 72 ? 20.438 -13.438 -24.391 1 95.12 72 LYS B O 1
ATOM 3556 N N . PHE B 1 73 ? 18.469 -12.336 -24.516 1 95.5 73 PHE B N 1
ATOM 3557 C CA . PHE B 1 73 ? 17.875 -13.055 -23.406 1 95.5 73 PHE B CA 1
ATOM 3558 C C . PHE B 1 73 ? 17.5 -14.477 -23.797 1 95.5 73 PHE B C 1
ATOM 3560 O O . PHE B 1 73 ? 16.953 -14.703 -24.891 1 95.5 73 PHE B O 1
ATOM 3567 N N . ASN B 1 74 ? 17.875 -15.414 -22.953 1 95.56 74 ASN B N 1
ATOM 3568 C CA . ASN B 1 74 ? 17.531 -16.812 -23.156 1 95.56 74 ASN B CA 1
ATOM 3569 C C . ASN B 1 74 ? 16.453 -17.266 -22.188 1 95.56 74 ASN B C 1
ATOM 3571 O O . ASN B 1 74 ? 16.75 -17.672 -21.047 1 95.56 74 ASN B O 1
ATOM 3575 N N . PRO B 1 75 ? 15.195 -17.344 -22.594 1 94.25 75 PRO B N 1
ATOM 3576 C CA . PRO B 1 75 ? 14.102 -17.672 -21.672 1 94.25 75 PRO B CA 1
ATOM 3577 C C . PRO B 1 75 ? 14.148 -19.109 -21.188 1 94.25 75 PRO B C 1
ATOM 3579 O O . PRO B 1 75 ? 13.516 -19.453 -20.188 1 94.25 75 PRO B O 1
ATOM 3582 N N . ARG B 1 76 ? 14.922 -19.953 -21.875 1 94.31 76 ARG B N 1
ATOM 3583 C CA . ARG B 1 76 ? 14.945 -21.375 -21.547 1 94.31 76 ARG B CA 1
ATOM 3584 C C . ARG B 1 76 ? 16.281 -21.781 -20.922 1 94.31 76 ARG B C 1
ATOM 3586 O O . ARG B 1 76 ? 16.719 -22.922 -21.047 1 94.31 76 ARG B O 1
ATOM 3593 N N . ALA B 1 77 ? 16.891 -20.734 -20.312 1 95.44 77 ALA B N 1
ATOM 3594 C CA . ALA B 1 77 ? 18.078 -21.062 -19.531 1 95.44 77 ALA B CA 1
ATOM 3595 C C . ALA B 1 77 ? 17.734 -21.953 -18.344 1 95.44 77 ALA B C 1
ATOM 3597 O O . ALA B 1 77 ? 18.531 -22.812 -17.938 1 95.44 77 ALA B O 1
ATOM 3598 N N . CYS B 1 78 ? 16.609 -21.719 -17.781 1 96.31 78 CYS B N 1
ATOM 3599 C CA . CYS B 1 78 ? 16.094 -22.5 -16.656 1 96.31 78 CYS B CA 1
ATOM 3600 C C . CYS B 1 78 ? 14.578 -22.547 -16.672 1 96.31 78 CYS B C 1
ATOM 3602 O O . CYS B 1 78 ? 13.93 -21.703 -17.297 1 96.31 78 CYS B O 1
ATOM 3604 N N . TYR B 1 79 ? 14.086 -23.562 -15.977 1 97.81 79 TYR B N 1
ATOM 3605 C CA . TYR B 1 79 ? 12.664 -23.672 -15.68 1 97.81 79 TYR B CA 1
ATOM 3606 C C . TYR B 1 79 ? 12.398 -23.469 -14.188 1 97.81 79 TYR B C 1
ATOM 3608 O O . TYR B 1 79 ? 13.328 -23.516 -13.383 1 97.81 79 TYR B O 1
ATOM 3616 N N . ALA B 1 80 ? 11.227 -23.172 -13.883 1 98.5 80 ALA B N 1
ATOM 3617 C CA . ALA B 1 80 ? 10.648 -23.344 -12.555 1 98.5 80 ALA B CA 1
ATOM 3618 C C . ALA B 1 80 ? 9.32 -24.094 -12.625 1 98.5 80 ALA B C 1
ATOM 3620 O O . ALA B 1 80 ? 8.617 -24.031 -13.633 1 98.5 80 ALA B O 1
ATOM 3621 N N . ILE B 1 81 ? 9.031 -24.812 -11.609 1 98.75 81 ILE B N 1
ATOM 3622 C CA . ILE B 1 81 ? 7.723 -25.438 -11.508 1 98.75 81 ILE B CA 1
ATOM 3623 C C . ILE B 1 81 ? 6.789 -24.562 -10.68 1 98.75 81 ILE B C 1
ATOM 3625 O O . ILE B 1 81 ? 7.141 -24.141 -9.57 1 98.75 81 ILE B O 1
ATOM 3629 N N . GLY B 1 82 ? 5.691 -24.188 -11.266 1 98.75 82 GLY B N 1
ATOM 3630 C CA . GLY B 1 82 ? 4.645 -23.5 -10.539 1 98.75 82 GLY B CA 1
ATOM 3631 C C . GLY B 1 82 ? 3.479 -24.391 -10.164 1 98.75 82 GLY B C 1
ATOM 3632 O O . GLY B 1 82 ? 3.045 -25.219 -10.977 1 98.75 82 GLY B O 1
ATOM 3633 N N . ILE B 1 83 ? 3.008 -24.266 -8.922 1 98.12 83 ILE B N 1
ATOM 3634 C CA . ILE B 1 83 ? 1.877 -25.031 -8.422 1 98.12 83 ILE B CA 1
ATOM 3635 C C . ILE B 1 83 ? 0.825 -24.094 -7.84 1 98.12 83 ILE B C 1
ATOM 3637 O O . ILE B 1 83 ? 1.151 -23.203 -7.059 1 98.12 83 ILE B O 1
ATOM 3641 N N . GLU B 1 84 ? -0.399 -24.281 -8.219 1 96 84 GLU B N 1
ATOM 3642 C CA . GLU B 1 84 ? -1.527 -23.516 -7.711 1 96 84 GLU B CA 1
ATOM 3643 C C . GLU B 1 84 ? -2.639 -24.422 -7.199 1 96 84 GLU B C 1
ATOM 3645 O O . GLU B 1 84 ? -3.197 -25.219 -7.961 1 96 84 GLU B O 1
ATOM 3650 N N . PHE B 1 85 ? -2.936 -24.266 -5.953 1 90.94 85 PHE B N 1
ATOM 3651 C CA . PHE B 1 85 ? -4.078 -24.953 -5.379 1 90.94 85 PHE B CA 1
ATOM 3652 C C . PHE B 1 85 ? -5.359 -24.172 -5.586 1 90.94 85 PHE B C 1
ATOM 3654 O O . PHE B 1 85 ? -5.414 -22.969 -5.273 1 90.94 85 PHE B O 1
ATOM 3661 N N . GLU B 1 86 ? -6.379 -24.734 -6.129 1 83.06 86 GLU B N 1
ATOM 3662 C CA . GLU B 1 86 ? -7.707 -24.156 -6.324 1 83.06 86 GLU B CA 1
ATOM 3663 C C . GLU B 1 86 ? -8.797 -25.125 -5.871 1 83.06 86 GLU B C 1
ATOM 3665 O O . GLU B 1 86 ? -9.266 -25.953 -6.66 1 83.06 86 GLU B O 1
ATOM 3670 N N . GLY B 1 87 ? -9.172 -25.016 -4.668 1 77.81 87 GLY B N 1
ATOM 3671 C CA . GLY B 1 87 ? -10.109 -25.984 -4.137 1 77.81 87 GLY B CA 1
ATOM 3672 C C . GLY B 1 87 ? -9.555 -27.391 -4.117 1 77.81 87 GLY B C 1
ATOM 3673 O O . GLY B 1 87 ? -8.523 -27.656 -3.484 1 77.81 87 GLY B O 1
ATOM 3674 N N . GLN B 1 88 ? -10.297 -28.25 -4.934 1 82.31 88 GLN B N 1
ATOM 3675 C CA . GLN B 1 88 ? -9.875 -29.656 -4.984 1 82.31 88 GLN B CA 1
ATOM 3676 C C . GLN B 1 88 ? -9.055 -29.922 -6.242 1 82.31 88 GLN B C 1
ATOM 3678 O O . GLN B 1 88 ? -8.758 -31.078 -6.551 1 82.31 88 GLN B O 1
ATOM 3683 N N . VAL B 1 89 ? -8.734 -28.891 -6.863 1 86.88 89 VAL B N 1
ATOM 3684 C CA . VAL B 1 89 ? -7.93 -29.016 -8.078 1 86.88 89 VAL B CA 1
ATOM 3685 C C . VAL B 1 89 ? -6.578 -28.328 -7.871 1 86.88 89 VAL B C 1
ATOM 3687 O O . VAL B 1 89 ? -6.5 -27.266 -7.242 1 86.88 89 VAL B O 1
ATOM 3690 N N . VAL B 1 90 ? -5.559 -29 -8.383 1 93.81 90 VAL B N 1
ATOM 3691 C CA . VAL B 1 90 ? -4.219 -28.422 -8.367 1 93.81 90 VAL B CA 1
ATOM 3692 C C . VAL B 1 90 ? -3.711 -28.266 -9.797 1 93.81 90 VAL B C 1
ATOM 3694 O O . VAL B 1 90 ? -3.775 -29.203 -10.594 1 93.81 90 VAL B O 1
ATOM 3697 N N . HIS B 1 91 ? -3.312 -27.047 -10.086 1 95.44 91 HIS B N 1
ATOM 3698 C CA . HIS B 1 91 ? -2.684 -26.766 -11.367 1 95.44 91 HIS B CA 1
ATOM 3699 C C . HIS B 1 91 ? -1.167 -26.672 -11.227 1 95.44 91 HIS B C 1
ATOM 3701 O O . HIS B 1 91 ? -0.661 -26.141 -10.234 1 95.44 91 HIS B O 1
ATOM 3707 N N . LEU B 1 92 ? -0.453 -27.266 -12.148 1 97.75 92 LEU B N 1
ATOM 3708 C CA . LEU B 1 92 ? 1.002 -27.172 -12.102 1 97.75 92 LEU B CA 1
ATOM 3709 C C . LEU B 1 92 ? 1.593 -27.203 -13.508 1 97.75 92 LEU B C 1
ATOM 3711 O O . LEU B 1 92 ? 0.94 -27.672 -14.445 1 97.75 92 LEU B O 1
ATOM 3715 N N . GLY B 1 93 ? 2.795 -26.703 -13.656 1 97.88 93 GLY B N 1
ATOM 3716 C CA . GLY B 1 93 ? 3.467 -26.703 -14.945 1 97.88 93 GLY B CA 1
ATOM 3717 C C . GLY B 1 93 ? 4.918 -26.266 -14.859 1 97.88 93 GLY B C 1
ATOM 3718 O O . GLY B 1 93 ? 5.375 -25.812 -13.812 1 97.88 93 GLY B O 1
ATOM 3719 N N . LEU B 1 94 ? 5.594 -26.562 -15.961 1 98 94 LEU B N 1
ATOM 3720 C CA . LEU B 1 94 ? 6.941 -26.062 -16.188 1 98 94 LEU B CA 1
ATOM 3721 C C . LEU B 1 94 ? 6.906 -24.703 -16.875 1 98 94 LEU B C 1
ATOM 3723 O O . LEU B 1 94 ? 6.309 -24.562 -17.938 1 98 94 LEU B O 1
ATOM 3727 N N . VAL B 1 95 ? 7.559 -23.719 -16.188 1 98.12 95 VAL B N 1
ATOM 3728 C CA . VAL B 1 95 ? 7.465 -22.359 -16.703 1 98.12 95 VAL B CA 1
ATOM 3729 C C . VAL B 1 95 ? 8.859 -21.828 -17.047 1 98.12 95 VAL B C 1
ATOM 3731 O O . VAL B 1 95 ? 9.812 -22.047 -16.281 1 98.12 95 VAL B O 1
ATOM 3734 N N . ASP B 1 96 ? 8.984 -21.172 -18.188 1 97.19 96 ASP B N 1
ATOM 3735 C CA . ASP B 1 96 ? 10.258 -20.562 -18.531 1 97.19 96 ASP B CA 1
ATOM 3736 C C . ASP B 1 96 ? 10.359 -19.141 -17.969 1 97.19 96 ASP B C 1
ATOM 3738 O O . ASP B 1 96 ? 9.445 -18.688 -17.281 1 97.19 96 ASP B O 1
ATOM 3742 N N . MET B 1 97 ? 11.383 -18.438 -18.297 1 95.94 97 MET B N 1
ATOM 3743 C CA . MET B 1 97 ? 11.68 -17.188 -17.625 1 95.94 97 MET B CA 1
ATOM 3744 C C . MET B 1 97 ? 10.844 -16.047 -18.203 1 95.94 97 MET B C 1
ATOM 3746 O O . MET B 1 97 ? 10.805 -14.945 -17.641 1 95.94 97 MET B O 1
ATOM 3750 N N . LEU B 1 98 ? 10.094 -16.297 -19.266 1 95 98 LEU B N 1
ATOM 3751 C CA . LEU B 1 98 ? 9.172 -15.312 -19.812 1 95 98 LEU B CA 1
ATOM 3752 C C . LEU B 1 98 ? 7.742 -15.594 -19.375 1 95 98 LEU B C 1
ATOM 3754 O O . LEU B 1 98 ? 6.82 -14.859 -19.719 1 95 98 LEU B O 1
ATOM 3758 N N . GLY B 1 99 ? 7.562 -16.672 -18.609 1 95.31 99 GLY B N 1
ATOM 3759 C CA . GLY B 1 99 ? 6.246 -16.984 -18.078 1 95.31 99 GLY B CA 1
ATOM 3760 C C . GLY B 1 99 ? 5.441 -17.906 -18.969 1 95.31 99 GLY B C 1
ATOM 3761 O O . GLY B 1 99 ? 4.227 -18.031 -18.812 1 95.31 99 GLY B O 1
ATOM 3762 N N . THR B 1 100 ? 6.121 -18.5 -19.922 1 95.25 100 THR B N 1
ATOM 3763 C CA . THR B 1 100 ? 5.434 -19.469 -20.766 1 95.25 100 THR B CA 1
ATOM 3764 C C . THR B 1 100 ? 5.34 -20.828 -20.078 1 95.25 100 THR B C 1
ATOM 3766 O O . THR B 1 100 ? 6.359 -21.391 -19.672 1 95.25 100 THR B O 1
ATOM 3769 N N . CYS B 1 101 ? 4.109 -21.297 -20.016 1 94.25 101 CYS B N 1
ATOM 3770 C CA . CYS B 1 101 ? 3.881 -22.609 -19.391 1 94.25 101 CYS B CA 1
ATOM 3771 C C . CYS B 1 101 ? 4.004 -23.719 -20.422 1 94.25 101 CYS B C 1
ATOM 3773 O O . CYS B 1 101 ? 3.189 -23.828 -21.344 1 94.25 101 CYS B O 1
ATOM 3775 N N . GLN B 1 102 ? 4.977 -24.609 -20.5 1 90.44 102 GLN B N 1
ATOM 3776 C CA . GLN B 1 102 ? 5.262 -25.656 -21.484 1 90.44 102 GLN B CA 1
ATOM 3777 C C . GLN B 1 102 ? 4.523 -26.953 -21.141 1 90.44 102 GLN B C 1
ATOM 3779 O O . GLN B 1 102 ? 4.016 -27.641 -22.031 1 90.44 102 GLN B O 1
ATOM 3784 N N . TYR B 1 103 ? 4.188 -27.344 -20.031 1 91.62 103 TYR B N 1
ATOM 3785 C CA . TYR B 1 103 ? 3.578 -28.594 -19.562 1 91.62 103 TYR B CA 1
ATOM 3786 C C . TYR B 1 103 ? 2.602 -28.328 -18.438 1 91.62 103 TYR B C 1
ATOM 3788 O O . TYR B 1 103 ? 2.699 -28.953 -17.359 1 91.62 103 TYR B O 1
ATOM 3796 N N . CYS B 1 104 ? 1.66 -27.547 -18.812 1 93.12 104 CYS B N 1
ATOM 3797 C CA . CYS B 1 104 ? 0.675 -27.219 -17.797 1 93.12 104 CYS B CA 1
ATOM 3798 C C . CYS B 1 104 ? -0.398 -28.297 -17.688 1 93.12 104 CYS B C 1
ATOM 3800 O O . CYS B 1 104 ? -0.885 -28.781 -18.719 1 93.12 104 CYS B O 1
ATOM 3802 N N . ARG B 1 105 ? -0.744 -28.672 -16.484 1 92.62 105 ARG B N 1
ATOM 3803 C CA . ARG B 1 105 ? -1.752 -29.703 -16.25 1 92.62 105 ARG B CA 1
ATOM 3804 C C . ARG B 1 105 ? -2.486 -29.469 -14.93 1 92.62 105 ARG B C 1
ATOM 3806 O O . ARG B 1 105 ? -2.061 -28.641 -14.117 1 92.62 105 ARG B O 1
ATOM 3813 N N . SER B 1 106 ? -3.605 -30.094 -14.852 1 93.88 106 SER B N 1
ATOM 3814 C CA . SER B 1 106 ? -4.418 -30.062 -13.641 1 93.88 106 SER B CA 1
ATOM 3815 C C . SER B 1 106 ? -4.676 -31.453 -13.102 1 93.88 106 SER B C 1
ATOM 3817 O O . SER B 1 106 ? -4.879 -32.406 -13.867 1 93.88 106 SER B O 1
ATOM 3819 N N . ILE B 1 107 ? -4.652 -31.562 -11.812 1 93.12 107 ILE B N 1
ATOM 3820 C CA . ILE B 1 107 ? -4.992 -32.844 -11.18 1 93.12 107 ILE B CA 1
ATOM 3821 C C . ILE B 1 107 ? -6.047 -32.594 -10.102 1 93.12 107 ILE B C 1
ATOM 3823 O O . ILE B 1 107 ? -6.121 -31.516 -9.516 1 93.12 107 ILE B O 1
ATOM 3827 N N . TYR B 1 108 ? -6.859 -33.594 -9.906 1 90 108 TYR B N 1
ATOM 3828 C CA . TYR B 1 108 ? -7.852 -33.594 -8.836 1 90 108 TYR B CA 1
ATOM 3829 C C . TYR B 1 108 ? -7.27 -34.156 -7.543 1 90 108 TYR B C 1
ATOM 3831 O O . TYR B 1 108 ? -6.68 -35.219 -7.543 1 90 108 TYR B O 1
ATOM 3839 N N . LEU B 1 109 ? -7.262 -33.312 -6.512 1 86 109 LEU B N 1
ATOM 3840 C CA . LEU B 1 109 ? -6.785 -33.688 -5.188 1 86 109 LEU B CA 1
ATOM 3841 C C . LEU B 1 109 ? -7.895 -33.562 -4.152 1 86 109 LEU B C 1
ATOM 3843 O O . LEU B 1 109 ? -8.016 -32.531 -3.49 1 86 109 LEU B O 1
ATOM 3847 N N . PRO B 1 110 ? -8.656 -34.594 -3.963 1 76.44 110 PRO B N 1
ATOM 3848 C CA . PRO B 1 110 ? -9.742 -34.469 -2.982 1 76.44 110 PRO B CA 1
ATOM 3849 C C . PRO B 1 110 ? -9.234 -34.438 -1.543 1 76.44 110 PRO B C 1
ATOM 3851 O O . PRO B 1 110 ? -8.258 -35.094 -1.212 1 76.44 110 PRO B O 1
ATOM 3854 N N . ALA B 1 111 ? -9.672 -33.375 -0.85 1 69.62 111 ALA B N 1
ATOM 3855 C CA . ALA B 1 111 ? -9.414 -33.344 0.587 1 69.62 111 ALA B CA 1
ATOM 3856 C C . ALA B 1 111 ? -10.398 -34.25 1.328 1 69.62 111 ALA B C 1
ATOM 3858 O O . ALA B 1 111 ? -11.586 -34.281 0.994 1 69.62 111 ALA B O 1
ATOM 3859 N N . GLN B 1 112 ? -9.758 -35.25 2.105 1 64.31 112 GLN B N 1
ATOM 3860 C CA . GLN B 1 112 ? -10.609 -36.094 2.934 1 64.31 112 GLN B CA 1
ATOM 3861 C C . GLN B 1 112 ? -10.328 -35.906 4.418 1 64.31 112 GLN B C 1
ATOM 3863 O O . GLN B 1 112 ? -9.188 -36.031 4.859 1 64.31 112 GLN B O 1
ATOM 3868 N N . ASN B 1 113 ? -11.352 -35.594 5.18 1 59.97 113 ASN B N 1
ATOM 3869 C CA . ASN B 1 113 ? -11.273 -35.469 6.629 1 59.97 113 ASN B CA 1
ATOM 3870 C C . ASN B 1 113 ? -10.164 -34.5 7.035 1 59.97 113 ASN B C 1
ATOM 3872 O O . ASN B 1 113 ? -9.344 -34.812 7.898 1 59.97 113 ASN B O 1
ATOM 3876 N N . HIS B 1 114 ? -10.055 -33.531 6.406 1 65.06 114 HIS B N 1
ATOM 3877 C CA . HIS B 1 114 ? -9.117 -32.469 6.758 1 65.06 114 HIS B CA 1
ATOM 3878 C C . HIS B 1 114 ? -7.68 -32.906 6.469 1 65.06 114 HIS B C 1
ATOM 3880 O O . HIS B 1 114 ? -6.746 -32.438 7.133 1 65.06 114 HIS B O 1
ATOM 3886 N N . THR B 1 115 ? -7.578 -33.906 5.723 1 71.88 115 THR B N 1
ATOM 3887 C CA . THR B 1 115 ? -6.238 -34.344 5.352 1 71.88 115 THR B CA 1
ATOM 3888 C C . THR B 1 115 ? -6.02 -34.188 3.846 1 71.88 115 THR B C 1
ATOM 3890 O O . THR B 1 115 ? -6.91 -34.5 3.053 1 71.88 115 THR B O 1
ATOM 3893 N N . LEU B 1 116 ? -4.93 -33.625 3.566 1 77.31 116 LEU B N 1
ATOM 3894 C CA . LEU B 1 116 ? -4.523 -33.469 2.176 1 77.31 116 LEU B CA 1
ATOM 3895 C C . LEU B 1 116 ? -3.377 -34.406 1.833 1 77.31 116 LEU B C 1
ATOM 3897 O O . LEU B 1 116 ? -2.311 -34.344 2.449 1 77.31 116 LEU B O 1
ATOM 3901 N N . LYS B 1 117 ? -3.738 -35.406 0.963 1 81.38 117 LYS B N 1
ATOM 3902 C CA . LYS B 1 117 ? -2.699 -36.312 0.483 1 81.38 117 LYS B CA 1
ATOM 3903 C C . LYS B 1 117 ? -2.047 -35.781 -0.788 1 81.38 117 LYS B C 1
ATOM 3905 O O . LYS B 1 117 ? -2.719 -35.562 -1.802 1 81.38 117 LYS B O 1
ATOM 3910 N N . LEU B 1 118 ? -0.703 -35.656 -0.627 1 90.75 118 LEU B N 1
ATOM 3911 C CA . LEU B 1 118 ? -0.011 -34.969 -1.704 1 90.75 118 LEU B CA 1
ATOM 3912 C C . LEU B 1 118 ? 0.788 -35.938 -2.561 1 90.75 118 LEU B C 1
ATOM 3914 O O . LEU B 1 118 ? 1.63 -35.531 -3.361 1 90.75 118 LEU B O 1
ATOM 3918 N N . SER B 1 119 ? 0.476 -37.25 -2.457 1 90.88 119 SER B N 1
ATOM 3919 C CA . SER B 1 119 ? 1.223 -38.25 -3.193 1 90.88 119 SER B CA 1
ATOM 3920 C C . SER B 1 119 ? 1.055 -38.094 -4.699 1 90.88 119 SER B C 1
ATOM 3922 O O . SER B 1 119 ? 2.016 -38.219 -5.457 1 90.88 119 SER B O 1
ATOM 3924 N N . LYS B 1 120 ? -0.183 -37.781 -5.07 1 92.94 120 LYS B N 1
ATOM 3925 C CA . LYS B 1 120 ? -0.426 -37.562 -6.488 1 92.94 120 LYS B CA 1
ATOM 3926 C C . LYS B 1 120 ? 0.365 -36.344 -6.988 1 92.94 120 LYS B C 1
ATOM 3928 O O . LYS B 1 120 ? 0.882 -36.344 -8.109 1 92.94 120 LYS B O 1
ATOM 3933 N N . LEU B 1 121 ? 0.437 -35.406 -6.203 1 95.19 121 LEU B N 1
ATOM 3934 C CA . LEU B 1 121 ? 1.183 -34.188 -6.551 1 95.19 121 LEU B CA 1
ATOM 3935 C C . LEU B 1 121 ? 2.668 -34.5 -6.711 1 95.19 121 LEU B C 1
ATOM 3937 O O . LEU B 1 121 ? 3.309 -34.031 -7.648 1 95.19 121 LEU B O 1
ATOM 3941 N N . THR B 1 122 ? 3.186 -35.312 -5.84 1 95.94 122 THR B N 1
ATOM 3942 C CA . THR B 1 122 ? 4.582 -35.75 -5.898 1 95.94 122 THR B CA 1
ATOM 3943 C C . THR B 1 122 ? 4.887 -36.406 -7.23 1 95.94 122 THR B C 1
ATOM 3945 O O . THR B 1 122 ? 5.906 -36.125 -7.863 1 95.94 122 THR B O 1
ATOM 3948 N N . LYS B 1 123 ? 3.99 -37.219 -7.621 1 95.88 123 LYS B N 1
ATOM 3949 C CA . LYS B 1 123 ? 4.164 -37.938 -8.883 1 95.88 123 LYS B CA 1
ATOM 3950 C C . LYS B 1 123 ? 4.191 -36.969 -10.062 1 95.88 123 LYS B C 1
ATOM 3952 O O . LYS B 1 123 ? 5.012 -37.125 -10.969 1 95.88 123 LYS B O 1
ATOM 3957 N N . GLU B 1 124 ? 3.322 -36.031 -10.023 1 96.25 124 GLU B N 1
ATOM 3958 C CA . GLU B 1 124 ? 3.248 -35.062 -11.109 1 96.25 124 GLU B CA 1
ATOM 3959 C C . GLU B 1 124 ? 4.492 -34.188 -11.148 1 96.25 124 GLU B C 1
ATOM 3961 O O . GLU B 1 124 ? 4.98 -33.844 -12.227 1 96.25 124 GLU B O 1
ATOM 3966 N N . ILE B 1 125 ? 4.984 -33.812 -10.016 1 97.75 125 ILE B N 1
ATOM 3967 C CA . ILE B 1 125 ? 6.207 -33.031 -9.93 1 97.75 125 ILE B CA 1
ATOM 3968 C C . ILE B 1 125 ? 7.371 -33.812 -10.539 1 97.75 125 ILE B C 1
ATOM 3970 O O . ILE B 1 125 ? 8.156 -33.25 -11.312 1 97.75 125 ILE B O 1
ATOM 3974 N N . ASN B 1 126 ? 7.422 -35.062 -10.227 1 97.25 126 ASN B N 1
ATOM 3975 C CA . ASN B 1 126 ? 8.477 -35.906 -10.781 1 97.25 126 ASN B CA 1
ATOM 3976 C C . ASN B 1 126 ? 8.383 -36 -12.305 1 97.25 126 ASN B C 1
ATOM 3978 O O . ASN B 1 126 ? 9.406 -36 -12.984 1 97.25 126 ASN B O 1
ATOM 3982 N N . THR B 1 127 ? 7.203 -36.062 -12.758 1 97.25 127 THR B N 1
ATOM 3983 C CA . THR B 1 127 ? 7 -36.062 -14.203 1 97.25 127 THR B CA 1
ATOM 3984 C C . THR B 1 127 ? 7.531 -34.781 -14.836 1 97.25 127 THR B C 1
ATOM 3986 O O . THR B 1 127 ? 8.227 -34.844 -15.859 1 97.25 127 THR B O 1
ATOM 3989 N N . LEU B 1 128 ? 7.25 -33.688 -14.266 1 97.81 128 LEU B N 1
ATOM 3990 C CA . LEU B 1 128 ? 7.715 -32.406 -14.781 1 97.81 128 LEU B CA 1
ATOM 3991 C C . LEU B 1 128 ? 9.234 -32.312 -14.703 1 97.81 128 LEU B C 1
ATOM 3993 O O . LEU B 1 128 ? 9.875 -31.797 -15.625 1 97.81 128 LEU B O 1
ATOM 3997 N N . MET B 1 129 ? 9.805 -32.844 -13.625 1 97.88 129 MET B N 1
ATOM 3998 C CA . MET B 1 129 ? 11.258 -32.844 -13.477 1 97.88 129 MET B CA 1
ATOM 3999 C C . MET B 1 129 ? 11.906 -33.656 -14.594 1 97.88 129 MET B C 1
ATOM 4001 O O . MET B 1 129 ? 12.93 -33.25 -15.148 1 97.88 129 MET B O 1
ATOM 4005 N N . THR B 1 130 ? 11.305 -34.719 -14.922 1 97.69 130 THR B N 1
ATOM 4006 C CA . THR B 1 130 ? 11.812 -35.594 -15.977 1 97.69 130 THR B CA 1
ATOM 4007 C C . THR B 1 130 ? 11.734 -34.906 -17.328 1 97.69 130 THR B C 1
ATOM 4009 O O . THR B 1 130 ? 12.656 -35 -18.141 1 97.69 130 THR B O 1
ATOM 4012 N N . LEU B 1 131 ? 10.672 -34.25 -17.547 1 97.19 131 LEU B N 1
ATOM 4013 C CA . LEU B 1 131 ? 10.508 -33.5 -18.812 1 97.19 131 LEU B CA 1
ATOM 4014 C C . LEU B 1 131 ? 11.562 -32.406 -18.938 1 97.19 131 LEU B C 1
ATOM 4016 O O . LEU B 1 131 ? 12.133 -32.219 -20.031 1 97.19 131 LEU B O 1
ATOM 4020 N N . ALA B 1 132 ? 11.812 -31.75 -17.891 1 97.38 132 ALA B N 1
ATOM 4021 C CA . ALA B 1 132 ? 12.852 -30.719 -17.891 1 97.38 132 ALA B CA 1
ATOM 4022 C C . ALA B 1 132 ? 14.219 -31.328 -18.188 1 97.38 132 ALA B C 1
ATOM 4024 O O . ALA B 1 132 ? 15 -30.766 -18.953 1 97.38 132 ALA B O 1
ATOM 4025 N N . ASP B 1 133 ? 14.469 -32.438 -17.594 1 97.12 133 ASP B N 1
ATOM 4026 C CA . ASP B 1 133 ? 15.727 -33.156 -17.812 1 97.12 133 ASP B CA 1
ATOM 4027 C C . ASP B 1 133 ? 15.875 -33.562 -19.281 1 97.12 133 ASP B C 1
ATOM 4029 O O . ASP B 1 133 ? 16.969 -33.469 -19.844 1 97.12 133 ASP B O 1
ATOM 4033 N N . ASN B 1 134 ? 14.828 -33.969 -19.844 1 96.94 134 ASN B N 1
ATOM 4034 C CA . ASN B 1 134 ? 14.844 -34.344 -21.266 1 96.94 134 ASN B CA 1
ATOM 4035 C C . ASN B 1 134 ? 15.172 -33.156 -22.156 1 96.94 134 ASN B C 1
ATOM 4037 O O . ASN B 1 134 ? 15.805 -33.312 -23.203 1 96.94 134 ASN B O 1
ATOM 4041 N N . ASP B 1 135 ? 14.727 -32 -21.75 1 95.5 135 ASP B N 1
ATOM 4042 C CA . ASP B 1 135 ? 15.016 -30.781 -22.469 1 95.5 135 ASP B CA 1
ATOM 4043 C C . ASP B 1 135 ? 16.438 -30.297 -22.188 1 95.5 135 ASP B C 1
ATOM 4045 O O . ASP B 1 135 ? 16.906 -29.344 -22.828 1 95.5 135 ASP B O 1
ATOM 4049 N N . HIS B 1 136 ? 17.031 -30.859 -21.25 1 97 136 HIS B N 1
ATOM 4050 C CA . HIS B 1 136 ? 18.359 -30.453 -20.781 1 97 136 HIS B CA 1
ATOM 4051 C C . HIS B 1 136 ? 18.328 -29.031 -20.234 1 97 136 HIS B C 1
ATOM 4053 O O . HIS B 1 136 ? 19.234 -28.234 -20.484 1 97 136 HIS B O 1
ATOM 4059 N N . ILE B 1 137 ? 17.297 -28.719 -19.578 1 96.75 137 ILE B N 1
ATOM 4060 C CA . ILE B 1 137 ? 17.125 -27.422 -18.922 1 96.75 137 ILE B CA 1
ATOM 4061 C C . ILE B 1 137 ? 16.938 -27.625 -17.422 1 96.75 137 ILE B C 1
ATOM 4063 O O . ILE B 1 137 ? 16.047 -28.359 -17 1 96.75 137 ILE B O 1
ATOM 4067 N N . PRO B 1 138 ? 17.734 -26.969 -16.609 1 96.44 138 PRO B N 1
ATOM 4068 C CA . PRO B 1 138 ? 17.625 -27.156 -15.156 1 96.44 138 PRO B CA 1
ATOM 4069 C C . PRO B 1 138 ? 16.375 -26.5 -14.57 1 96.44 138 PRO B C 1
ATOM 4071 O O . PRO B 1 138 ? 15.938 -25.453 -15.062 1 96.44 138 PRO B O 1
ATOM 4074 N N . VAL B 1 139 ? 15.828 -27.156 -13.508 1 97.88 139 VAL B N 1
ATOM 4075 C CA . VAL B 1 139 ? 14.742 -26.562 -12.727 1 97.88 139 VAL B CA 1
ATOM 4076 C C . VAL B 1 139 ? 15.32 -25.844 -11.5 1 97.88 139 VAL B C 1
ATOM 4078 O O . VAL B 1 139 ? 15.938 -26.484 -10.641 1 97.88 139 VAL B O 1
ATOM 4081 N N . LEU B 1 140 ? 15.016 -24.531 -11.406 1 97.19 140 LEU B N 1
ATOM 4082 C CA . LEU B 1 140 ? 15.633 -23.719 -10.359 1 97.19 140 LEU B CA 1
ATOM 4083 C C . LEU B 1 140 ? 14.898 -23.906 -9.031 1 97.19 140 LEU B C 1
ATOM 4085 O O . LEU B 1 140 ? 15.445 -23.578 -7.973 1 97.19 140 LEU B O 1
ATOM 4089 N N . GLY B 1 141 ? 13.719 -24.297 -9.125 1 98.38 141 GLY B N 1
ATOM 4090 C CA . GLY B 1 141 ? 12.93 -24.469 -7.918 1 98.38 141 GLY B CA 1
ATOM 4091 C C . GLY B 1 141 ? 11.453 -24.688 -8.188 1 98.38 141 GLY B C 1
ATOM 4092 O O . GLY B 1 141 ? 11.039 -24.781 -9.344 1 98.38 141 GLY B O 1
ATOM 4093 N N . ILE B 1 142 ? 10.695 -24.781 -7.066 1 98.69 142 ILE B N 1
ATOM 4094 C CA . ILE B 1 142 ? 9.25 -25.016 -7.109 1 98.69 142 ILE B CA 1
ATOM 4095 C C . ILE B 1 142 ? 8.531 -23.922 -6.312 1 98.69 142 ILE B C 1
ATOM 4097 O O . ILE B 1 142 ? 8.891 -23.656 -5.164 1 98.69 142 ILE B O 1
ATOM 4101 N N . GLY B 1 143 ? 7.656 -23.203 -6.992 1 98.81 143 GLY B N 1
ATOM 4102 C CA . GLY B 1 143 ? 6.738 -22.328 -6.277 1 98.81 143 GLY B CA 1
ATOM 4103 C C . GLY B 1 143 ? 5.418 -23 -5.941 1 98.81 143 GLY B C 1
ATOM 4104 O O . GLY B 1 143 ? 4.797 -23.609 -6.805 1 98.81 143 GLY B O 1
ATOM 4105 N N . ILE B 1 144 ? 4.977 -22.859 -4.703 1 98.31 144 ILE B N 1
ATOM 4106 C CA . ILE B 1 144 ? 3.76 -23.516 -4.246 1 98.31 144 ILE B CA 1
ATOM 4107 C C . ILE B 1 144 ? 2.766 -22.484 -3.742 1 98.31 144 ILE B C 1
ATOM 4109 O O . ILE B 1 144 ? 2.938 -21.922 -2.654 1 98.31 144 ILE B O 1
ATOM 4113 N N . GLY B 1 145 ? 1.752 -22.203 -4.582 1 97.56 145 GLY B N 1
ATOM 4114 C CA . GLY B 1 145 ? 0.623 -21.391 -4.141 1 97.56 145 GLY B CA 1
ATOM 4115 C C . GLY B 1 145 ? -0.393 -22.188 -3.336 1 97.56 145 GLY B C 1
ATOM 4116 O O . GLY B 1 145 ? -1.176 -22.953 -3.898 1 97.56 145 GLY B O 1
ATOM 4117 N N . PHE B 1 146 ? -0.412 -21.953 -2.092 1 94.81 146 PHE B N 1
ATOM 4118 C CA . PHE B 1 146 ? -1.177 -22.781 -1.157 1 94.81 146 PHE B CA 1
ATOM 4119 C C . PHE B 1 146 ? -2.377 -22 -0.622 1 94.81 146 PHE B C 1
ATOM 4121 O O . PHE B 1 146 ? -2.279 -20.812 -0.339 1 94.81 146 PHE B O 1
ATOM 4128 N N . PRO B 1 147 ? -3.596 -22.688 -0.499 1 91.19 147 PRO B N 1
ATOM 4129 C CA . PRO B 1 147 ? -4.816 -22.016 -0.05 1 91.19 147 PRO B CA 1
ATOM 4130 C C . PRO B 1 147 ? -4.867 -21.828 1.466 1 91.19 147 PRO B C 1
ATOM 4132 O O . PRO B 1 147 ? -5.73 -22.406 2.133 1 91.19 147 PRO B O 1
ATOM 4135 N N . ALA B 1 148 ? -3.945 -21.016 1.998 1 93.12 148 ALA B N 1
ATOM 4136 C CA . ALA B 1 148 ? -3.828 -20.734 3.428 1 93.12 148 ALA B CA 1
ATOM 4137 C C . ALA B 1 148 ? -3.184 -19.375 3.67 1 93.12 148 ALA B C 1
ATOM 4139 O O . ALA B 1 148 ? -2.746 -18.703 2.727 1 93.12 148 ALA B O 1
ATOM 4140 N N . MET B 1 149 ? -3.316 -18.984 4.914 1 94.38 149 MET B N 1
ATOM 4141 C CA . MET B 1 149 ? -2.475 -17.859 5.316 1 94.38 149 MET B CA 1
ATOM 4142 C C . MET B 1 149 ? -1.019 -18.297 5.453 1 94.38 149 MET B C 1
ATOM 4144 O O . MET B 1 149 ? -0.711 -19.234 6.188 1 94.38 149 MET B O 1
ATOM 4148 N N . ILE B 1 150 ? -0.132 -17.578 4.684 1 97.06 150 ILE B N 1
ATOM 4149 C CA . ILE B 1 150 ? 1.229 -18.094 4.547 1 97.06 150 ILE B CA 1
ATOM 4150 C C . ILE B 1 150 ? 2.225 -17.016 4.984 1 97.06 150 ILE B C 1
ATOM 4152 O O . ILE B 1 150 ? 2.021 -15.828 4.723 1 97.06 150 ILE B O 1
ATOM 4156 N N . ASN B 1 151 ? 3.213 -17.391 5.691 1 97.38 151 ASN B N 1
ATOM 4157 C CA . ASN B 1 151 ? 4.438 -16.625 5.859 1 97.38 151 ASN B CA 1
ATOM 4158 C C . ASN B 1 151 ? 5.516 -17.047 4.867 1 97.38 151 ASN B C 1
ATOM 4160 O O . ASN B 1 151 ? 6.184 -18.062 5.07 1 97.38 151 ASN B O 1
ATOM 4164 N N . PRO B 1 152 ? 5.641 -16.328 3.82 1 97.62 152 PRO B N 1
ATOM 4165 C CA . PRO B 1 152 ? 6.566 -16.766 2.771 1 97.62 152 PRO B CA 1
ATOM 4166 C C . PRO B 1 152 ? 8.031 -16.656 3.195 1 97.62 152 PRO B C 1
ATOM 4168 O O . PRO B 1 152 ? 8.906 -17.281 2.582 1 97.62 152 PRO B O 1
ATOM 4171 N N . GLU B 1 153 ? 8.312 -15.875 4.188 1 95.31 153 GLU B N 1
ATOM 4172 C CA . GLU B 1 153 ? 9.688 -15.703 4.656 1 95.31 153 GLU B CA 1
ATOM 4173 C C . GLU B 1 153 ? 10.211 -16.984 5.293 1 95.31 153 GLU B C 1
ATOM 4175 O O . GLU B 1 153 ? 11.391 -17.328 5.148 1 95.31 153 GLU B O 1
ATOM 4180 N N . THR B 1 154 ? 9.328 -17.688 5.934 1 96.69 154 THR B N 1
ATOM 4181 C CA . THR B 1 154 ? 9.742 -18.875 6.652 1 96.69 154 THR B CA 1
ATOM 4182 C C . THR B 1 154 ? 9.156 -20.125 6.008 1 96.69 154 THR B C 1
ATOM 4184 O O . THR B 1 154 ? 9.328 -21.234 6.512 1 96.69 154 THR B O 1
ATOM 4187 N N . ASN B 1 155 ? 8.461 -19.891 4.895 1 97.56 155 ASN B N 1
ATOM 4188 C CA . ASN B 1 155 ? 7.738 -21 4.27 1 97.56 155 ASN B CA 1
ATOM 4189 C C . ASN B 1 155 ? 6.859 -21.734 5.277 1 97.56 155 ASN B C 1
ATOM 4191 O O . ASN B 1 155 ? 6.93 -22.953 5.387 1 97.56 155 ASN B O 1
ATOM 4195 N N . SER B 1 156 ? 6.012 -20.984 5.961 1 97.75 156 SER B N 1
ATOM 4196 C CA . SER B 1 156 ? 5.16 -21.547 7.012 1 97.75 156 SER B CA 1
ATOM 4197 C C . SER B 1 156 ? 3.688 -21.25 6.738 1 97.75 156 SER B C 1
ATOM 4199 O O . SER B 1 156 ? 3.357 -20.281 6.051 1 97.75 156 SER B O 1
ATOM 4201 N N . ILE B 1 157 ? 2.867 -22.125 7.234 1 96.06 157 ILE B N 1
ATOM 4202 C CA . ILE B 1 157 ? 1.424 -21.922 7.258 1 96.06 157 ILE B CA 1
ATOM 4203 C C . ILE B 1 157 ? 1.026 -21.234 8.562 1 96.06 157 ILE B C 1
ATOM 4205 O O . ILE B 1 157 ? 1.216 -21.781 9.648 1 96.06 157 ILE B O 1
ATOM 4209 N N . ILE B 1 158 ? 0.508 -20.062 8.43 1 94.94 158 ILE B N 1
ATOM 4210 C CA . ILE B 1 158 ? 0.074 -19.328 9.609 1 94.94 158 ILE B CA 1
ATOM 4211 C C . ILE B 1 158 ? -1.249 -19.891 10.117 1 94.94 158 ILE B C 1
ATOM 4213 O O . ILE B 1 158 ? -1.41 -20.125 11.32 1 94.94 158 ILE B O 1
ATOM 4217 N N . HIS B 1 159 ? -2.146 -20.047 9.203 1 91.19 159 HIS B N 1
ATOM 4218 C CA . HIS B 1 159 ? -3.484 -20.547 9.516 1 91.19 159 HIS B CA 1
ATOM 4219 C C . HIS B 1 159 ? -4.117 -21.219 8.305 1 91.19 159 HIS B C 1
ATOM 4221 O O . HIS B 1 159 ? -3.957 -20.75 7.172 1 91.19 159 HIS B O 1
ATOM 4227 N N . MET B 1 160 ? -4.75 -22.281 8.578 1 86.62 160 MET B N 1
ATOM 4228 C CA . MET B 1 160 ? -5.527 -23 7.574 1 86.62 160 MET B CA 1
ATOM 4229 C C . MET B 1 160 ? -6.742 -23.672 8.203 1 86.62 160 MET B C 1
ATOM 4231 O O . MET B 1 160 ? -6.609 -24.719 8.852 1 86.62 160 MET B O 1
ATOM 4235 N N . SER B 1 161 ? -7.855 -23.094 7.934 1 75.69 161 SER B N 1
ATOM 4236 C CA . SER B 1 161 ? -9.078 -23.562 8.57 1 75.69 161 SER B CA 1
ATOM 4237 C C . SER B 1 161 ? -9.398 -25 8.141 1 75.69 161 SER B C 1
ATOM 4239 O O . SER B 1 161 ? -9.773 -25.828 8.969 1 75.69 161 SER B O 1
ATOM 4241 N N . GLY B 1 162 ? -9.188 -25.391 6.945 1 73.44 162 GLY B N 1
ATOM 4242 C CA . GLY B 1 162 ? -9.57 -26.688 6.43 1 73.44 162 GLY B CA 1
ATOM 4243 C C . GLY B 1 162 ? -8.742 -27.828 7 1 73.44 162 GLY B C 1
ATOM 4244 O O . GLY B 1 162 ? -9.156 -28.984 6.965 1 73.44 162 GLY B O 1
ATOM 4245 N N . MET B 1 163 ? -7.641 -27.547 7.57 1 75.19 163 MET B N 1
ATOM 4246 C CA . MET B 1 163 ? -6.746 -28.594 8.07 1 75.19 163 MET B CA 1
ATOM 4247 C C . MET B 1 163 ? -6.508 -28.438 9.57 1 75.19 163 MET B C 1
ATOM 4249 O O . MET B 1 163 ? -5.641 -29.094 10.141 1 75.19 163 MET B O 1
ATOM 4253 N N . ASN B 1 164 ? -7.195 -27.609 10.164 1 78.75 164 ASN B N 1
ATOM 4254 C CA . ASN B 1 164 ? -7.125 -27.344 11.602 1 78.75 164 ASN B CA 1
ATOM 4255 C C . ASN B 1 164 ? -5.75 -26.828 12.008 1 78.75 164 ASN B C 1
ATOM 4257 O O . ASN B 1 164 ? -5.191 -27.266 13.016 1 78.75 164 ASN B O 1
ATOM 4261 N N . ILE B 1 165 ? -5.113 -26.156 11.203 1 84.06 165 ILE B N 1
ATOM 4262 C CA . ILE B 1 165 ? -3.883 -25.469 11.562 1 84.06 165 ILE B CA 1
ATOM 4263 C C . ILE B 1 165 ? -4.215 -24.078 12.133 1 84.06 165 ILE B C 1
ATOM 4265 O O . ILE B 1 165 ? -4.605 -23.172 11.391 1 84.06 165 ILE B O 1
ATOM 4269 N N . GLU B 1 166 ? -4.004 -23.891 13.43 1 85.88 166 GLU B N 1
ATOM 4270 C CA . GLU B 1 166 ? -4.43 -22.688 14.125 1 85.88 166 GLU B CA 1
ATOM 4271 C C . GLU B 1 166 ? -3.232 -21.844 14.539 1 85.88 166 GLU B C 1
ATOM 4273 O O . GLU B 1 166 ? -3.396 -20.688 14.969 1 85.88 166 GLU B O 1
ATOM 4278 N N . HIS B 1 167 ? -2.076 -22.453 14.406 1 89.31 167 HIS B N 1
ATOM 4279 C CA . HIS B 1 167 ? -0.838 -21.734 14.711 1 89.31 167 HIS B CA 1
ATOM 4280 C C . HIS B 1 167 ? 0.186 -21.922 13.594 1 89.31 167 HIS B C 1
ATOM 4282 O O . HIS B 1 167 ? 0.098 -22.875 12.812 1 89.31 167 HIS B O 1
ATOM 4288 N N . GLU B 1 168 ? 1.079 -21.078 13.586 1 93.25 168 GLU B N 1
ATOM 4289 C CA . GLU B 1 168 ? 2.066 -21.094 12.508 1 93.25 168 GLU B CA 1
ATOM 4290 C C . GLU B 1 168 ? 2.936 -22.344 12.578 1 93.25 168 GLU B C 1
ATOM 4292 O O . GLU B 1 168 ? 3.49 -22.672 13.633 1 93.25 168 GLU B O 1
ATOM 4297 N N . VAL B 1 169 ? 3.002 -23.078 11.508 1 96.19 169 VAL B N 1
ATOM 4298 C CA . VAL B 1 169 ? 3.779 -24.312 11.398 1 96.19 169 VAL B CA 1
ATOM 4299 C C . VAL B 1 169 ? 4.57 -24.312 10.094 1 96.19 169 VAL B C 1
ATOM 4301 O O . VAL B 1 169 ? 4.031 -23.969 9.039 1 96.19 169 VAL B O 1
ATOM 4304 N N . PRO B 1 170 ? 5.816 -24.672 10.211 1 97.12 170 PRO B N 1
ATOM 4305 C CA . PRO B 1 170 ? 6.57 -24.812 8.961 1 97.12 170 PRO B CA 1
ATOM 4306 C C . PRO B 1 170 ? 5.953 -25.828 8.008 1 97.12 170 PRO B C 1
ATOM 4308 O O . PRO B 1 170 ? 5.508 -26.906 8.438 1 97.12 170 PRO B O 1
ATOM 4311 N N . PHE B 1 171 ? 5.945 -25.453 6.789 1 96.31 171 PHE B N 1
ATOM 4312 C CA . PHE B 1 171 ? 5.352 -26.312 5.773 1 96.31 171 PHE B CA 1
ATOM 4313 C C . PHE B 1 171 ? 6.016 -27.688 5.773 1 96.31 171 PHE B C 1
ATOM 4315 O O . PHE B 1 171 ? 5.344 -28.719 5.641 1 96.31 171 PHE B O 1
ATOM 4322 N N . VAL B 1 172 ? 7.301 -27.781 6.004 1 96.19 172 VAL B N 1
ATOM 4323 C CA . VAL B 1 172 ? 8.078 -29.016 5.969 1 96.19 172 VAL B CA 1
ATOM 4324 C C . VAL B 1 172 ? 7.66 -29.922 7.125 1 96.19 172 VAL B C 1
ATOM 4326 O O . VAL B 1 172 ? 7.781 -31.141 7.035 1 96.19 172 VAL B O 1
ATOM 4329 N N . ASP B 1 173 ? 7.152 -29.312 8.195 1 95.12 173 ASP B N 1
ATOM 4330 C CA . ASP B 1 173 ? 6.672 -30.094 9.328 1 95.12 173 ASP B CA 1
ATOM 4331 C C . ASP B 1 173 ? 5.238 -30.562 9.094 1 95.12 173 ASP B C 1
ATOM 4333 O O . ASP B 1 173 ? 4.906 -31.719 9.383 1 95.12 173 ASP B O 1
ATOM 4337 N N . ALA B 1 174 ? 4.43 -29.703 8.547 1 92.62 174 ALA B N 1
ATOM 4338 C CA . ALA B 1 174 ? 3.025 -30.016 8.305 1 92.62 174 ALA B CA 1
ATOM 4339 C C . ALA B 1 174 ? 2.883 -31.062 7.199 1 92.62 174 ALA B C 1
ATOM 4341 O O . ALA B 1 174 ? 1.988 -31.906 7.246 1 92.62 174 ALA B O 1
ATOM 4342 N N . PHE B 1 175 ? 3.779 -30.984 6.242 1 93.38 175 PHE B N 1
ATOM 4343 C CA . PHE B 1 175 ? 3.746 -31.875 5.098 1 93.38 175 PHE B CA 1
ATOM 4344 C C . PHE B 1 175 ? 5.109 -32.531 4.875 1 93.38 175 PHE B C 1
ATOM 4346 O O . PHE B 1 175 ? 5.652 -32.469 3.771 1 93.38 175 PHE B O 1
ATOM 4353 N N . SER B 1 176 ? 5.559 -33.188 5.852 1 94.5 176 SER B N 1
ATOM 4354 C CA . SER B 1 176 ? 6.922 -33.719 5.91 1 94.5 176 SER B CA 1
ATOM 4355 C C . SER B 1 176 ? 7.172 -34.719 4.793 1 94.5 176 SER B C 1
ATOM 4357 O O . SER B 1 176 ? 8.219 -34.688 4.141 1 94.5 176 SER B O 1
ATOM 4359 N N . GLU B 1 177 ? 6.215 -35.625 4.555 1 93.38 177 GLU B N 1
ATOM 4360 C CA . GLU B 1 177 ? 6.363 -36.656 3.523 1 93.38 177 GLU B CA 1
ATOM 4361 C C . GLU B 1 177 ? 6.492 -36.031 2.139 1 93.38 177 GLU B C 1
ATOM 4363 O O . GLU B 1 177 ? 7.355 -36.406 1.352 1 93.38 177 GLU B O 1
ATOM 4368 N N . PHE B 1 178 ? 5.727 -35.062 1.923 1 94.62 178 PHE B N 1
ATOM 4369 C CA . PHE B 1 178 ? 5.762 -34.375 0.643 1 94.62 178 PHE B CA 1
ATOM 4370 C C . PHE B 1 178 ? 7.047 -33.562 0.505 1 94.62 178 PHE B C 1
ATOM 4372 O O . PHE B 1 178 ? 7.738 -33.625 -0.512 1 94.62 178 PHE B O 1
ATOM 4379 N N . ALA B 1 179 ? 7.352 -32.844 1.515 1 95.69 179 ALA B N 1
ATOM 4380 C CA . ALA B 1 179 ? 8.508 -31.938 1.495 1 95.69 179 ALA B CA 1
ATOM 4381 C C . ALA B 1 179 ? 9.805 -32.719 1.271 1 95.69 179 ALA B C 1
ATOM 4383 O O . ALA B 1 179 ? 10.719 -32.25 0.604 1 95.69 179 ALA B O 1
ATOM 4384 N N . SER B 1 180 ? 9.859 -33.875 1.79 1 95.25 180 SER B N 1
ATOM 4385 C CA . SER B 1 180 ? 11.062 -34.688 1.708 1 95.25 180 SER B CA 1
ATOM 4386 C C . SER B 1 180 ? 11.305 -35.188 0.282 1 95.25 180 SER B C 1
ATOM 4388 O O . SER B 1 180 ? 12.414 -35.594 -0.054 1 95.25 180 SER B O 1
ATOM 4390 N N . THR B 1 181 ? 10.305 -35.094 -0.528 1 95.06 181 THR B N 1
ATOM 4391 C CA . THR B 1 181 ? 10.43 -35.562 -1.896 1 95.06 181 THR B CA 1
ATOM 4392 C C . THR B 1 181 ? 10.945 -34.469 -2.818 1 95.06 181 THR B C 1
ATOM 4394 O O . THR B 1 181 ? 11.352 -34.75 -3.949 1 95.06 181 THR B O 1
ATOM 4397 N N . LEU B 1 182 ? 10.906 -33.312 -2.391 1 96.19 182 LEU B N 1
ATOM 4398 C CA . LEU B 1 182 ? 11.344 -32.188 -3.223 1 96.19 182 LEU B CA 1
ATOM 4399 C C . LEU B 1 182 ? 12.867 -32.125 -3.291 1 96.19 182 LEU B C 1
ATOM 4401 O O . LEU B 1 182 ? 13.531 -32 -2.262 1 96.19 182 LEU B O 1
ATOM 4405 N N . THR B 1 183 ? 13.398 -32.156 -4.531 1 95.62 183 THR B N 1
ATOM 4406 C CA . THR B 1 183 ? 14.844 -32.25 -4.723 1 95.62 183 THR B CA 1
ATOM 4407 C C . THR B 1 183 ? 15.445 -30.891 -5.043 1 95.62 183 THR B C 1
ATOM 4409 O O . THR B 1 183 ? 16.656 -30.766 -5.176 1 95.62 183 THR B O 1
ATOM 4412 N N . VAL B 1 184 ? 14.633 -29.922 -5.234 1 97.12 184 VAL B N 1
ATOM 4413 C CA . VAL B 1 184 ? 15.047 -28.547 -5.473 1 97.12 184 VAL B CA 1
ATOM 4414 C C . VAL B 1 184 ? 14.391 -27.625 -4.445 1 97.12 184 VAL B C 1
ATOM 4416 O O . VAL B 1 184 ? 13.414 -28.016 -3.791 1 97.12 184 VAL B O 1
ATOM 4419 N N . PRO B 1 185 ? 14.945 -26.422 -4.293 1 97.12 185 PRO B N 1
ATOM 4420 C CA . PRO B 1 185 ? 14.32 -25.516 -3.334 1 97.12 185 PRO B CA 1
ATOM 4421 C C . PRO B 1 185 ? 12.867 -25.188 -3.678 1 97.12 185 PRO B C 1
ATOM 4423 O O . PRO B 1 185 ? 12.5 -25.172 -4.855 1 97.12 185 PRO B O 1
ATOM 4426 N N . PHE B 1 186 ? 12.109 -24.953 -2.648 1 98.19 186 PHE B N 1
ATOM 4427 C CA . PHE B 1 186 ? 10.727 -24.547 -2.896 1 98.19 186 PHE B CA 1
ATOM 4428 C C . PHE B 1 186 ? 10.406 -23.25 -2.152 1 98.19 186 PHE B C 1
ATOM 4430 O O . PHE B 1 186 ? 11.07 -22.906 -1.169 1 98.19 186 PHE B O 1
ATOM 4437 N N . PHE B 1 187 ? 9.461 -22.562 -2.656 1 98.31 187 PHE B N 1
ATOM 4438 C CA . PHE B 1 187 ? 8.953 -21.312 -2.096 1 98.31 187 PHE B CA 1
ATOM 4439 C C . PHE B 1 187 ? 7.438 -21.359 -1.957 1 98.31 187 PHE B C 1
ATOM 4441 O O . PHE B 1 187 ? 6.73 -21.734 -2.896 1 98.31 187 PHE B O 1
ATOM 4448 N N . LEU B 1 188 ? 7 -20.984 -0.795 1 98.25 188 LEU B N 1
ATOM 4449 C CA . LEU B 1 188 ? 5.59 -21.062 -0.431 1 98.25 188 LEU B CA 1
ATOM 4450 C C . LEU B 1 188 ? 4.973 -19.672 -0.33 1 98.25 188 LEU B C 1
ATOM 4452 O O . LEU B 1 188 ? 5.602 -18.75 0.192 1 98.25 188 LEU B O 1
ATOM 4456 N N . ASP B 1 189 ? 3.801 -19.531 -0.867 1 98.12 189 ASP B N 1
ATOM 4457 C CA . ASP B 1 189 ? 3 -18.328 -0.65 1 98.12 189 ASP B CA 1
ATOM 4458 C C . ASP B 1 189 ? 1.509 -18.641 -0.786 1 98.12 189 ASP B C 1
ATOM 4460 O O . ASP B 1 189 ? 1.126 -19.766 -1.116 1 98.12 189 ASP B O 1
ATOM 4464 N N . ASN B 1 190 ? 0.654 -17.688 -0.356 1 96.88 190 ASN B N 1
ATOM 4465 C CA . ASN B 1 190 ? -0.782 -17.781 -0.601 1 96.88 190 ASN B CA 1
ATOM 4466 C C . ASN B 1 190 ? -1.092 -17.859 -2.092 1 96.88 190 ASN B C 1
ATOM 4468 O O . ASN B 1 190 ? -0.457 -17.188 -2.904 1 96.88 190 ASN B O 1
ATOM 4472 N N . ASP B 1 191 ? -2.035 -18.703 -2.459 1 96.19 191 ASP B N 1
ATOM 4473 C CA . ASP B 1 191 ? -2.377 -18.938 -3.857 1 96.19 191 ASP B CA 1
ATOM 4474 C C . ASP B 1 191 ? -2.826 -17.656 -4.547 1 96.19 191 ASP B C 1
ATOM 4476 O O . ASP B 1 191 ? -2.457 -17.406 -5.695 1 96.19 191 ASP B O 1
ATOM 4480 N N . VAL B 1 192 ? -3.578 -16.812 -3.869 1 97.19 192 VAL B N 1
ATOM 4481 C CA . VAL B 1 192 ? -4.082 -15.578 -4.465 1 97.19 192 VAL B CA 1
ATOM 4482 C C . VAL B 1 192 ? -2.926 -14.602 -4.699 1 97.19 192 VAL B C 1
ATOM 4484 O O . VAL B 1 192 ? -2.912 -13.875 -5.691 1 97.19 192 VAL B O 1
ATOM 4487 N N . LYS B 1 193 ? -1.932 -14.602 -3.82 1 98 193 LYS B N 1
ATOM 4488 C CA . LYS B 1 193 ? -0.758 -13.75 -3.988 1 98 193 LYS B CA 1
ATOM 4489 C C . LYS B 1 193 ? 0.054 -14.164 -5.211 1 98 193 LYS B C 1
ATOM 4491 O O . LYS B 1 193 ? 0.455 -13.32 -6.012 1 98 193 LYS B O 1
ATOM 4496 N N . PHE B 1 194 ? 0.272 -15.43 -5.352 1 98.12 194 PHE B N 1
ATOM 4497 C CA . PHE B 1 194 ? 0.988 -15.898 -6.531 1 98.12 194 PHE B CA 1
ATOM 4498 C C . PHE B 1 194 ? 0.215 -15.562 -7.801 1 98.12 194 PHE B C 1
ATOM 4500 O O . PHE B 1 194 ? 0.806 -15.156 -8.805 1 98.12 194 PHE B O 1
ATOM 4507 N N . ALA B 1 195 ? -1.088 -15.766 -7.746 1 97.75 195 ALA B N 1
ATOM 4508 C CA . ALA B 1 195 ? -1.899 -15.453 -8.922 1 97.75 195 ALA B CA 1
ATOM 4509 C C . ALA B 1 195 ? -1.81 -13.969 -9.273 1 97.75 195 ALA B C 1
ATOM 4511 O O . ALA B 1 195 ? -1.684 -13.609 -10.445 1 97.75 195 ALA B O 1
ATOM 4512 N N . CYS B 1 196 ? -1.867 -13.164 -8.281 1 98.44 196 CYS B N 1
ATOM 4513 C CA . CYS B 1 196 ? -1.728 -11.727 -8.477 1 98.44 196 CYS B CA 1
ATOM 4514 C C . CYS B 1 196 ? -0.382 -11.383 -9.102 1 98.44 196 CYS B C 1
ATOM 4516 O O . CYS B 1 196 ? -0.317 -10.617 -10.07 1 98.44 196 CYS B O 1
ATOM 4518 N N . GLN B 1 197 ? 0.609 -12.008 -8.609 1 97.94 197 GLN B N 1
ATOM 4519 C CA . GLN B 1 197 ? 1.953 -11.82 -9.141 1 97.94 197 GLN B CA 1
ATOM 4520 C C . GLN B 1 197 ? 2.029 -12.242 -10.609 1 97.94 197 GLN B C 1
ATOM 4522 O O . GLN B 1 197 ? 2.641 -11.555 -11.43 1 97.94 197 GLN B O 1
ATOM 4527 N N . GLY B 1 198 ? 1.468 -13.367 -10.898 1 98.19 198 GLY B N 1
ATOM 4528 C CA . GLY B 1 198 ? 1.458 -13.844 -12.273 1 98.19 198 GLY B CA 1
ATOM 4529 C C . GLY B 1 198 ? 0.731 -12.914 -13.219 1 98.19 198 GLY B C 1
ATOM 4530 O O . GLY B 1 198 ? 1.208 -12.648 -14.328 1 98.19 198 GLY B O 1
ATOM 4531 N N . GLU B 1 199 ? -0.435 -12.43 -12.766 1 98.31 199 GLU B N 1
ATOM 4532 C CA . GLU B 1 199 ? -1.214 -11.484 -13.57 1 98.31 199 GLU B CA 1
ATOM 4533 C C . GLU B 1 199 ? -0.416 -10.219 -13.867 1 98.31 199 GLU B C 1
ATOM 4535 O O . GLU B 1 199 ? -0.352 -9.773 -15.008 1 98.31 199 GLU B O 1
ATOM 4540 N N . ALA B 1 200 ? 0.207 -9.711 -12.852 1 97.56 200 ALA B N 1
ATOM 4541 C CA . ALA B 1 200 ? 1.004 -8.5 -13 1 97.56 200 ALA B CA 1
ATOM 4542 C C . ALA B 1 200 ? 2.193 -8.734 -13.93 1 97.56 200 ALA B C 1
ATOM 4544 O O . ALA B 1 200 ? 2.525 -7.875 -14.75 1 97.56 200 ALA B O 1
ATOM 4545 N N . PHE B 1 201 ? 2.791 -9.828 -13.781 1 96.94 201 PHE B N 1
ATOM 4546 C CA . PHE B 1 201 ? 3.941 -10.18 -14.602 1 96.94 201 PHE B CA 1
ATOM 4547 C C . PHE B 1 201 ? 3.559 -10.227 -16.078 1 96.94 201 PHE B C 1
ATOM 4549 O O . PHE B 1 201 ? 4.266 -9.672 -16.922 1 96.94 201 PHE B O 1
ATOM 4556 N N . LEU B 1 202 ? 2.461 -10.844 -16.312 1 96.38 202 LEU B N 1
ATOM 4557 C CA . LEU B 1 202 ? 2.004 -10.977 -17.703 1 96.38 202 LEU B CA 1
ATOM 4558 C C . LEU B 1 202 ? 1.627 -9.609 -18.266 1 96.38 202 LEU B C 1
ATOM 4560 O O . LEU B 1 202 ? 1.727 -9.398 -19.484 1 96.38 202 LEU B O 1
ATOM 4564 N N . ARG B 1 203 ? 1.259 -8.734 -17.422 1 96.44 203 ARG B N 1
ATOM 4565 C CA . ARG B 1 203 ? 0.831 -7.41 -17.859 1 96.44 203 ARG B CA 1
ATOM 4566 C C . ARG B 1 203 ? 1.946 -6.387 -17.672 1 96.44 203 ARG B C 1
ATOM 4568 O O . ARG B 1 203 ? 1.713 -5.18 -17.766 1 96.44 203 ARG B O 1
ATOM 4575 N N . ARG B 1 204 ? 3.139 -6.758 -17.453 1 93.38 204 ARG B N 1
ATOM 4576 C CA . ARG B 1 204 ? 4.223 -5.922 -16.953 1 93.38 204 ARG B CA 1
ATOM 4577 C C . ARG B 1 204 ? 4.602 -4.848 -17.969 1 93.38 204 ARG B C 1
ATOM 4579 O O . ARG B 1 204 ? 5.25 -3.857 -17.625 1 93.38 204 ARG B O 1
ATOM 4586 N N . LYS B 1 205 ? 4.297 -4.984 -19.203 1 92.31 205 LYS B N 1
ATOM 4587 C CA . LYS B 1 205 ? 4.613 -3.992 -20.234 1 92.31 205 LYS B CA 1
ATOM 4588 C C . LYS B 1 205 ? 3.701 -2.775 -20.125 1 92.31 205 LYS B C 1
ATOM 4590 O O . LYS B 1 205 ? 3.953 -1.743 -20.75 1 92.31 205 LYS B O 1
ATOM 4595 N N . ASN B 1 206 ? 2.648 -2.906 -19.344 1 94.44 206 ASN B N 1
ATOM 4596 C CA . ASN B 1 206 ? 1.729 -1.805 -19.078 1 94.44 206 ASN B CA 1
ATOM 4597 C C . ASN B 1 206 ? 1.913 -1.252 -17.656 1 94.44 206 ASN B C 1
ATOM 4599 O O . ASN B 1 206 ? 1.468 -1.862 -16.688 1 94.44 206 ASN B O 1
ATOM 4603 N N . PRO B 1 207 ? 2.463 -0.042 -17.547 1 92 207 PRO B N 1
ATOM 4604 C CA . PRO B 1 207 ? 2.805 0.515 -16.234 1 92 207 PRO B CA 1
ATOM 4605 C C . PRO B 1 207 ? 1.585 0.696 -15.336 1 92 207 PRO B C 1
ATOM 4607 O O . PRO B 1 207 ? 1.719 0.733 -14.109 1 92 207 PRO B O 1
ATOM 4610 N N . GLU B 1 208 ? 0.385 0.778 -15.883 1 92.5 208 GLU B N 1
ATOM 4611 C CA . GLU B 1 208 ? -0.827 1.004 -15.102 1 92.5 208 GLU B CA 1
ATOM 4612 C C . GLU B 1 208 ? -1.117 -0.177 -14.18 1 92.5 208 GLU B C 1
ATOM 4614 O O . GLU B 1 208 ? -1.833 -0.034 -13.18 1 92.5 208 GLU B O 1
ATOM 4619 N N . TYR B 1 209 ? -0.478 -1.311 -14.492 1 95.06 209 TYR B N 1
ATOM 4620 C CA . TYR B 1 209 ? -0.788 -2.508 -13.719 1 95.06 209 TYR B CA 1
ATOM 4621 C C . TYR B 1 209 ? 0.227 -2.713 -12.602 1 95.06 209 TYR B C 1
ATOM 4623 O O . TYR B 1 209 ? 0.222 -3.748 -11.93 1 95.06 209 TYR B O 1
ATOM 4631 N N . GLN B 1 210 ? 1.116 -1.72 -12.367 1 95.69 210 GLN B N 1
ATOM 4632 C CA . GLN B 1 210 ? 1.961 -1.726 -11.18 1 95.69 210 GLN B CA 1
ATOM 4633 C C . GLN B 1 210 ? 1.121 -1.647 -9.906 1 95.69 210 GLN B C 1
ATOM 4635 O O . GLN B 1 210 ? 1.584 -2.02 -8.828 1 95.69 210 GLN B O 1
ATOM 4640 N N . ASP B 1 211 ? -0.025 -1.128 -10.055 1 97.25 211 ASP B N 1
ATOM 4641 C CA . ASP B 1 211 ? -1.05 -1.14 -9.016 1 97.25 211 ASP B CA 1
ATOM 4642 C C . ASP B 1 211 ? -2.281 -1.922 -9.469 1 97.25 211 ASP B C 1
ATOM 4644 O O . ASP B 1 211 ? -2.945 -1.54 -10.438 1 97.25 211 ASP B O 1
ATOM 4648 N N . LEU B 1 212 ? -2.545 -2.979 -8.781 1 98.38 212 LEU B N 1
ATOM 4649 C CA . LEU B 1 212 ? -3.553 -3.926 -9.242 1 98.38 212 LEU B CA 1
ATOM 4650 C C . LEU B 1 212 ? -4.27 -4.578 -8.07 1 98.38 212 LEU B C 1
ATOM 4652 O O . LEU B 1 212 ? -3.639 -4.941 -7.074 1 98.38 212 LEU B O 1
ATOM 4656 N N . ILE B 1 213 ? -5.613 -4.637 -8.164 1 98.56 213 ILE B N 1
ATOM 4657 C CA . ILE B 1 213 ? -6.41 -5.492 -7.285 1 98.56 213 ILE B CA 1
ATOM 4658 C C . ILE B 1 213 ? -6.688 -6.824 -7.98 1 98.56 213 ILE B C 1
ATOM 4660 O O . ILE B 1 213 ? -7.188 -6.852 -9.109 1 98.56 213 ILE B O 1
ATOM 4664 N N . TYR B 1 214 ? -6.285 -7.891 -7.402 1 98.62 214 TYR B N 1
ATOM 4665 C CA . TYR B 1 214 ? -6.609 -9.227 -7.883 1 98.62 214 TYR B CA 1
ATOM 4666 C C . TYR B 1 214 ? -7.602 -9.914 -6.953 1 98.62 214 TYR B C 1
ATOM 4668 O O . TYR B 1 214 ? -7.238 -10.359 -5.863 1 98.62 214 TYR B O 1
ATOM 4676 N N . PHE B 1 215 ? -8.836 -10.016 -7.395 1 98.31 215 PHE B N 1
ATOM 4677 C CA . PHE B 1 215 ? -9.953 -10.516 -6.598 1 98.31 215 PHE B CA 1
ATOM 4678 C C . PHE B 1 215 ? -10.406 -11.883 -7.105 1 98.31 215 PHE B C 1
ATOM 4680 O O . PHE B 1 215 ? -10.852 -12.008 -8.25 1 98.31 215 PHE B O 1
ATOM 4687 N N . THR B 1 216 ? -10.289 -12.898 -6.242 1 96.44 216 THR B N 1
ATOM 4688 C CA . THR B 1 216 ? -10.734 -14.242 -6.613 1 96.44 216 THR B CA 1
ATOM 4689 C C . THR B 1 216 ? -11.977 -14.633 -5.809 1 96.44 216 THR B C 1
ATOM 4691 O O . THR B 1 216 ? -12.078 -14.305 -4.625 1 96.44 216 THR B O 1
ATOM 4694 N N . LEU B 1 217 ? -12.922 -15.266 -6.508 1 95.12 217 LEU B N 1
ATOM 4695 C CA . LEU B 1 217 ? -14.148 -15.742 -5.879 1 95.12 217 LEU B CA 1
ATOM 4696 C C . LEU B 1 217 ? -14.484 -17.156 -6.348 1 95.12 217 LEU B C 1
ATOM 4698 O O . LEU B 1 217 ? -14.594 -17.406 -7.551 1 95.12 217 LEU B O 1
ATOM 4702 N N . GLY B 1 218 ? -14.539 -18.062 -5.488 1 91.62 218 GLY B N 1
ATOM 4703 C CA . GLY B 1 218 ? -14.914 -19.438 -5.703 1 91.62 218 GLY B CA 1
ATOM 4704 C C . GLY B 1 218 ? -15.453 -20.125 -4.453 1 91.62 218 GLY B C 1
ATOM 4705 O O . GLY B 1 218 ? -16.438 -19.656 -3.865 1 91.62 218 GLY B O 1
ATOM 4706 N N . THR B 1 219 ? -14.727 -21.188 -4.004 1 86.81 219 THR B N 1
ATOM 4707 C CA . THR B 1 219 ? -15.109 -21.812 -2.74 1 86.81 219 THR B CA 1
ATOM 4708 C C . THR B 1 219 ? -14.867 -20.859 -1.571 1 86.81 219 THR B C 1
ATOM 4710 O O . THR B 1 219 ? -15.555 -20.938 -0.551 1 86.81 219 THR B O 1
ATOM 4713 N N . GLY B 1 220 ? -13.945 -20.047 -1.747 1 89.62 220 GLY B N 1
ATOM 4714 C CA . GLY B 1 220 ? -13.656 -18.906 -0.887 1 89.62 220 GLY B CA 1
ATOM 4715 C C . GLY B 1 220 ? -13.453 -17.609 -1.655 1 89.62 220 GLY B C 1
ATOM 4716 O O . GLY B 1 220 ? -13.766 -17.531 -2.846 1 89.62 220 GLY B O 1
ATOM 4717 N N . CYS B 1 221 ? -13.109 -16.594 -0.977 1 92.81 221 CYS B N 1
ATOM 4718 C CA . CYS B 1 221 ? -12.75 -15.367 -1.681 1 92.81 221 CYS B CA 1
ATOM 4719 C C . CYS B 1 221 ? -11.531 -14.703 -1.047 1 92.81 221 CYS B C 1
ATOM 4721 O O . CYS B 1 221 ? -11.281 -14.875 0.147 1 92.81 221 CYS B O 1
ATOM 4723 N N . GLY B 1 222 ? -10.695 -14.094 -1.818 1 95.31 222 GLY B N 1
ATOM 4724 C CA . GLY B 1 222 ? -9.5 -13.383 -1.41 1 95.31 222 GLY B CA 1
ATOM 4725 C C . GLY B 1 222 ? -9.078 -12.305 -2.393 1 95.31 222 GLY B C 1
ATOM 4726 O O . GLY B 1 222 ? -9.445 -12.352 -3.568 1 95.31 222 GLY B O 1
ATOM 4727 N N . VAL B 1 223 ? -8.422 -11.336 -1.829 1 97.75 223 VAL B N 1
ATOM 4728 C CA . VAL B 1 223 ? -7.863 -10.281 -2.67 1 97.75 223 VAL B CA 1
ATOM 4729 C C . VAL B 1 223 ? -6.359 -10.164 -2.426 1 97.75 223 VAL B C 1
ATOM 4731 O O . VAL B 1 223 ? -5.871 -10.516 -1.35 1 97.75 223 VAL B O 1
ATOM 4734 N N . SER B 1 224 ? -5.637 -9.906 -3.406 1 98.31 224 SER B N 1
ATOM 4735 C CA . SER B 1 224 ? -4.227 -9.531 -3.326 1 98.31 224 SER B CA 1
ATOM 4736 C C . SER B 1 224 ? -3.949 -8.242 -4.09 1 98.31 224 SER B C 1
ATOM 4738 O O . SER B 1 224 ? -4.73 -7.852 -4.961 1 98.31 224 SER B O 1
ATOM 4740 N N . TYR B 1 225 ? -2.896 -7.535 -3.688 1 98 225 TYR B N 1
ATOM 4741 C CA . TYR B 1 225 ? -2.598 -6.23 -4.262 1 98 225 TYR B CA 1
ATOM 4742 C C . TYR B 1 225 ? -1.178 -6.188 -4.816 1 98 225 TYR B C 1
ATOM 4744 O O . TYR B 1 225 ? -0.24 -6.66 -4.168 1 98 225 TYR B O 1
ATOM 4752 N N . MET B 1 226 ? -1.107 -5.703 -6.02 1 97.75 226 MET B N 1
ATOM 4753 C CA . MET B 1 226 ? 0.154 -5.094 -6.43 1 97.75 226 MET B CA 1
ATOM 4754 C C . MET B 1 226 ? 0.167 -3.602 -6.109 1 97.75 226 MET B C 1
ATOM 4756 O O . MET B 1 226 ? -0.762 -2.877 -6.473 1 97.75 226 MET B O 1
ATOM 4760 N N . MET B 1 227 ? 1.108 -3.189 -5.367 1 96.5 227 MET B N 1
ATOM 4761 C CA . MET B 1 227 ? 1.286 -1.776 -5.043 1 96.5 227 MET B CA 1
ATOM 4762 C C . MET B 1 227 ? 2.705 -1.319 -5.359 1 96.5 227 MET B C 1
ATOM 4764 O O . MET B 1 227 ? 3.668 -1.804 -4.762 1 96.5 227 MET B O 1
ATOM 4768 N N . ASN B 1 228 ? 2.852 -0.411 -6.223 1 93.44 228 ASN B N 1
ATOM 4769 C CA . ASN B 1 228 ? 4.141 0.065 -6.715 1 93.44 228 ASN B CA 1
ATOM 4770 C C . ASN B 1 228 ? 4.988 -1.079 -7.262 1 93.44 228 ASN B C 1
ATOM 4772 O O . ASN B 1 228 ? 6.172 -1.191 -6.938 1 93.44 228 ASN B O 1
ATOM 4776 N N . GLY B 1 229 ? 4.34 -1.946 -7.848 1 93.38 229 GLY B N 1
ATOM 4777 C CA . GLY B 1 229 ? 5.016 -3.018 -8.562 1 93.38 229 GLY B CA 1
ATOM 4778 C C . GLY B 1 229 ? 5.383 -4.191 -7.676 1 93.38 229 GLY B C 1
ATOM 4779 O O . GLY B 1 229 ? 6.047 -5.129 -8.117 1 93.38 229 GLY B O 1
ATOM 4780 N N . GLU B 1 230 ? 4.938 -4.145 -6.461 1 94.25 230 GLU B N 1
ATOM 4781 C CA . GLU B 1 230 ? 5.262 -5.223 -5.531 1 94.25 230 GLU B CA 1
ATOM 4782 C C . GLU B 1 230 ? 4.008 -5.75 -4.836 1 94.25 230 GLU B C 1
ATOM 4784 O O . GLU B 1 230 ? 3.059 -4.996 -4.609 1 94.25 230 GLU B O 1
ATOM 4789 N N . LEU B 1 231 ? 4.07 -6.988 -4.484 1 97.06 231 LEU B N 1
ATOM 4790 C CA . LEU B 1 231 ? 2.986 -7.559 -3.693 1 97.06 231 LEU B CA 1
ATOM 4791 C C . LEU B 1 231 ? 2.914 -6.906 -2.318 1 97.06 231 LEU B C 1
ATOM 4793 O O . LEU B 1 231 ? 3.945 -6.68 -1.678 1 97.06 231 LEU B O 1
ATOM 4797 N N . TRP B 1 232 ? 1.742 -6.559 -1.898 1 97.5 232 TRP B N 1
ATOM 4798 C CA . TRP B 1 232 ? 1.533 -6.062 -0.542 1 97.5 232 TRP B CA 1
ATOM 4799 C C . TRP B 1 232 ? 1.149 -7.199 0.399 1 97.5 232 TRP B C 1
ATOM 4801 O O . TRP B 1 232 ? 0.078 -7.797 0.26 1 97.5 232 TRP B O 1
ATOM 4811 N N . TYR B 1 233 ? 1.943 -7.473 1.366 1 96.94 233 TYR B N 1
ATOM 4812 C CA . TYR B 1 233 ? 1.71 -8.602 2.262 1 96.94 233 TYR B CA 1
ATOM 4813 C C . TYR B 1 233 ? 1.062 -8.141 3.561 1 96.94 233 TYR B C 1
ATOM 4815 O O . TYR B 1 233 ? 0.359 -8.914 4.219 1 96.94 233 TYR B O 1
ATOM 4823 N N . GLY B 1 234 ? 1.304 -6.84 3.889 1 95.56 234 GLY B N 1
ATOM 4824 C CA . GLY B 1 234 ? 0.902 -6.363 5.203 1 95.56 234 GLY B CA 1
ATOM 4825 C C . GLY B 1 234 ? 1.856 -6.781 6.305 1 95.56 234 GLY B C 1
ATOM 4826 O O . GLY B 1 234 ? 2.891 -7.398 6.039 1 95.56 234 GLY B O 1
ATOM 4827 N N . ALA B 1 235 ? 1.562 -6.445 7.5 1 93.81 235 ALA B N 1
ATOM 4828 C CA . ALA B 1 235 ? 2.463 -6.613 8.641 1 93.81 235 ALA B CA 1
ATOM 4829 C C . ALA B 1 235 ? 2.621 -8.086 9 1 93.81 235 ALA B C 1
ATOM 4831 O O . ALA B 1 235 ? 3.688 -8.516 9.453 1 93.81 235 ALA B O 1
ATOM 4832 N N . THR B 1 236 ? 1.566 -8.859 8.789 1 93.75 236 THR B N 1
ATOM 4833 C CA . THR B 1 236 ? 1.605 -10.25 9.227 1 93.75 236 THR B CA 1
ATOM 4834 C C . THR B 1 236 ? 1.27 -11.195 8.07 1 93.75 236 THR B C 1
ATOM 4836 O O . THR B 1 236 ? 0.826 -12.32 8.297 1 93.75 236 THR B O 1
ATOM 4839 N N . HIS B 1 237 ? 1.357 -10.656 6.824 1 95.5 237 HIS B N 1
ATOM 4840 C CA . HIS B 1 237 ? 1.223 -11.43 5.594 1 95.5 237 HIS B CA 1
ATOM 4841 C C . HIS B 1 237 ? -0.224 -11.852 5.367 1 95.5 237 HIS B C 1
ATOM 4843 O O . HIS B 1 237 ? -0.485 -12.82 4.648 1 95.5 237 HIS B O 1
ATOM 4849 N N . LYS B 1 238 ? -1.163 -11.141 5.996 1 94.88 238 LYS B N 1
ATOM 4850 C CA . LYS B 1 238 ? -2.562 -11.547 5.906 1 94.88 238 LYS B CA 1
ATOM 4851 C C . LYS B 1 238 ? -3.396 -10.492 5.184 1 94.88 238 LYS B C 1
ATOM 4853 O O . LYS B 1 238 ? -4.621 -10.461 5.32 1 94.88 238 LYS B O 1
ATOM 4858 N N . SER B 1 239 ? -2.674 -9.641 4.457 1 96.69 239 SER B N 1
ATOM 4859 C CA . SER B 1 239 ? -3.436 -8.672 3.676 1 96.69 239 SER B CA 1
ATOM 4860 C C . SER B 1 239 ? -4.348 -9.367 2.67 1 96.69 239 SER B C 1
ATOM 4862 O O . SER B 1 239 ? -3.977 -10.391 2.092 1 96.69 239 SER B O 1
ATOM 4864 N N . GLY B 1 240 ? -5.555 -8.828 2.498 1 95.94 240 GLY B N 1
ATOM 4865 C CA . GLY B 1 240 ? -6.438 -9.289 1.442 1 95.94 240 GLY B CA 1
ATOM 4866 C C . GLY B 1 240 ? -7.34 -10.43 1.88 1 95.94 240 GLY B C 1
ATOM 4867 O O . GLY B 1 240 ? -8.016 -11.047 1.053 1 95.94 240 GLY B O 1
ATOM 4868 N N . GLU B 1 241 ? -7.387 -10.711 3.184 1 93.5 241 GLU B N 1
ATOM 4869 C CA . GLU B 1 241 ? -8.289 -11.727 3.717 1 93.5 241 GLU B CA 1
ATOM 4870 C C . GLU B 1 241 ? -9.703 -11.188 3.875 1 93.5 241 GLU B C 1
ATOM 4872 O O . GLU B 1 241 ? -10.297 -11.273 4.953 1 93.5 241 GLU B O 1
ATOM 4877 N N . ILE B 1 242 ? -10.242 -10.789 2.812 1 92.38 242 ILE B N 1
ATOM 4878 C CA . ILE B 1 242 ? -11.484 -10.031 2.795 1 92.38 242 ILE B CA 1
ATOM 4879 C C . ILE B 1 242 ? -12.656 -10.953 3.146 1 92.38 242 ILE B C 1
ATOM 4881 O O . ILE B 1 242 ? -13.734 -10.484 3.518 1 92.38 242 ILE B O 1
ATOM 4885 N N . GLY B 1 243 ? -12.484 -12.242 2.906 1 91.5 243 GLY B N 1
ATOM 4886 C CA . GLY B 1 243 ? -13.523 -13.188 3.279 1 91.5 243 GLY B CA 1
ATOM 4887 C C . GLY B 1 243 ? -13.938 -13.078 4.734 1 91.5 243 GLY B C 1
ATOM 4888 O O . GLY B 1 243 ? -15.078 -13.375 5.086 1 91.5 243 GLY B O 1
ATOM 4889 N N . ASN B 1 244 ? -13.062 -12.586 5.57 1 89.31 244 ASN B N 1
ATOM 4890 C CA . ASN B 1 244 ? -13.297 -12.484 7.008 1 89.31 244 ASN B CA 1
ATOM 4891 C C . ASN B 1 244 ? -13.961 -11.164 7.379 1 89.31 244 ASN B C 1
ATOM 4893 O O . ASN B 1 244 ? -14.344 -10.961 8.531 1 89.31 244 ASN B O 1
ATOM 4897 N N . MET B 1 245 ? -14.07 -10.258 6.434 1 88.12 245 MET B N 1
ATOM 4898 C CA . MET B 1 245 ? -14.75 -9 6.723 1 88.12 245 MET B CA 1
ATOM 4899 C C . MET B 1 245 ? -16.172 -9.25 7.211 1 88.12 245 MET B C 1
ATOM 4901 O O . MET B 1 245 ? -16.844 -10.164 6.73 1 88.12 245 MET B O 1
ATOM 4905 N N . MET B 1 246 ? -16.531 -8.5 8.148 1 78.44 246 MET B N 1
ATOM 4906 C CA . MET B 1 246 ? -17.875 -8.648 8.711 1 78.44 246 MET B CA 1
ATOM 4907 C C . MET B 1 246 ? -18.844 -7.691 8.031 1 78.44 246 MET B C 1
ATOM 4909 O O . MET B 1 246 ? -18.578 -6.492 7.93 1 78.44 246 MET B O 1
ATOM 4913 N N . ILE B 1 247 ? -19.828 -8.281 7.57 1 71.75 247 ILE B N 1
ATOM 4914 C CA . ILE B 1 247 ? -20.891 -7.492 6.957 1 71.75 247 ILE B CA 1
ATOM 4915 C C . ILE B 1 247 ? -22.109 -7.473 7.871 1 71.75 247 ILE B C 1
ATOM 4917 O O . ILE B 1 247 ? -22.5 -8.508 8.422 1 71.75 247 ILE B O 1
ATOM 4921 N N . SER B 1 248 ? -22.375 -6.531 8.633 1 60.78 248 SER B N 1
ATOM 4922 C CA . SER B 1 248 ? -23.562 -6.43 9.492 1 60.78 248 SER B CA 1
ATOM 4923 C C . SER B 1 248 ? -24.5 -5.336 9.008 1 60.78 248 SER B C 1
ATOM 4925 O O . SER B 1 248 ? -24.078 -4.402 8.32 1 60.78 248 SER B O 1
ATOM 4927 N N . SER B 1 249 ? -25.734 -5.602 9.172 1 50.78 249 SER B N 1
ATOM 4928 C CA . SER B 1 249 ? -26.734 -4.57 8.945 1 50.78 249 SER B CA 1
ATOM 4929 C C . SER B 1 249 ? -26.5 -3.359 9.844 1 50.78 249 SER B C 1
ATOM 4931 O O . SER B 1 249 ? -27.188 -2.342 9.711 1 50.78 249 SER B O 1
ATOM 4933 N N . CYS B 1 250 ? -25.938 -3.592 10.945 1 46.03 250 CYS B N 1
ATOM 4934 C CA . CYS B 1 250 ? -25.844 -2.549 11.961 1 46.03 250 CYS B CA 1
ATOM 4935 C C . CYS B 1 250 ? -25.359 -1.236 11.352 1 46.03 250 CYS B C 1
ATOM 4937 O O . CYS B 1 250 ? -25.391 -0.197 12.016 1 46.03 250 CYS B O 1
ATOM 4939 N N . GLN B 1 251 ? -24.547 -1.266 10.516 1 44.47 251 GLN B N 1
ATOM 4940 C CA . GLN B 1 251 ? -24.078 0.046 10.07 1 44.47 251 GLN B CA 1
ATOM 4941 C C . GLN B 1 251 ? -25.25 0.995 9.844 1 44.47 251 GLN B C 1
ATOM 4943 O O . GLN B 1 251 ? -25.062 2.158 9.484 1 44.47 251 GLN B O 1
ATOM 4948 N N . ILE B 1 252 ? -26.609 0.463 10.016 1 38.28 252 ILE B N 1
ATOM 4949 C CA . ILE B 1 252 ? -27.766 1.32 9.867 1 38.28 252 ILE B CA 1
ATOM 4950 C C . ILE B 1 252 ? -28.422 1.547 11.227 1 38.28 252 ILE B C 1
ATOM 4952 O O . ILE B 1 252 ? -28.844 0.594 11.891 1 38.28 252 ILE B O 1
ATOM 4956 N N . PRO B 1 253 ? -28.422 2.596 11.742 1 39.97 253 PRO B N 1
ATOM 4957 C CA . PRO B 1 253 ? -29.203 2.887 12.945 1 39.97 253 PRO B CA 1
ATOM 4958 C C . PRO B 1 253 ? -30.656 2.418 12.828 1 39.97 253 PRO B C 1
ATOM 4960 O O . PRO B 1 253 ? -31.297 2.621 11.797 1 39.97 253 PRO B O 1
ATOM 4963 N N . GLY B 1 254 ? -31.219 1.698 13.898 1 40.59 254 GLY B N 1
ATOM 4964 C CA . GLY B 1 254 ? -32.625 1.382 14.102 1 40.59 254 GLY B CA 1
ATOM 4965 C C . GLY B 1 254 ? -33 0.005 13.602 1 40.59 254 GLY B C 1
ATOM 4966 O O . GLY B 1 254 ? -34.188 -0.392 13.68 1 40.59 254 GLY B O 1
ATOM 4967 N N . THR B 1 255 ? -32.25 -0.43 12.703 1 40.69 255 THR B N 1
ATOM 4968 C CA . THR B 1 255 ? -32.688 -1.727 12.203 1 40.69 255 THR B CA 1
ATOM 4969 C C . THR B 1 255 ? -32.156 -2.855 13.086 1 40.69 255 THR B C 1
ATOM 4971 O O . THR B 1 255 ? -31.141 -2.697 13.75 1 40.69 255 THR B O 1
ATOM 4974 N N . GLU B 1 256 ? -33.062 -3.682 13.547 1 43.47 256 GLU B N 1
ATOM 4975 C CA . GLU B 1 256 ? -32.656 -4.93 14.18 1 43.47 256 GLU B CA 1
ATOM 4976 C C . GLU B 1 256 ? -31.531 -5.594 13.398 1 43.47 256 GLU B C 1
ATOM 4978 O O . GLU B 1 256 ? -31.688 -5.918 12.219 1 43.47 256 GLU B O 1
ATOM 4983 N N . VAL B 1 257 ? -30.359 -5.203 13.547 1 45.09 257 VAL B N 1
ATOM 4984 C CA . VAL B 1 257 ? -29.141 -5.625 12.883 1 45.09 257 VAL B CA 1
ATOM 4985 C C . VAL B 1 257 ? -28.969 -7.137 13.023 1 45.09 257 VAL B C 1
ATOM 4987 O O . VAL B 1 257 ? -28.875 -7.656 14.133 1 45.09 257 VAL B O 1
ATOM 4990 N N . PRO B 1 258 ? -29.328 -7.934 11.992 1 51.94 258 PRO B N 1
ATOM 4991 C CA . PRO B 1 258 ? -28.906 -9.32 12.172 1 51.94 258 PRO B CA 1
ATOM 4992 C C . PRO B 1 258 ? -27.438 -9.438 12.594 1 51.94 258 PRO B C 1
ATOM 4994 O O . PRO B 1 258 ? -26.688 -8.461 12.508 1 51.94 258 PRO B O 1
ATOM 4997 N N . GLU B 1 259 ? -26.969 -10.562 13.172 1 62.78 259 GLU B N 1
ATOM 4998 C CA . GLU B 1 259 ? -25.625 -10.953 13.609 1 62.78 259 GLU B CA 1
ATOM 4999 C C . GLU B 1 259 ? -24.609 -10.789 12.484 1 62.78 259 GLU B C 1
ATOM 5001 O O . GLU B 1 259 ? -24.922 -11.031 11.312 1 62.78 259 GLU B O 1
ATOM 5006 N N . PRO B 1 260 ? -23.453 -9.992 12.625 1 72.38 260 PRO B N 1
ATOM 5007 C CA . PRO B 1 260 ? -22.375 -9.883 11.641 1 72.38 260 PRO B CA 1
ATOM 5008 C C . PRO B 1 260 ? -22.016 -11.234 11.016 1 72.38 260 PRO B C 1
ATOM 5010 O O . PRO B 1 260 ? -22.016 -12.258 11.703 1 72.38 260 PRO B O 1
ATOM 5013 N N . THR B 1 261 ? -22.062 -11.281 9.602 1 80 261 THR B N 1
ATOM 5014 C CA . THR B 1 261 ? -21.703 -12.477 8.836 1 80 261 THR B CA 1
ATOM 5015 C C . THR B 1 261 ? -20.438 -12.242 8.031 1 80 261 THR B C 1
ATOM 5017 O O . THR B 1 261 ? -20.281 -11.195 7.395 1 80 261 THR B O 1
ATOM 5020 N N . PRO B 1 262 ? -19.516 -13.195 8.141 1 86.44 262 PRO B N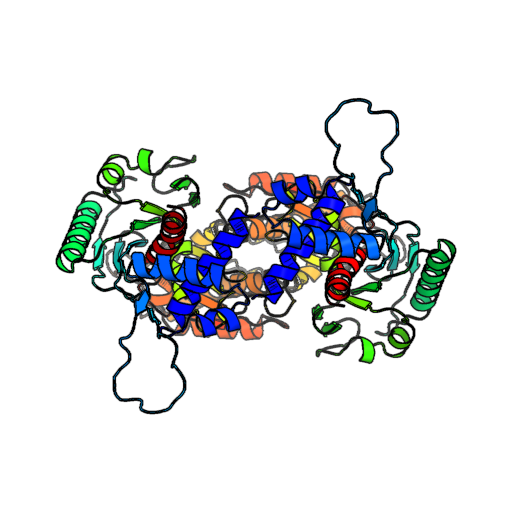 1
ATOM 5021 C CA . PRO B 1 262 ? -18.328 -13.055 7.297 1 86.44 262 PRO B CA 1
ATOM 5022 C C . PRO B 1 262 ? -18.672 -12.922 5.816 1 86.44 262 PRO B C 1
ATOM 5024 O O . PRO B 1 262 ? -19.562 -13.617 5.316 1 86.44 262 PRO B O 1
ATOM 5027 N N . PHE B 1 263 ? -18.062 -12.016 5.156 1 89.5 263 PHE B N 1
ATOM 5028 C CA . PHE B 1 263 ? -18.312 -11.656 3.766 1 89.5 263 PHE B CA 1
ATOM 5029 C C . PHE B 1 263 ? -18.328 -12.898 2.881 1 89.5 263 PHE B C 1
ATOM 5031 O O . PHE B 1 263 ? -19.234 -13.07 2.066 1 89.5 263 PHE B O 1
ATOM 5038 N N . GLU B 1 264 ? -17.406 -13.789 3.051 1 92.12 264 GLU B N 1
ATOM 5039 C CA . GLU B 1 264 ? -17.281 -14.984 2.223 1 92.12 264 GLU B CA 1
ATOM 5040 C C . GLU B 1 264 ? -18.516 -15.867 2.314 1 92.12 264 GLU B C 1
ATOM 5042 O O . GLU B 1 264 ? -18.922 -16.484 1.325 1 92.12 264 GLU B O 1
ATOM 5047 N N . GLN B 1 265 ? -19.172 -15.906 3.42 1 89.69 265 GLN B N 1
ATOM 5048 C CA . GLN B 1 265 ? -20.344 -16.75 3.643 1 89.69 265 GLN B CA 1
ATOM 5049 C C . GLN B 1 265 ? -21.562 -16.219 2.914 1 89.69 265 GLN B C 1
ATOM 5051 O O . GLN B 1 265 ? -22.578 -16.906 2.781 1 89.69 265 GLN B O 1
ATOM 5056 N N . LEU B 1 266 ? -21.406 -15.078 2.471 1 87.88 266 LEU B N 1
ATOM 5057 C CA . LEU B 1 266 ? -22.516 -14.461 1.752 1 87.88 266 LEU B CA 1
ATOM 5058 C C . LEU B 1 266 ? -22.359 -14.633 0.246 1 87.88 266 LEU B C 1
ATOM 5060 O O . LEU B 1 266 ? -23.344 -14.641 -0.494 1 87.88 266 LEU B O 1
ATOM 5064 N N . ILE B 1 267 ? -21.078 -14.805 -0.162 1 92.31 267 ILE B N 1
ATOM 5065 C CA . ILE B 1 267 ? -20.922 -14.625 -1.601 1 92.31 267 ILE B CA 1
ATOM 5066 C C . ILE B 1 267 ? -20.266 -15.852 -2.211 1 92.31 267 ILE B C 1
ATOM 5068 O O . ILE B 1 267 ? -20.219 -16 -3.434 1 92.31 267 ILE B O 1
ATOM 5072 N N . ASN B 1 268 ? -19.719 -16.766 -1.452 1 91.5 268 ASN B N 1
ATOM 5073 C CA . ASN B 1 268 ? -18.953 -17.859 -2.016 1 91.5 268 ASN B CA 1
ATOM 5074 C C . ASN B 1 268 ? -19.859 -18.891 -2.703 1 91.5 268 ASN B C 1
ATOM 5076 O O . ASN B 1 268 ? -21.078 -18.734 -2.701 1 91.5 268 ASN B O 1
ATOM 5080 N N . LEU B 1 269 ? -19.234 -19.859 -3.326 1 90.38 269 LEU B N 1
ATOM 5081 C CA . LEU B 1 269 ? -19.953 -20.844 -4.121 1 90.38 269 LEU B CA 1
ATOM 5082 C C . LEU B 1 269 ? -21.016 -21.547 -3.281 1 90.38 269 LEU B C 1
ATOM 5084 O O . LEU B 1 269 ? -22.156 -21.719 -3.727 1 90.38 269 LEU B O 1
ATOM 5088 N N . ASN B 1 270 ? -20.719 -21.938 -2.074 1 88.62 270 ASN B N 1
ATOM 5089 C CA . ASN B 1 270 ? -21.672 -22.594 -1.188 1 88.62 270 ASN B CA 1
ATOM 5090 C C . ASN B 1 270 ? -22.844 -21.688 -0.856 1 88.62 270 ASN B C 1
ATOM 5092 O O . ASN B 1 270 ? -23.984 -22.156 -0.78 1 88.62 270 ASN B O 1
ATOM 5096 N N . ALA B 1 271 ? -22.609 -20.469 -0.57 1 89.44 271 ALA B N 1
ATOM 5097 C CA . ALA B 1 271 ? -23.672 -19.5 -0.291 1 89.44 271 ALA B CA 1
ATOM 5098 C C . ALA B 1 271 ? -24.625 -19.391 -1.473 1 89.44 271 ALA B C 1
ATOM 5100 O O . ALA B 1 271 ? -25.844 -19.312 -1.288 1 89.44 271 ALA B O 1
ATOM 5101 N N . ILE B 1 272 ? -24.078 -19.359 -2.67 1 91.06 272 ILE B N 1
ATOM 5102 C CA . ILE B 1 272 ? -24.891 -19.281 -3.885 1 91.06 272 ILE B CA 1
ATOM 5103 C C . ILE B 1 272 ? -25.766 -20.516 -3.994 1 91.06 272 ILE B C 1
ATOM 5105 O O . ILE B 1 272 ? -26.984 -20.406 -4.238 1 91.06 272 ILE B O 1
ATOM 5109 N N . TYR B 1 273 ? -25.172 -21.672 -3.789 1 90.5 273 TYR B N 1
ATOM 5110 C CA . TYR B 1 273 ? -25.938 -22.922 -3.867 1 90.5 273 TYR B CA 1
ATOM 5111 C C . TYR B 1 273 ? -27.078 -22.922 -2.863 1 90.5 273 TYR B C 1
ATOM 5113 O O . TYR B 1 273 ? -28.219 -23.281 -3.201 1 90.5 273 TYR B O 1
ATOM 5121 N N . LYS B 1 274 ? -26.812 -22.547 -1.68 1 89.62 274 LYS B N 1
ATOM 5122 C CA . LYS B 1 274 ? -27.828 -22.516 -0.624 1 89.62 274 LYS B CA 1
ATOM 5123 C C . LYS B 1 274 ? -28.938 -21.516 -0.95 1 89.62 274 LYS B C 1
ATOM 5125 O O . LYS B 1 274 ? -30.125 -21.844 -0.842 1 89.62 274 LYS B O 1
ATOM 5130 N N . HIS B 1 275 ? -28.547 -20.375 -1.387 1 88.75 275 HIS B N 1
ATOM 5131 C CA . HIS B 1 275 ? -29.484 -19.297 -1.662 1 88.75 275 HIS B CA 1
ATOM 5132 C C . HIS B 1 275 ? -30.453 -19.672 -2.785 1 88.75 275 HIS B C 1
ATOM 5134 O O . HIS B 1 275 ? -31.641 -19.375 -2.713 1 88.75 275 HIS B O 1
ATOM 5140 N N . PHE B 1 276 ? -29.969 -20.375 -3.75 1 90.62 276 PHE B N 1
ATOM 5141 C CA . PHE B 1 276 ? -30.766 -20.672 -4.926 1 90.62 276 PHE B CA 1
ATOM 5142 C C . PHE B 1 276 ? -31.203 -22.141 -4.934 1 90.62 276 PHE B C 1
ATOM 5144 O O . PHE B 1 276 ? -31.734 -22.625 -5.926 1 90.62 276 PHE B O 1
ATOM 5151 N N . GLN B 1 277 ? -30.859 -22.875 -3.875 1 88.5 277 GLN B N 1
ATOM 5152 C CA . GLN B 1 277 ? -31.25 -24.281 -3.697 1 88.5 277 GLN B CA 1
ATOM 5153 C C . GLN B 1 277 ? -30.766 -25.141 -4.867 1 88.5 277 GLN B C 1
ATOM 5155 O O . GLN B 1 277 ? -31.547 -25.891 -5.441 1 88.5 277 GLN B O 1
ATOM 5160 N N . ILE B 1 278 ? -29.562 -24.844 -5.199 1 84.12 278 ILE B N 1
ATOM 5161 C CA . ILE B 1 278 ? -28.938 -25.609 -6.273 1 84.12 278 ILE B CA 1
ATOM 5162 C C . ILE B 1 278 ? -28.344 -26.891 -5.715 1 84.12 278 ILE B C 1
ATOM 5164 O O . ILE B 1 278 ? -27.641 -26.875 -4.703 1 84.12 278 ILE B O 1
ATOM 5168 N N . SER B 1 279 ? -28.734 -28.109 -6.188 1 72.94 279 SER B N 1
ATOM 5169 C CA . SER B 1 279 ? -28.156 -29.375 -5.793 1 72.94 279 SER B CA 1
ATOM 5170 C C . SER B 1 279 ? -26.844 -29.641 -6.527 1 72.94 279 SER B C 1
ATOM 5172 O O . SER B 1 279 ? -26.797 -29.656 -7.762 1 72.94 279 SER B O 1
ATOM 5174 N N . LEU B 1 280 ? -25.625 -29.641 -5.82 1 63.28 280 LEU B N 1
ATOM 5175 C CA . LEU B 1 280 ? -24.297 -29.875 -6.359 1 63.28 280 LEU B CA 1
ATOM 5176 C C . LEU B 1 280 ? -24.234 -31.188 -7.129 1 63.28 280 LEU B C 1
ATOM 5178 O O . LEU B 1 280 ? -23.469 -31.328 -8.078 1 63.28 280 LEU B O 1
ATOM 5182 N N . GLN B 1 281 ? -24.828 -32.219 -6.547 1 55.28 281 GLN B N 1
ATOM 5183 C CA . GLN B 1 281 ? -24.859 -33.531 -7.168 1 55.28 281 GLN B CA 1
ATOM 5184 C C . GLN B 1 281 ? -25.344 -33.469 -8.609 1 55.28 281 GLN B C 1
ATOM 5186 O O . GLN B 1 281 ? -24.906 -34.219 -9.469 1 55.28 281 GLN B O 1
ATOM 5191 N N . GLN B 1 282 ? -26.078 -32.562 -8.898 1 48.34 282 GLN B N 1
ATOM 5192 C CA . GLN B 1 282 ? -26.719 -32.531 -10.203 1 48.34 282 GLN B CA 1
ATOM 5193 C C . GLN B 1 282 ? -26 -31.578 -11.156 1 48.34 282 GLN B C 1
ATOM 5195 O O . GLN B 1 282 ? -26.016 -31.781 -12.375 1 48.34 282 GLN B O 1
ATOM 5200 N N . ASN B 1 283 ? -25.406 -30.422 -10.648 1 50.66 283 ASN B N 1
ATOM 5201 C CA . ASN B 1 283 ? -24.766 -29.484 -11.555 1 50.66 283 ASN B CA 1
ATOM 5202 C C . ASN B 1 283 ? -23.453 -28.969 -11 1 50.66 283 ASN B C 1
ATOM 5204 O O . ASN B 1 283 ? -23.438 -28.125 -10.094 1 50.66 283 ASN B O 1
ATOM 5208 N N . PRO B 1 284 ? -22.266 -29.578 -11.477 1 55.72 284 PRO B N 1
ATOM 5209 C CA . PRO B 1 284 ? -20.938 -29.188 -10.977 1 55.72 284 PRO B CA 1
ATOM 5210 C C . PRO B 1 284 ? -20.625 -27.719 -11.242 1 55.72 284 PRO B C 1
ATOM 5212 O O . PRO B 1 284 ? -19.672 -27.172 -10.68 1 55.72 284 PRO B O 1
ATOM 5215 N N . GLY B 1 285 ? -21.688 -26.984 -11.82 1 72.44 285 GLY B N 1
ATOM 5216 C CA . GLY B 1 285 ? -21.531 -25.594 -12.164 1 72.44 285 GLY B CA 1
ATOM 5217 C C . GLY B 1 285 ? -22.75 -24.75 -11.875 1 72.44 285 GLY B C 1
ATOM 5218 O O . GLY B 1 285 ? -23.641 -25.188 -11.133 1 72.44 285 GLY B O 1
ATOM 5219 N N . LEU B 1 286 ? -22.672 -23.516 -12.141 1 83.38 286 LEU B N 1
ATOM 5220 C CA . LEU B 1 286 ? -23.812 -22.641 -11.992 1 83.38 286 LEU B CA 1
ATOM 5221 C C . LEU B 1 286 ? -24.766 -22.766 -13.18 1 83.38 286 LEU B C 1
ATOM 5223 O O . LEU B 1 286 ? -24.344 -22.625 -14.336 1 83.38 286 LEU B O 1
ATOM 5227 N N . PRO B 1 287 ? -26.031 -23.172 -12.938 1 84.5 287 PRO B N 1
ATOM 5228 C CA . PRO B 1 287 ? -26.984 -23.344 -14.039 1 84.5 287 PRO B CA 1
ATOM 5229 C C . PRO B 1 287 ? -27.172 -22.062 -14.852 1 84.5 287 PRO B C 1
ATOM 5231 O O . PRO B 1 287 ? -27.328 -20.984 -14.281 1 84.5 287 PRO B O 1
ATOM 5234 N N . GLU B 1 288 ? -27.25 -22.234 -16.156 1 85.56 288 GLU B N 1
ATOM 5235 C CA . GLU B 1 288 ? -27.391 -21.094 -17.078 1 85.56 288 GLU B CA 1
ATOM 5236 C C . GLU B 1 288 ? -28.734 -20.406 -16.875 1 85.56 288 GLU B C 1
ATOM 5238 O O . GLU B 1 288 ? -28.844 -19.188 -17.016 1 85.56 288 GLU B O 1
ATOM 5243 N N . SER B 1 289 ? -29.703 -21.125 -16.469 1 87.69 289 SER B N 1
ATOM 5244 C CA . SER B 1 289 ? -31.062 -20.625 -16.391 1 87.69 289 SER B CA 1
ATOM 5245 C C . SER B 1 289 ? -31.219 -19.609 -15.258 1 87.69 289 SER B C 1
ATOM 5247 O O . SER B 1 289 ? -32.125 -18.781 -15.273 1 87.69 289 SER B O 1
ATOM 5249 N N . ILE B 1 290 ? -30.281 -19.641 -14.328 1 91.44 290 ILE B N 1
ATOM 5250 C CA . ILE B 1 290 ? -30.469 -18.719 -13.203 1 91.44 290 ILE B CA 1
ATOM 5251 C C . ILE B 1 290 ? -29.25 -17.797 -13.094 1 91.44 290 ILE B C 1
ATOM 5253 O O . ILE B 1 290 ? -29.031 -17.188 -12.047 1 91.44 290 ILE B O 1
ATOM 5257 N N . ARG B 1 291 ? -28.516 -17.75 -14.094 1 92.69 291 ARG B N 1
ATOM 5258 C CA . ARG B 1 291 ? -27.297 -16.938 -14.109 1 92.69 291 ARG B CA 1
ATOM 5259 C C . ARG B 1 291 ? -27.609 -15.484 -13.789 1 92.69 291 ARG B C 1
ATOM 5261 O O . ARG B 1 291 ? -26.922 -14.859 -12.984 1 92.69 291 ARG B O 1
ATOM 5268 N N . GLU B 1 292 ? -28.594 -15 -14.438 1 94.81 292 GLU B N 1
ATOM 5269 C CA . GLU B 1 292 ? -28.969 -13.602 -14.219 1 94.81 292 GLU B CA 1
ATOM 5270 C C . GLU B 1 292 ? -29.375 -13.359 -12.773 1 94.81 292 GLU B C 1
ATOM 5272 O O . GLU B 1 292 ? -29.062 -12.312 -12.195 1 94.81 292 GLU B O 1
ATOM 5277 N N . ASP B 1 293 ? -30.047 -14.297 -12.242 1 93.81 293 ASP B N 1
ATOM 5278 C CA . ASP B 1 293 ? -30.469 -14.195 -10.844 1 93.81 293 ASP B CA 1
ATOM 5279 C C . ASP B 1 293 ? -29.266 -14.195 -9.906 1 93.81 293 ASP B C 1
ATOM 5281 O O . ASP B 1 293 ? -29.219 -13.438 -8.938 1 93.81 293 ASP B O 1
ATOM 5285 N N . ILE B 1 294 ? -28.297 -15.023 -10.219 1 93.94 294 ILE B N 1
ATOM 5286 C CA . ILE B 1 294 ? -27.094 -15.109 -9.414 1 93.94 294 ILE B CA 1
ATOM 5287 C C . ILE B 1 294 ? -26.297 -13.805 -9.531 1 93.94 294 ILE B C 1
ATOM 5289 O O . ILE B 1 294 ? -25.812 -13.273 -8.523 1 93.94 294 ILE B O 1
ATOM 5293 N N . ILE B 1 295 ? -26.25 -13.258 -10.734 1 95.81 295 ILE B N 1
ATOM 5294 C CA . ILE B 1 295 ? -25.562 -11.992 -10.977 1 95.81 295 ILE B CA 1
ATOM 5295 C C . ILE B 1 295 ? -26.234 -10.883 -10.18 1 95.81 295 ILE B C 1
ATOM 5297 O O . ILE B 1 295 ? -25.547 -10.086 -9.516 1 95.81 295 ILE B O 1
ATOM 5301 N N . ASN B 1 296 ? -27.5 -10.836 -10.195 1 92.88 296 ASN B N 1
ATOM 5302 C CA . ASN B 1 296 ? -28.266 -9.82 -9.469 1 92.88 296 ASN B CA 1
ATOM 5303 C C . ASN B 1 296 ? -28.031 -9.93 -7.961 1 92.88 296 ASN B C 1
ATOM 5305 O O . ASN B 1 296 ? -28.031 -8.922 -7.25 1 92.88 296 ASN B O 1
ATOM 5309 N N . TYR B 1 297 ? -27.844 -11.125 -7.547 1 89 297 TYR B N 1
ATOM 5310 C CA . TYR B 1 297 ? -27.609 -11.398 -6.137 1 89 297 TYR B CA 1
ATOM 5311 C C . TYR B 1 297 ? -26.203 -10.945 -5.719 1 89 297 TYR B C 1
ATOM 5313 O O . TYR B 1 297 ? -26.047 -10.297 -4.684 1 89 297 TYR B O 1
ATOM 5321 N N . LEU B 1 298 ? -25.203 -11.219 -6.52 1 91.94 298 LEU B N 1
ATOM 5322 C CA . LEU B 1 298 ? -23.812 -11.008 -6.156 1 91.94 298 LEU B CA 1
ATOM 5323 C C . LEU B 1 298 ? -23.406 -9.562 -6.383 1 91.94 298 LEU B C 1
ATOM 5325 O O . LEU B 1 298 ? -22.547 -9.031 -5.66 1 91.94 298 LEU B O 1
ATOM 5329 N N . CYS B 1 299 ? -23.969 -8.891 -7.332 1 92.38 299 CYS B N 1
ATOM 5330 C CA . CYS B 1 299 ? -23.5 -7.605 -7.844 1 92.38 299 CYS B CA 1
ATOM 5331 C C . CYS B 1 299 ? -23.469 -6.559 -6.742 1 92.38 299 CYS B C 1
ATOM 5333 O O . CYS B 1 29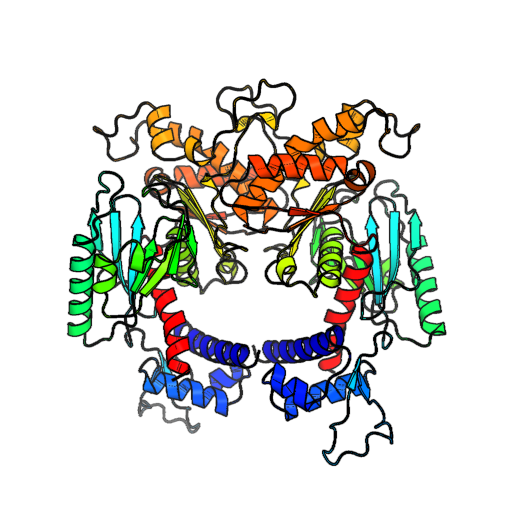9 ? -22.469 -5.848 -6.578 1 92.38 299 CYS B O 1
ATOM 5335 N N . PRO B 1 300 ? -24.484 -6.461 -5.934 1 86.75 300 PRO B N 1
ATOM 5336 C CA . PRO B 1 300 ? -24.422 -5.445 -4.879 1 86.75 300 PRO B CA 1
ATOM 5337 C C . PRO B 1 300 ? -23.281 -5.676 -3.902 1 86.75 300 PRO B C 1
ATOM 5339 O O . PRO B 1 300 ? -22.578 -4.727 -3.529 1 86.75 300 PRO B O 1
ATOM 5342 N N . TYR B 1 301 ? -23.016 -6.961 -3.5 1 86.5 301 TYR B N 1
ATOM 5343 C CA . TYR B 1 301 ? -21.938 -7.285 -2.576 1 86.5 301 TYR B CA 1
ATOM 5344 C C . TYR B 1 301 ? -20.578 -6.926 -3.172 1 86.5 301 TYR B C 1
ATOM 5346 O O . TYR B 1 301 ? -19.766 -6.281 -2.516 1 86.5 301 TYR B O 1
ATOM 5354 N N . LEU B 1 302 ? -20.438 -7.301 -4.379 1 92.31 302 LEU B N 1
ATOM 5355 C CA . LEU B 1 302 ? -19.141 -7.125 -5.023 1 92.31 302 LEU B CA 1
ATOM 5356 C C . LEU B 1 302 ? -18.906 -5.66 -5.375 1 92.31 302 LEU B C 1
ATOM 5358 O O . LEU B 1 302 ? -17.812 -5.133 -5.141 1 92.31 302 LEU B O 1
ATOM 5362 N N . SER B 1 303 ? -19.938 -4.953 -5.934 1 91.19 303 SER B N 1
ATOM 5363 C CA . SER B 1 303 ? -19.766 -3.561 -6.348 1 91.19 303 SER B CA 1
ATOM 5364 C C . SER B 1 303 ? -19.516 -2.656 -5.148 1 91.19 303 SER B C 1
ATOM 5366 O O . SER B 1 303 ? -18.672 -1.762 -5.211 1 91.19 303 SER B O 1
ATOM 5368 N N . PHE B 1 304 ? -20.125 -2.896 -4.066 1 83.75 304 PHE B N 1
ATOM 5369 C CA . PHE B 1 304 ? -19.938 -2.082 -2.871 1 83.75 304 PHE B CA 1
ATOM 5370 C C . PHE B 1 304 ? -18.562 -2.309 -2.275 1 83.75 304 PHE B C 1
ATOM 5372 O O . PHE B 1 304 ? -17.875 -1.354 -1.903 1 83.75 304 PHE B O 1
ATOM 5379 N N . THR B 1 305 ? -18.203 -3.568 -2.197 1 87.75 305 THR B N 1
ATOM 5380 C CA . THR B 1 305 ? -16.875 -3.893 -1.67 1 87.75 305 THR B CA 1
ATOM 5381 C C . THR B 1 305 ? -15.781 -3.268 -2.527 1 87.75 305 THR B C 1
ATOM 5383 O O . THR B 1 305 ? -14.859 -2.641 -2.006 1 87.75 305 THR B O 1
ATOM 5386 N N . LEU B 1 306 ? -15.953 -3.334 -3.771 1 93.5 306 LEU B N 1
ATOM 5387 C CA . LEU B 1 306 ? -14.953 -2.816 -4.699 1 93.5 306 LEU B CA 1
ATOM 5388 C C . LEU B 1 306 ? -14.953 -1.291 -4.699 1 93.5 306 LEU B C 1
ATOM 5390 O O . LEU B 1 306 ? -13.898 -0.668 -4.832 1 93.5 306 LEU B O 1
ATOM 5394 N N . SER B 1 307 ? -16.141 -0.686 -4.586 1 91.5 307 SER B N 1
ATOM 5395 C CA . SER B 1 307 ? -16.203 0.766 -4.457 1 91.5 307 SER B CA 1
ATOM 5396 C C . SER B 1 307 ? -15.445 1.247 -3.221 1 91.5 307 SER B C 1
ATOM 5398 O O . SER B 1 307 ? -14.688 2.219 -3.285 1 91.5 307 SER B O 1
ATOM 5400 N N . ASN B 1 308 ? -15.625 0.554 -2.166 1 88.38 308 ASN B N 1
ATOM 5401 C CA . ASN B 1 308 ? -14.961 0.934 -0.924 1 88.38 308 ASN B CA 1
ATOM 5402 C C . ASN B 1 308 ? -13.453 0.757 -1.02 1 88.38 308 ASN B C 1
ATOM 5404 O O . ASN B 1 308 ? -12.695 1.609 -0.555 1 88.38 308 ASN B O 1
ATOM 5408 N N . ILE B 1 309 ? -13.008 -0.325 -1.664 1 93.62 309 ILE B N 1
ATOM 5409 C CA . ILE B 1 309 ? -11.586 -0.54 -1.87 1 93.62 309 ILE B CA 1
ATOM 5410 C C . ILE B 1 309 ? -11.008 0.58 -2.736 1 93.62 309 ILE B C 1
ATOM 5412 O O . ILE B 1 309 ? -9.898 1.06 -2.492 1 93.62 309 ILE B O 1
ATOM 5416 N N . SER B 1 310 ? -11.789 1.035 -3.678 1 95 310 SER B N 1
ATOM 5417 C CA . SER B 1 310 ? -11.367 2.121 -4.559 1 95 310 SER B CA 1
ATOM 5418 C C . SER B 1 310 ? -11.164 3.418 -3.779 1 95 310 SER B C 1
ATOM 5420 O O . SER B 1 310 ? -10.164 4.109 -3.961 1 95 310 SER B O 1
ATOM 5422 N N . TYR B 1 311 ? -12.07 3.754 -2.895 1 94.19 311 TYR B N 1
ATOM 5423 C CA . TYR B 1 311 ? -11.945 4.965 -2.09 1 94.19 311 TYR B CA 1
ATOM 5424 C C . TYR B 1 311 ? -10.773 4.852 -1.118 1 94.19 311 TYR B C 1
ATOM 5426 O O . TYR B 1 311 ? -10.102 5.848 -0.83 1 94.19 311 TYR B O 1
ATOM 5434 N N . LEU B 1 312 ? -10.547 3.65 -0.674 1 95.38 312 LEU B N 1
ATOM 5435 C CA . LEU B 1 312 ? -9.5 3.426 0.315 1 95.38 312 LEU B CA 1
ATOM 5436 C C . LEU B 1 312 ? -8.117 3.49 -0.331 1 95.38 312 LEU B C 1
ATOM 5438 O O . LEU B 1 312 ? -7.203 4.113 0.21 1 95.38 312 LEU B O 1
ATOM 5442 N N . LEU B 1 313 ? -7.98 2.912 -1.546 1 96.88 313 LEU B N 1
ATOM 5443 C CA . LEU B 1 313 ? -6.633 2.658 -2.035 1 96.88 313 LEU B CA 1
ATOM 5444 C C . LEU B 1 313 ? -6.363 3.432 -3.322 1 96.88 313 LEU B C 1
ATOM 5446 O O . LEU B 1 313 ? -5.211 3.602 -3.721 1 96.88 313 LEU B O 1
ATOM 5450 N N . ASP B 1 314 ? -7.414 3.844 -4 1 97.06 314 ASP B N 1
ATOM 5451 C CA . ASP B 1 314 ? -7.281 4.566 -5.262 1 97.06 314 ASP B CA 1
ATOM 5452 C C . ASP B 1 314 ? -6.438 3.775 -6.262 1 97.06 314 ASP B C 1
ATOM 5454 O O . ASP B 1 314 ? -5.516 4.32 -6.871 1 97.06 314 ASP B O 1
ATOM 5458 N N . ILE B 1 315 ? -6.68 2.457 -6.355 1 97.38 315 ILE B N 1
ATOM 5459 C CA . ILE B 1 315 ? -6.184 1.595 -7.426 1 97.38 315 ILE B CA 1
ATOM 5460 C C . ILE B 1 315 ? -7.219 1.518 -8.547 1 97.38 315 ILE B C 1
ATOM 5462 O O . ILE B 1 315 ? -8.414 1.397 -8.281 1 97.38 315 ILE B O 1
ATOM 5466 N N . GLN B 1 316 ? -6.797 1.499 -9.82 1 97.56 316 GLN B N 1
ATOM 5467 C CA . GLN B 1 316 ? -7.754 1.745 -10.891 1 97.56 316 GLN B CA 1
ATOM 5468 C C . GLN B 1 316 ? -8.031 0.471 -11.688 1 97.56 316 GLN B C 1
ATOM 5470 O O . GLN B 1 316 ? -8.844 0.475 -12.617 1 97.56 316 GLN B O 1
ATOM 5475 N N . HIS B 1 317 ? -7.375 -0.604 -11.398 1 98.25 317 HIS B N 1
ATOM 5476 C CA . HIS B 1 317 ? -7.559 -1.855 -12.125 1 98.25 317 HIS B CA 1
ATOM 5477 C C . HIS B 1 317 ? -7.832 -3.012 -11.172 1 98.25 317 HIS B C 1
ATOM 5479 O O . HIS B 1 317 ? -7.102 -3.199 -10.188 1 98.25 317 HIS B O 1
ATOM 5485 N N . CYS B 1 318 ? -8.875 -3.727 -11.445 1 98.56 318 CYS B N 1
ATOM 5486 C CA . CYS B 1 318 ? -9.234 -4.906 -10.672 1 98.56 318 CYS B CA 1
ATOM 5487 C C . CYS B 1 318 ? -9.492 -6.102 -11.578 1 98.56 318 CYS B C 1
ATOM 5489 O O . CYS B 1 318 ? -10.383 -6.055 -12.438 1 98.56 318 CYS B O 1
ATOM 5491 N N . VAL B 1 319 ? -8.672 -7.078 -11.43 1 98.62 319 VAL B N 1
ATOM 5492 C CA . VAL B 1 319 ? -8.969 -8.352 -12.07 1 98.62 319 VAL B CA 1
ATOM 5493 C C . VAL B 1 319 ? -9.891 -9.18 -11.188 1 98.62 319 VAL B C 1
ATOM 5495 O O . VAL B 1 319 ? -9.562 -9.477 -10.031 1 98.62 319 VAL B O 1
ATOM 5498 N N . LEU B 1 320 ? -11.078 -9.461 -11.633 1 98.25 320 LEU B N 1
ATOM 5499 C CA . LEU B 1 320 ? -12.039 -10.312 -10.945 1 98.25 320 LEU B CA 1
ATOM 5500 C C . LEU B 1 320 ? -12.109 -11.695 -11.594 1 98.25 320 LEU B C 1
ATOM 5502 O O . LEU B 1 320 ? -12.508 -11.82 -12.758 1 98.25 320 LEU B O 1
ATOM 5506 N N . THR B 1 321 ? -11.727 -12.711 -10.805 1 96.38 321 THR B N 1
ATOM 5507 C CA . THR B 1 321 ? -11.602 -14.039 -11.383 1 96.38 321 THR B CA 1
ATOM 5508 C C . THR B 1 321 ? -11.977 -15.109 -10.359 1 96.38 321 THR B C 1
ATOM 5510 O O . THR B 1 321 ? -12.57 -14.805 -9.328 1 96.38 321 THR B O 1
ATOM 5513 N N . GLY B 1 322 ? -11.734 -16.375 -10.75 1 92.94 322 GLY B N 1
ATOM 5514 C CA . GLY B 1 322 ? -12.156 -17.516 -9.953 1 92.94 322 GLY B CA 1
ATOM 5515 C C . GLY B 1 322 ? -13.312 -18.281 -10.57 1 92.94 322 GLY B C 1
ATOM 5516 O O . GLY B 1 322 ? -13.82 -17.906 -11.625 1 92.94 322 GLY B O 1
ATOM 5517 N N . ILE B 1 323 ? -13.703 -19.328 -9.891 1 88.88 323 ILE B N 1
ATOM 5518 C CA . ILE B 1 323 ? -14.672 -20.25 -10.461 1 88.88 323 ILE B CA 1
ATOM 5519 C C . ILE B 1 323 ? -16.016 -19.547 -10.664 1 88.88 323 ILE B C 1
ATOM 5521 O O . ILE B 1 323 ? -16.688 -19.766 -11.68 1 88.88 323 ILE B O 1
ATOM 5525 N N . VAL B 1 324 ? -16.359 -18.656 -9.836 1 92.81 324 VAL B N 1
ATOM 5526 C CA . VAL B 1 324 ? -17.672 -18.016 -9.883 1 92.81 324 VAL B CA 1
ATOM 5527 C C . VAL B 1 324 ? -17.703 -16.969 -10.992 1 92.81 324 VAL B C 1
ATOM 5529 O O . VAL B 1 324 ? -18.547 -17.031 -11.891 1 92.81 324 VAL B O 1
ATOM 5532 N N . PRO B 1 325 ? -16.766 -16.016 -11.016 1 95.06 325 PRO B N 1
ATOM 5533 C CA . PRO B 1 325 ? -16.781 -15.047 -12.109 1 95.06 325 PRO B CA 1
ATOM 5534 C C . PRO B 1 325 ? -16.641 -15.695 -13.484 1 95.06 325 PRO B C 1
ATOM 5536 O O . PRO B 1 325 ? -17.266 -15.266 -14.445 1 95.06 325 PRO B O 1
ATOM 5539 N N . LEU B 1 326 ? -15.836 -16.703 -13.578 1 91.31 326 LEU B N 1
ATOM 5540 C CA . LEU B 1 326 ? -15.641 -17.391 -14.852 1 91.31 326 LEU B CA 1
ATOM 5541 C C . LEU B 1 326 ? -16.938 -18.047 -15.32 1 91.31 326 LEU B C 1
ATOM 5543 O O . LEU B 1 326 ? -17.25 -18.031 -16.516 1 91.31 326 LEU B O 1
ATOM 5547 N N . ALA B 1 327 ? -17.656 -18.594 -14.367 1 90.75 327 ALA B N 1
ATOM 5548 C CA . ALA B 1 327 ? -18.922 -19.266 -14.695 1 90.75 327 ALA B CA 1
ATOM 5549 C C . ALA B 1 327 ? -19.969 -18.266 -15.133 1 90.75 327 ALA B C 1
ATOM 5551 O O . ALA B 1 327 ? -20.781 -18.547 -16.016 1 90.75 327 ALA B O 1
ATOM 5552 N N . LEU B 1 328 ? -19.953 -17.156 -14.516 1 94.44 328 LEU B N 1
ATOM 5553 C CA . LEU B 1 328 ? -21 -16.156 -14.773 1 94.44 328 LEU B CA 1
ATOM 5554 C C . LEU B 1 328 ? -20.625 -15.297 -15.984 1 94.44 328 LEU B C 1
ATOM 5556 O O . LEU B 1 328 ? -21.5 -14.656 -16.578 1 94.44 328 LEU B O 1
ATOM 5560 N N . GLY B 1 329 ? -19.375 -15.234 -16.312 1 91.19 329 GLY B N 1
ATOM 5561 C CA . GLY B 1 329 ? -18.906 -14.633 -17.547 1 91.19 329 GLY B CA 1
ATOM 5562 C C . GLY B 1 329 ? -18.953 -13.117 -17.531 1 91.19 329 GLY B C 1
ATOM 5563 O O . GLY B 1 329 ? -18.891 -12.5 -16.469 1 91.19 329 GLY B O 1
ATOM 5564 N N . GLU B 1 330 ? -19.031 -12.547 -18.75 1 94.56 330 GLU B N 1
ATOM 5565 C CA . GLU B 1 330 ? -18.922 -11.102 -18.953 1 94.56 330 GLU B CA 1
ATOM 5566 C C . GLU B 1 330 ? -20.094 -10.367 -18.312 1 94.56 330 GLU B C 1
ATOM 5568 O O . GLU B 1 330 ? -19.969 -9.195 -17.938 1 94.56 330 GLU B O 1
ATOM 5573 N N . GLY B 1 331 ? -21.156 -11.047 -18.219 1 96.31 331 GLY B N 1
ATOM 5574 C CA . GLY B 1 331 ? -22.344 -10.43 -17.641 1 96.31 331 GLY B CA 1
ATOM 5575 C C . GLY B 1 331 ? -22.125 -9.906 -16.234 1 96.31 331 GLY B C 1
ATOM 5576 O O . GLY B 1 331 ? -22.547 -8.797 -15.898 1 96.31 331 GLY B O 1
ATOM 5577 N N . LEU B 1 332 ? -21.422 -10.656 -15.398 1 97.12 332 LEU B N 1
ATOM 5578 C CA . LEU B 1 332 ? -21.141 -10.227 -14.039 1 97.12 332 LEU B CA 1
ATOM 5579 C C . LEU B 1 332 ? -20.203 -9.016 -14.039 1 97.12 332 LEU B C 1
ATOM 5581 O O . LEU B 1 332 ? -20.469 -8.031 -13.352 1 97.12 332 LEU B O 1
ATOM 5585 N N . LEU B 1 333 ? -19.156 -9.086 -14.828 1 97.94 333 LEU B N 1
ATOM 5586 C CA . LEU B 1 333 ? -18.156 -8.016 -14.875 1 97.94 333 LEU B CA 1
ATOM 5587 C C . LEU B 1 333 ? -18.781 -6.711 -15.352 1 97.94 333 LEU B C 1
ATOM 5589 O O . LEU B 1 333 ? -18.547 -5.648 -14.781 1 97.94 333 LEU B O 1
ATOM 5593 N N . GLN B 1 334 ? -19.625 -6.812 -16.344 1 97.88 334 GLN B N 1
ATOM 5594 C CA . GLN B 1 334 ? -20.25 -5.633 -16.906 1 97.88 334 GLN B CA 1
ATOM 5595 C C . GLN B 1 334 ? -21.219 -4.992 -15.906 1 97.88 334 GLN B C 1
ATOM 5597 O O . GLN B 1 334 ? -21.266 -3.768 -15.781 1 97.88 334 GLN B O 1
ATOM 5602 N N . LYS B 1 335 ? -21.969 -5.789 -15.289 1 97.31 335 LYS B N 1
ATOM 5603 C CA . LYS B 1 335 ? -22.938 -5.25 -14.328 1 97.31 335 LYS B CA 1
ATOM 5604 C C . LYS B 1 335 ? -22.219 -4.539 -13.18 1 97.31 335 LYS B C 1
ATOM 5606 O O . LYS B 1 335 ? -22.641 -3.465 -12.75 1 97.31 335 LYS B O 1
ATOM 5611 N N . ILE B 1 336 ? -21.172 -5.168 -12.688 1 96.81 336 ILE B N 1
ATOM 5612 C CA . ILE B 1 336 ? -20.375 -4.543 -11.633 1 96.81 336 ILE B CA 1
ATOM 5613 C C . ILE B 1 336 ? -19.797 -3.223 -12.141 1 96.81 336 ILE B C 1
ATOM 5615 O O . ILE B 1 336 ? -19.875 -2.203 -11.453 1 96.81 336 ILE B O 1
ATOM 5619 N N . GLN B 1 337 ? -19.281 -3.256 -13.352 1 97.94 337 GLN B N 1
ATOM 5620 C CA . GLN B 1 337 ? -18.703 -2.059 -13.953 1 97.94 337 GLN B CA 1
ATOM 5621 C C . GLN B 1 337 ? -19.734 -0.928 -14.023 1 97.94 337 GLN B C 1
ATOM 5623 O O . GLN B 1 337 ? -19.422 0.218 -13.688 1 97.94 337 GLN B O 1
ATOM 5628 N N . ASP B 1 338 ? -20.859 -1.273 -14.477 1 96.69 338 ASP B N 1
ATOM 5629 C CA . ASP B 1 338 ? -21.922 -0.286 -14.602 1 96.69 338 ASP B CA 1
ATOM 5630 C C . ASP B 1 338 ? -22.297 0.299 -13.242 1 96.69 338 ASP B C 1
ATOM 5632 O O . ASP B 1 338 ? -22.516 1.506 -13.117 1 96.69 338 ASP B O 1
ATOM 5636 N N . THR B 1 339 ? -22.344 -0.531 -12.25 1 92.38 339 THR B N 1
ATOM 5637 C CA . THR B 1 339 ? -22.672 -0.08 -10.906 1 92.38 339 THR B CA 1
ATOM 5638 C C . THR B 1 339 ? -21.578 0.846 -10.367 1 92.38 339 THR B C 1
ATOM 5640 O O . THR B 1 339 ? -21.875 1.886 -9.781 1 92.38 339 THR B O 1
ATOM 5643 N N . LEU B 1 340 ? -20.359 0.506 -10.617 1 94.25 340 LEU B N 1
ATOM 5644 C CA . LEU B 1 340 ? -19.234 1.3 -10.148 1 94.25 340 LEU B CA 1
ATOM 5645 C C . LEU B 1 340 ? -19.219 2.67 -10.82 1 94.25 340 LEU B C 1
ATOM 5647 O O . LEU B 1 340 ? -18.875 3.67 -10.18 1 94.25 340 LEU B O 1
ATOM 5651 N N . ARG B 1 341 ? -19.562 2.723 -12.031 1 93.62 341 ARG B N 1
ATOM 5652 C CA . ARG B 1 341 ? -19.594 3.979 -12.773 1 93.62 341 ARG B CA 1
ATOM 5653 C C . ARG B 1 341 ? -20.562 4.969 -12.133 1 93.62 341 ARG B C 1
ATOM 5655 O O . ARG B 1 341 ? -20.328 6.18 -12.172 1 93.62 341 ARG B O 1
ATOM 5662 N N . THR B 1 342 ? -21.547 4.453 -11.531 1 88.31 342 THR B N 1
ATOM 5663 C CA . THR B 1 342 ? -22.562 5.32 -10.953 1 88.31 342 THR B CA 1
ATOM 5664 C C . THR B 1 342 ? -22.297 5.57 -9.477 1 88.31 342 THR B C 1
ATOM 5666 O O . THR B 1 342 ? -22.734 6.574 -8.914 1 88.31 342 THR B O 1
ATOM 5669 N N . THR B 1 343 ? -21.547 4.711 -8.867 1 85.19 343 THR B N 1
ATOM 5670 C CA . THR B 1 343 ? -21.328 4.785 -7.426 1 85.19 343 THR B CA 1
ATOM 5671 C C . THR B 1 343 ? -20.078 5.582 -7.102 1 85.19 343 THR B C 1
ATOM 5673 O O . THR B 1 343 ? -20.031 6.328 -6.121 1 85.19 343 THR B O 1
ATOM 5676 N N . LEU B 1 344 ? -19.078 5.461 -7.898 1 88.69 344 LEU B N 1
ATOM 5677 C CA . LEU B 1 344 ? -17.797 6.117 -7.625 1 88.69 344 LEU B CA 1
ATOM 5678 C C . LEU B 1 344 ? -17.828 7.574 -8.078 1 88.69 344 LEU B C 1
ATOM 5680 O O . LEU B 1 344 ? -18.281 7.875 -9.188 1 88.69 344 LEU B O 1
ATOM 5684 N N . THR B 1 345 ? -17.391 8.367 -7.066 1 84.5 345 THR B N 1
ATOM 5685 C CA . THR B 1 345 ? -17.234 9.789 -7.355 1 84.5 345 THR B CA 1
ATOM 5686 C C . THR B 1 345 ? -15.766 10.18 -7.379 1 84.5 345 THR B C 1
ATOM 5688 O O . THR B 1 345 ? -15.016 9.867 -6.453 1 84.5 345 THR B O 1
ATOM 5691 N N . GLN B 1 346 ? -15.234 10.781 -8.461 1 82.81 346 GLN B N 1
ATOM 5692 C CA . GLN B 1 346 ? -13.875 11.297 -8.609 1 82.81 346 GLN B CA 1
ATOM 5693 C C . GLN B 1 346 ? -12.859 10.156 -8.711 1 82.81 346 GLN B C 1
ATOM 5695 O O . GLN B 1 346 ? -11.664 10.367 -8.5 1 82.81 346 GLN B O 1
ATOM 5700 N N . ASN B 1 347 ? -13.352 8.938 -8.664 1 87.62 347 ASN B N 1
ATOM 5701 C CA . ASN B 1 347 ? -12.508 7.754 -8.812 1 87.62 347 ASN B CA 1
ATOM 5702 C C . ASN B 1 347 ? -13.016 6.852 -9.938 1 87.62 347 ASN B C 1
ATOM 5704 O O . ASN B 1 347 ? -14.133 7.016 -10.414 1 87.62 347 ASN B O 1
ATOM 5708 N N . THR B 1 348 ? -12.094 6.062 -10.383 1 91.38 348 THR B N 1
ATOM 5709 C CA . THR B 1 348 ? -12.469 5.055 -11.375 1 91.38 348 THR B CA 1
ATOM 5710 C C . THR B 1 348 ? -11.852 3.705 -11.031 1 91.38 348 THR B C 1
ATOM 5712 O O . THR B 1 348 ? -10.797 3.643 -10.391 1 91.38 348 THR B O 1
ATOM 5715 N N . LEU B 1 349 ? -12.586 2.678 -11.312 1 97 349 LEU B N 1
ATOM 5716 C CA . LEU B 1 349 ? -12.125 1.301 -11.18 1 97 349 LEU B CA 1
ATOM 5717 C C . LEU B 1 349 ? -12.586 0.456 -12.359 1 97 349 LEU B C 1
ATOM 5719 O O . LEU B 1 349 ? -13.789 0.327 -12.609 1 97 349 LEU B O 1
ATOM 5723 N N . LEU B 1 350 ? -11.625 -0.028 -13.109 1 98.06 350 LEU B N 1
ATOM 5724 C CA . LEU B 1 350 ? -11.922 -0.897 -14.242 1 98.06 350 LEU B CA 1
ATOM 5725 C C . LEU B 1 350 ? -11.898 -2.363 -13.82 1 98.06 350 LEU B C 1
ATOM 5727 O O . LEU B 1 350 ? -10.898 -2.844 -13.281 1 98.06 350 LEU B O 1
ATOM 5731 N N . ILE B 1 351 ? -13.031 -3.062 -14.008 1 98.38 351 ILE B N 1
ATOM 5732 C CA . ILE B 1 351 ? -13.125 -4.488 -13.719 1 98.38 351 ILE B CA 1
ATOM 5733 C C . ILE B 1 351 ? -12.758 -5.297 -14.961 1 98.38 351 ILE B C 1
ATOM 5735 O O . ILE B 1 351 ? -13.375 -5.137 -16.016 1 98.38 351 ILE B O 1
ATOM 5739 N N . GLU B 1 352 ? -11.766 -6.164 -14.828 1 97.56 352 GLU B N 1
ATOM 5740 C CA . GLU B 1 352 ? -11.242 -6.918 -15.961 1 97.56 352 GLU B CA 1
ATOM 5741 C C . GLU B 1 352 ? -11.156 -8.406 -15.648 1 97.56 352 GLU B C 1
ATOM 5743 O O . GLU B 1 352 ? -11 -8.789 -14.484 1 97.56 352 GLU B O 1
ATOM 5748 N N . PRO B 1 353 ? -11.328 -9.25 -16.688 1 97.31 353 PRO B N 1
ATOM 5749 C CA . PRO B 1 353 ? -11.023 -10.664 -16.484 1 97.31 353 PRO B CA 1
ATOM 5750 C C . PRO B 1 353 ? -9.516 -10.93 -16.391 1 97.31 353 PRO B C 1
ATOM 5752 O O . PRO B 1 353 ? -8.711 -10.07 -16.734 1 97.31 353 PRO B O 1
ATOM 5755 N N . SER B 1 354 ? -9.203 -12.039 -15.836 1 96.94 354 SER B N 1
ATOM 5756 C CA . SER B 1 354 ? -7.809 -12.453 -15.891 1 96.94 354 SER B CA 1
ATOM 5757 C C . SER B 1 354 ? -7.359 -12.727 -17.328 1 96.94 354 SER B C 1
ATOM 5759 O O . SER B 1 354 ? -8.133 -13.234 -18.141 1 96.94 354 SER B O 1
ATOM 5761 N N . ILE B 1 355 ? -6.055 -12.453 -17.609 1 95.06 355 ILE B N 1
ATOM 5762 C CA . ILE B 1 355 ? -5.582 -12.609 -18.984 1 95.06 355 ILE B CA 1
ATOM 5763 C C . ILE B 1 355 ? -5.031 -14.023 -19.172 1 95.06 355 ILE B C 1
ATOM 5765 O O . ILE B 1 355 ? -4.676 -14.406 -20.297 1 95.06 355 ILE B O 1
ATOM 5769 N N . SER B 1 356 ? -4.977 -14.758 -18.078 1 93.69 356 SER B N 1
ATOM 5770 C CA . SER B 1 356 ? -4.457 -16.125 -18.188 1 93.69 356 SER B CA 1
ATOM 5771 C C . SER B 1 356 ? -5.059 -17.031 -17.125 1 93.69 356 SER B C 1
ATOM 5773 O O . SER B 1 356 ? -5.18 -16.656 -15.969 1 93.69 356 SER B O 1
ATOM 5775 N N . ARG B 1 357 ? -5.352 -18.25 -17.547 1 90.19 357 ARG B N 1
ATOM 5776 C CA . ARG B 1 357 ? -5.816 -19.266 -16.609 1 90.19 357 ARG B CA 1
ATOM 5777 C C . ARG B 1 357 ? -4.66 -19.812 -15.773 1 90.19 357 ARG B C 1
ATOM 5779 O O . ARG B 1 357 ? -4.875 -20.484 -14.758 1 90.19 357 ARG B O 1
ATOM 5786 N N . ASP B 1 358 ? -3.445 -19.469 -16.219 1 94.69 358 ASP B N 1
ATOM 5787 C CA . ASP B 1 358 ? -2.26 -20.016 -15.562 1 94.69 358 ASP B CA 1
ATOM 5788 C C . ASP B 1 358 ? -1.566 -18.953 -14.703 1 94.69 358 ASP B C 1
ATOM 5790 O O . ASP B 1 358 ? -0.381 -19.078 -14.391 1 94.69 358 ASP B O 1
ATOM 5794 N N . ALA B 1 359 ? -2.283 -17.906 -14.336 1 96.56 359 ALA B N 1
ATOM 5795 C CA . ALA B 1 359 ? -1.672 -16.797 -13.617 1 96.56 359 ALA B CA 1
ATOM 5796 C C . ALA B 1 359 ? -1.021 -17.281 -12.32 1 96.56 359 ALA B C 1
ATOM 5798 O O . ALA B 1 359 ? 0.076 -16.844 -11.969 1 96.56 359 ALA B O 1
ATOM 5799 N N . GLY B 1 360 ? -1.693 -18.156 -11.633 1 97.38 360 GLY B N 1
ATOM 5800 C CA . GLY B 1 360 ? -1.141 -18.672 -10.391 1 97.38 360 GLY B CA 1
ATOM 5801 C C . GLY B 1 360 ? 0.137 -19.469 -10.594 1 97.38 360 GLY B C 1
ATOM 5802 O O . GLY B 1 360 ? 1.108 -19.297 -9.859 1 97.38 360 GLY B O 1
ATOM 5803 N N . ILE B 1 361 ? 0.165 -20.328 -11.617 1 98.12 361 ILE B N 1
ATOM 5804 C CA . ILE B 1 361 ? 1.334 -21.125 -11.969 1 98.12 361 ILE B CA 1
ATOM 5805 C C . ILE B 1 361 ? 2.494 -20.203 -12.344 1 98.12 361 ILE B C 1
ATOM 5807 O O . ILE B 1 361 ? 3.615 -20.391 -11.859 1 98.12 361 ILE B O 1
ATOM 5811 N N . ILE B 1 362 ? 2.148 -19.25 -13.109 1 98.06 362 ILE B N 1
ATOM 5812 C CA . ILE B 1 362 ? 3.154 -18.328 -13.625 1 98.06 362 ILE B CA 1
ATOM 5813 C C . ILE B 1 362 ? 3.713 -17.484 -12.477 1 98.06 362 ILE B C 1
ATOM 5815 O O . ILE B 1 362 ? 4.93 -17.328 -12.352 1 98.06 362 ILE B O 1
ATOM 5819 N N . GLY B 1 363 ? 2.826 -16.984 -11.633 1 98.38 363 GLY B N 1
ATOM 5820 C CA . GLY B 1 363 ? 3.279 -16.203 -10.492 1 98.38 363 GLY B CA 1
ATOM 5821 C C . GLY B 1 363 ? 4.184 -16.984 -9.555 1 98.38 363 GLY B C 1
ATOM 5822 O O . GLY B 1 363 ? 5.191 -16.469 -9.07 1 98.38 363 GLY B O 1
ATOM 5823 N N . ALA B 1 364 ? 3.834 -18.203 -9.305 1 98.56 364 ALA B N 1
ATOM 5824 C CA . ALA B 1 364 ? 4.652 -19.078 -8.477 1 98.56 364 ALA B CA 1
ATOM 5825 C C . ALA B 1 364 ? 6.039 -19.281 -9.086 1 98.56 364 ALA B C 1
ATOM 5827 O O . ALA B 1 364 ? 7.051 -19.141 -8.391 1 98.56 364 ALA B O 1
ATOM 5828 N N . ALA B 1 365 ? 6.105 -19.484 -10.344 1 98.38 365 ALA B N 1
ATOM 5829 C CA . ALA B 1 365 ? 7.375 -19.719 -11.031 1 98.38 365 ALA B CA 1
ATOM 5830 C C . ALA B 1 365 ? 8.227 -18.453 -11.062 1 98.38 365 ALA B C 1
ATOM 5832 O O . ALA B 1 365 ? 9.43 -18.5 -10.828 1 98.38 365 ALA B O 1
ATOM 5833 N N . VAL B 1 366 ? 7.566 -17.391 -11.352 1 96.38 366 VAL B N 1
ATOM 5834 C CA . VAL B 1 366 ? 8.266 -16.109 -11.422 1 96.38 366 VAL B CA 1
ATOM 5835 C C . VAL B 1 366 ? 8.906 -15.797 -10.07 1 96.38 366 VAL B C 1
ATOM 5837 O O . VAL B 1 366 ? 10.031 -15.297 -10.016 1 96.38 366 VAL B O 1
ATOM 5840 N N . THR B 1 367 ? 8.234 -16.109 -9.031 1 97 367 THR B N 1
ATOM 5841 C CA . THR B 1 367 ? 8.781 -15.906 -7.695 1 97 367 THR B CA 1
ATOM 5842 C C . THR B 1 367 ? 10.031 -16.75 -7.484 1 97 367 THR B C 1
ATOM 5844 O O . THR B 1 367 ? 11.008 -16.297 -6.887 1 97 367 THR B O 1
ATOM 5847 N N . VAL B 1 368 ? 10.039 -17.906 -7.973 1 97.88 368 VAL B N 1
ATOM 5848 C CA . VAL B 1 368 ? 11.195 -18.797 -7.891 1 97.88 368 VAL B CA 1
ATOM 5849 C C . VAL B 1 368 ? 12.383 -18.156 -8.609 1 97.88 368 VAL B C 1
ATOM 5851 O O . VAL B 1 368 ? 13.484 -18.094 -8.055 1 97.88 368 VAL B O 1
ATOM 5854 N N . PHE B 1 369 ? 12.141 -17.656 -9.812 1 96.06 369 PHE B N 1
ATOM 5855 C CA . PHE B 1 369 ? 13.219 -17.031 -10.578 1 96.06 369 PHE B CA 1
ATOM 5856 C C . PHE B 1 369 ? 13.82 -15.867 -9.805 1 96.06 369 PHE B C 1
ATOM 5858 O O . PHE B 1 369 ? 15.047 -15.766 -9.68 1 96.06 369 PHE B O 1
ATOM 5865 N N . ASN B 1 370 ? 13 -15.055 -9.312 1 92.75 370 ASN B N 1
ATOM 5866 C CA . ASN B 1 370 ? 13.469 -13.859 -8.625 1 92.75 370 ASN B CA 1
ATOM 5867 C C . ASN B 1 370 ? 14.273 -14.203 -7.379 1 92.75 370 ASN B C 1
ATOM 5869 O O . ASN B 1 370 ? 15.352 -13.664 -7.16 1 92.75 370 ASN B O 1
ATOM 5873 N N . LYS B 1 371 ? 13.805 -15.125 -6.625 1 93.62 371 LYS B N 1
ATOM 5874 C CA . LYS B 1 371 ? 14.461 -15.492 -5.375 1 93.62 371 LYS B CA 1
ATOM 5875 C C . LYS B 1 371 ? 15.758 -16.25 -5.637 1 93.62 371 LYS B C 1
ATOM 5877 O O . LYS B 1 371 ? 16.766 -16.016 -4.973 1 93.62 371 LYS B O 1
ATOM 5882 N N . ARG B 1 372 ? 15.75 -17.078 -6.582 1 94.06 372 ARG B N 1
ATOM 5883 C CA . ARG B 1 372 ? 16.906 -17.906 -6.859 1 94.06 372 ARG B CA 1
ATOM 5884 C C . ARG B 1 372 ? 18 -17.109 -7.566 1 94.06 372 ARG B C 1
ATOM 5886 O O . ARG B 1 372 ? 19.188 -17.344 -7.328 1 94.06 372 ARG B O 1
ATOM 5893 N N . LEU B 1 373 ? 17.594 -16.266 -8.438 1 89.5 373 LEU B N 1
ATOM 5894 C CA . LEU B 1 373 ? 18.594 -15.445 -9.117 1 89.5 373 LEU B CA 1
ATOM 5895 C C . LEU B 1 373 ? 19.359 -14.578 -8.125 1 89.5 373 LEU B C 1
ATOM 5897 O O . LEU B 1 373 ? 20.562 -14.398 -8.25 1 89.5 373 LEU B O 1
ATOM 5901 N N . GLU B 1 374 ? 18.641 -14.047 -7.238 1 86.69 374 GLU B N 1
ATOM 5902 C CA . GLU B 1 374 ? 19.312 -13.281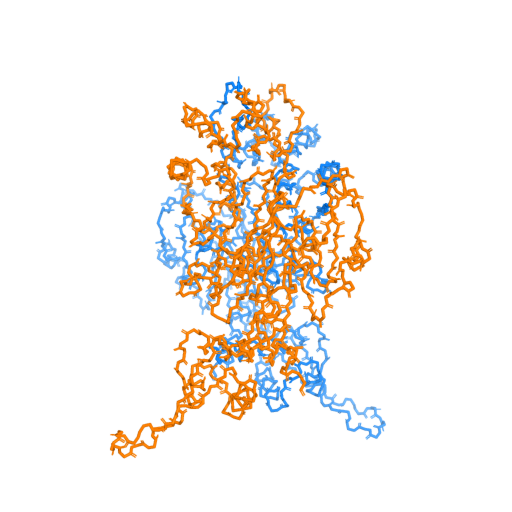 -6.195 1 86.69 374 GLU B CA 1
ATOM 5903 C C . GLU B 1 374 ? 20.359 -14.133 -5.465 1 86.69 374 GLU B C 1
ATOM 5905 O O . GLU B 1 374 ? 21.453 -13.664 -5.176 1 86.69 374 GLU B O 1
ATOM 5910 N N . ALA B 1 375 ? 20 -15.344 -5.242 1 85.88 375 ALA B N 1
ATOM 5911 C CA . ALA B 1 375 ? 20.906 -16.266 -4.547 1 85.88 375 ALA B CA 1
ATOM 5912 C C . ALA B 1 375 ? 22.094 -16.625 -5.422 1 85.88 375 ALA B C 1
ATOM 5914 O O . ALA B 1 375 ? 23.219 -16.75 -4.934 1 85.88 375 ALA B O 1
ATOM 5915 N N . LEU B 1 376 ? 21.875 -16.766 -6.676 1 84.88 376 LEU B N 1
ATOM 5916 C CA . LEU B 1 376 ? 22.922 -17.203 -7.609 1 84.88 376 LEU B CA 1
ATOM 5917 C C . LEU B 1 376 ? 23.922 -16.078 -7.859 1 84.88 376 LEU B C 1
ATOM 5919 O O . LEU B 1 376 ? 25.094 -16.328 -8.133 1 84.88 376 LEU B O 1
ATOM 5923 N N . PHE B 1 377 ? 23.484 -14.844 -7.777 1 82.56 377 PHE B N 1
ATOM 5924 C CA . PHE B 1 377 ? 24.406 -13.711 -7.93 1 82.56 377 PHE B CA 1
ATOM 5925 C C . PHE B 1 377 ? 25.344 -13.609 -6.734 1 82.56 377 PHE B C 1
ATOM 5927 O O . PHE B 1 377 ? 26.453 -13.094 -6.859 1 82.56 377 PHE B O 1
ATOM 5934 N N . LYS B 1 378 ? 24.859 -14.07 -5.645 1 73.94 378 LYS B N 1
ATOM 5935 C CA . LYS B 1 378 ? 25.672 -14.008 -4.434 1 73.94 378 LYS B CA 1
ATOM 5936 C C . LYS B 1 378 ? 26.766 -15.07 -4.449 1 73.94 378 LYS B C 1
ATOM 5938 O O . LYS B 1 378 ? 27.812 -14.898 -3.814 1 73.94 378 LYS B O 1
ATOM 5943 N N . ASP B 1 379 ? 26.609 -16.078 -5.016 1 66 379 ASP B N 1
ATOM 5944 C CA . ASP B 1 379 ? 27.594 -17.141 -5.141 1 66 379 ASP B CA 1
ATOM 5945 C C . ASP B 1 379 ? 28.672 -16.781 -6.156 1 66 379 ASP B C 1
ATOM 5947 O O . ASP B 1 379 ? 29.844 -17.141 -5.98 1 66 379 ASP B O 1
#

Sequence (758 aa):
MPRYLKTKNRMMIFDLFRNQHLMSRAELVRITGISFPTVSKIVDKLLELGIVIELEETEQSTGAGRKGHLLKFNPRACYAIGIEFEGQVVHLGLVDMLGTCQYCRSIYLPAQNHTLKLSKLTKEINTLMTLADNDHIPVLGIGIGFPAMINPETNSIIHMSGMNIEHEVPFVDAFSEFASTLTVPFFLDNDVKFACQGEAFLRRKNPEYQDLIYFTLGTGCGVSYMMNGELWYGATHKSGEIGNMMISSCQIPGTEVPEPTPFEQLINLNAIYKHFQISLQQNPGLPESIREDIINYLCPYLSFTLSNISYLLDIQHCVLTGIVPLALGEGLLQKIQDTLRTTLTQNTLLIEPSISRDAGIIGAAVTVFNKRLEALFKDMPRYLKTKNRMMIFDLFRNQHLMSRAELVRITGISFPTVSKIVDKLLELGIVIELEETEQSTGAGRKGHLLKFNPRACYAIGIEFEGQVVHLGLVDMLGTCQYCRSIYLPAQNHTLKLSKLTKEINTLMTLADNDHIPVLGIGIGFPAMINPETNSIIHMSGMNIEHEVPFVDAFSEFASTLTVPFFLDNDVKFACQGEAFLRRKNPEYQDLIYFTLGTGCGVSYMMNGELWYGATHKSGEIGNMMISSCQIPGTEVPEPTPFEQLINLNAIYKHFQISLQQNPGLPESIREDIINYLCPYLSFTLSNISYLLDIQHCVLTGIVPLALGEGLLQKIQDTLRTTLTQNTLLIEPSISRDAGIIGAAVTVFNKRLEALFKD

Foldseek 3Di:
DVLVVLLVLLVVLLVVCLVVQKDALVRSCVVPVDDSVSSVLSVVLCVVLVQKDWDPPPPPPPDDDPPGTMIGGDQQSAWEKFWADFQQKIWIATATQNLDGPGIDMDGFDDDPLDTDCVVVLVVVVVRCVVCVVVVHYYQEYFYADQAQADQVQCWGQDDPSNPDPHIDHPCVVPVVSVVSGPHYYTYAHLQQLLLQLLCSNVVVDPLSCWEWEWAAEQFIWIWTRDNNDTDQPDRRCPTNQQQDWDWPPVDPPDPIPDTDRLRCCQHPVNLCVVVVPDCVVDVADDPVCLVVSLVRRLVSVLVVVLVVCVVPVRAEYAYYYRNDVRSDPVSQVSSQVSNVVVDDPGHHHYHHRPDPCSSRSSSGNVSCSVSVSVSSVD/DVLVVLLVLLVVLLVVCLPVQKDALVRSCVVVVDDSVSSVLSVVLCVVLVQKDWDPPPPPPPDDDPPGTMIGGDQQSAWEKFWADFQQKIWIATATQNLDGPGIDMDGFDDDPLDTDCVVVLVVVVVRCVVCVVVVHYYQEYFYADQAQADQVQCWGQDDPSNPDPHIDHPCVVPVVSVVSGPHYYTYAHLQQLLLQLLCSNVVVDPLSCWEWEWAAEQFIWIWTRDNNDTDQPDRRCPTNQQQDWDWPVVDPPDPIPDTDRLRCCQHPVNLCVVVVPDCVVPVADDPVCLVVSLVRRLVSVLVVVLVVCVVPVRAEYAYYYRSDVRSDPVSQVSSQVSNVVVDDPGHHHYHHRPDPCSSRSSSGNVSCSVSVSVSSVD

Nearest PDB structures (foldseek):
  1z05-assembly1_A-2  TM=7.799E-01  e=6.655E-20  Vibrio cholerae O1 biovar El Tor str. N16961
  3bp8-assembly2_A  TM=7.915E-01  e=8.260E-19  unclassified
  1z6r-assembly1_A  TM=7.577E-01  e=6.244E-19  Escherichia coli
  3bp8-assembly2_B  TM=7.356E-01  e=5.197E-17  unclassified
  6jdo-assembly1_A  TM=7.155E-01  e=5.157E-16  Pasteurella multocida

InterPro domains:
  IPR000600 ROK family [PF00480] (81-367)
  IPR000600 ROK family [PTHR18964] (2-371)
  IPR011991 ArsR-like helix-turn-helix domain [cd00090] (5-54)
  IPR036388 Winged helix-like DNA-binding domain superfamily [G3DSA:1.10.10.10] (6-74)
  IPR036390 Winged helix DNA-binding domain superfamily [SSF46785] (4-63)
  IPR043129 ATPase, nucleotide binding domain [SSF53067] (79-369)

Radius of gyration: 28.65 Å; Cα contacts (8 Å, |Δi|>4): 1485; chains: 2; bounding box: 83×76×73 Å

pLDDT: mean 87.92, std 14.27, range [38.28, 98.81]

Solvent-accessible surface area (backbone atoms only — not comparable to full-atom values): 39441 Å² total; per-residue (Å²): 86,34,67,52,52,52,51,48,52,50,51,50,54,52,48,48,33,71,71,61,35,66,49,33,69,66,54,50,26,68,65,36,52,48,54,62,70,59,50,48,53,51,50,50,52,33,42,73,63,40,39,30,41,76,51,73,76,66,82,74,72,75,72,85,68,84,72,71,67,40,30,32,50,34,48,69,41,37,33,16,32,6,25,23,46,53,89,46,33,35,35,36,25,43,23,34,72,79,54,52,65,80,55,65,47,75,46,81,45,72,69,52,93,53,36,78,72,52,63,66,54,53,53,51,51,51,50,52,52,50,52,31,54,74,69,71,28,52,66,70,21,34,9,39,14,36,86,39,39,26,39,52,90,70,35,21,37,38,34,27,80,72,56,71,35,82,52,71,40,45,41,56,71,78,38,38,77,58,48,69,67,54,88,51,56,71,47,40,36,26,22,58,50,20,22,35,46,16,48,36,58,76,41,57,91,42,74,76,45,26,30,27,39,32,37,37,32,23,86,47,41,40,37,25,38,32,53,86,65,34,77,55,40,44,79,76,38,47,26,15,43,45,27,66,28,69,48,46,40,47,84,37,86,89,51,85,43,57,78,67,39,42,40,28,67,67,65,13,49,63,33,50,29,62,74,68,67,52,60,63,92,77,41,93,70,80,61,76,92,46,40,67,58,51,38,65,62,46,35,62,58,52,32,51,54,49,48,41,49,32,28,48,45,21,43,48,37,30,33,50,31,45,62,47,42,61,71,56,37,68,63,44,47,50,52,29,38,56,49,38,66,71,66,44,76,101,56,65,66,46,63,37,68,66,95,51,97,51,20,26,26,32,14,14,16,52,50,34,52,57,56,47,49,57,53,59,72,71,105,86,32,67,52,51,52,52,48,53,50,50,49,54,52,50,48,32,71,71,61,35,66,48,33,69,66,53,50,26,69,64,37,51,49,54,62,71,59,50,48,52,51,49,51,51,33,41,73,64,41,40,29,40,77,49,73,76,67,82,74,75,76,71,86,68,81,73,71,68,39,29,31,48,35,48,70,40,36,32,17,32,7,25,22,47,54,90,46,34,37,37,35,26,41,23,32,71,79,53,50,65,79,55,64,48,73,45,81,44,73,70,54,92,53,37,79,70,53,64,67,54,52,53,53,50,51,52,51,52,50,53,32,54,74,68,70,26,53,66,72,20,34,11,39,14,37,86,40,38,27,39,52,90,70,35,22,37,38,34,28,81,74,56,72,36,82,52,70,40,44,41,55,70,80,38,39,76,57,48,71,66,56,89,51,57,70,45,40,34,27,22,58,50,21,23,35,46,15,49,37,58,75,42,57,90,42,75,75,46,26,29,28,37,32,36,38,32,23,88,48,41,39,35,24,39,31,53,87,66,34,78,55,40,44,79,77,38,46,26,14,42,44,27,66,27,67,48,47,40,50,85,34,88,89,53,88,41,60,79,67,39,42,40,29,66,66,66,12,49,64,34,50,29,64,74,66,67,54,60,61,91,78,38,98,60,80,60,76,89,46,40,66,58,52,38,64,64,46,36,61,56,52,31,50,52,51,48,41,49,31,27,47,46,22,43,47,37,30,33,50,29,45,62,48,44,62,71,54,36,66,63,44,47,48,52,29,40,55,48,38,67,71,67,45,76,100,56,65,66,47,64,37,68,65,96,50,96,51,19,26,26,32,13,14,16,52,50,35,52,57,57,46,50,58,52,57,71,69,105

Secondary structure (DSSP, 8-state):
-HHHHHHHHHHHHHHHHHHHSEEEHHHHHHHH---HHHHHHHHHHHHHTTSEEEPP--TT--SSS----EEEE-TTS-EEEEEEEETTEEEEEEE-TT--BSS-EEEE--EETTEE--HHHHHHHHHHHHHHHHTT--EEEEEEEESSEEETTTTEEEEBGGGTB-S-EEHHHHTHHHHTT--S-EEEEEHHHHHHHHHHHHTTTSGGGGSEEEEEESSSEEEEEEETTEE---TTS-TT-GGG-EE-GGGSTTS-----EEHHHHHSHHHHHHHHT--TTT-SS--GGGHHHHHHHHHHHHHHHHHHHHHHH---EEEEESHHHHHHTHHHHHHHHHHHHHH-SS---EEE--S-TTHHHHHHHHHHHHHHHHHHHH-/-HHHHHHHHHHHHHHHHHHHSEE-HHHHHHHH---HHHHHHHHHHHHHTTSEEEPP--TT--SSS-----EEE-TTS-EEEEEEEETTEEEEEEE-TT--BSS-EEEE--EETTEE--HHHHHHHHHHHHHHHHHT--EEEEEEEESSEEETTTTEEEEBGGGTB-S-EEHHHHTHHHHTT--S-EEEEEHHHHHHHHHHHHTTTSGGGGSEEEEEESSSEEEEEEETTEE---TTS-TT-GGG-EE-GGGSTTS-----EEHHHHHSHHHHHHHHT--TTT-SS--GGGHHHHHHHHHHHHHHHHHHHHHHH---EEEEESHHHHHHTHHHHHHHHHHHHHH-SS---EEE--S-TTHHHHHHHHHHHHHHHHHHHH-

Organism: NCBI:txid29354